Protein AF-0000000075451396 (afdb_homodimer)

Secondary structure (DSSP, 8-state):
--HHHHHHHHHHHHHHHHTTTT-TTSPP---S-TTSHHHHHHHHHHHHHHHHHHHHHHT-TT--HHHHHHHHHHHHHHHHHHHHHHHHHHHHHHHHTTT----TT-EE-SS-HHHHHHHHHHHHHHHHHHHHHHT-TTS-HHHHHHHHHHHHHHHHHHHHHHHHHHHHHHHHHTTSEE--------GGGSGGG-HHHHHT-/--HHHHHHHHHHHHHHHHTTTT-TTSPP---SPTTSHHHHHHHHHHHHHHHHHHHHHHT-TT--HHHHHHHHHHHHHHHHHHHHHHHHHHHHHHHHTTT----TT-EE-SS-HHHHHHHHHHHHHHHHHHHHHHT-TTS-HHHHHHHHHHHHHHHHHHHHHHHHHHHHHHHHHTTSEE--------GGGSGGG-HHHHHT-

Structure (mmCIF, N/CA/C/O backbone):
data_AF-0000000075451396-model_v1
#
loop_
_entity.id
_entity.type
_entity.pdbx_description
1 polymer 'DUF4254 domain-containing protein'
#
loop_
_atom_site.group_PDB
_atom_site.id
_atom_site.type_symbol
_atom_site.label_atom_id
_atom_site.label_alt_id
_atom_site.label_comp_id
_atom_site.label_asym_id
_atom_site.label_entity_id
_atom_site.label_seq_id
_atom_site.pdbx_PDB_ins_code
_atom_site.Cartn_x
_atom_site.Cartn_y
_atom_site.Cartn_z
_atom_site.occupancy
_atom_site.B_iso_or_equiv
_atom_site.auth_seq_id
_atom_site.auth_comp_id
_atom_site.auth_asym_id
_atom_site.auth_atom_id
_atom_site.pdbx_PDB_model_num
ATOM 1 N N . MET A 1 1 ? 24.438 -11.133 -10.016 1 89.56 1 MET A N 1
ATOM 2 C CA . MET A 1 1 ? 23.594 -10.344 -9.125 1 89.56 1 MET A CA 1
ATOM 3 C C . MET A 1 1 ? 22.141 -10.352 -9.609 1 89.56 1 MET A C 1
ATOM 5 O O . MET A 1 1 ? 21.875 -10.195 -10.805 1 89.56 1 MET A O 1
ATOM 9 N N . SER A 1 2 ? 21.234 -10.695 -8.68 1 96.25 2 SER A N 1
ATOM 10 C CA . SER A 1 2 ? 19.828 -10.727 -9.07 1 96.25 2 SER A CA 1
ATOM 11 C C . SER A 1 2 ? 19.281 -9.312 -9.273 1 96.25 2 SER A C 1
ATOM 13 O O . SER A 1 2 ? 19.953 -8.336 -8.953 1 96.25 2 SER A O 1
ATOM 15 N N . PHE A 1 3 ? 18.203 -9.25 -9.938 1 98.12 3 PHE A N 1
ATOM 16 C CA . PHE A 1 3 ? 17.578 -7.953 -10.164 1 98.12 3 PHE A CA 1
ATOM 17 C C . PHE A 1 3 ? 17.344 -7.23 -8.844 1 98.12 3 PHE A C 1
ATOM 19 O O . PHE A 1 3 ? 17.625 -6.035 -8.727 1 98.12 3 PHE A O 1
ATOM 26 N N . THR A 1 4 ? 16.844 -7.922 -7.801 1 98.38 4 THR A N 1
ATOM 27 C CA . THR A 1 4 ? 16.484 -7.273 -6.543 1 98.38 4 THR A CA 1
ATOM 28 C C . THR A 1 4 ? 17.734 -6.898 -5.754 1 98.38 4 THR A C 1
ATOM 30 O O . THR A 1 4 ? 17.734 -5.918 -5.008 1 98.38 4 THR A O 1
ATOM 33 N N . GLN A 1 5 ? 18.797 -7.668 -5.875 1 98.12 5 GLN A N 1
ATOM 34 C CA . GLN A 1 5 ? 20.062 -7.258 -5.27 1 98.12 5 GLN A CA 1
ATOM 35 C C . GLN A 1 5 ? 20.547 -5.941 -5.863 1 98.12 5 GLN A C 1
ATOM 37 O O . GLN A 1 5 ? 21.031 -5.07 -5.137 1 98.12 5 GLN A O 1
ATOM 42 N N . HIS A 1 6 ? 20.422 -5.879 -7.184 1 98.31 6 HIS A N 1
ATOM 43 C CA . HIS A 1 6 ? 20.766 -4.637 -7.871 1 98.31 6 HIS A CA 1
ATOM 44 C C . HIS A 1 6 ? 19.891 -3.486 -7.406 1 98.31 6 HIS A C 1
ATOM 46 O O . HIS A 1 6 ? 20.375 -2.379 -7.168 1 98.31 6 HIS A O 1
ATOM 52 N N . CYS A 1 7 ? 18.609 -3.705 -7.262 1 98.69 7 CYS A N 1
ATOM 53 C CA . CYS A 1 7 ? 17.688 -2.707 -6.738 1 98.69 7 CY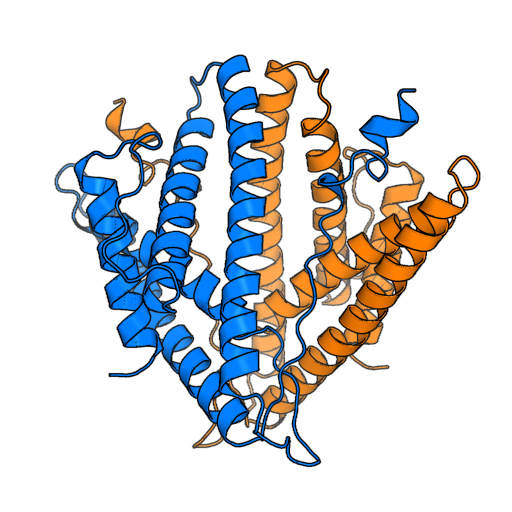S A CA 1
ATOM 54 C C . CYS A 1 7 ? 18.141 -2.197 -5.379 1 98.69 7 CYS A C 1
ATOM 56 O O . CYS A 1 7 ? 18.188 -0.987 -5.145 1 98.69 7 CYS A O 1
ATOM 58 N N . ASN A 1 8 ? 18.469 -3.148 -4.512 1 98.69 8 ASN A N 1
ATOM 59 C CA . ASN A 1 8 ? 18.859 -2.775 -3.158 1 98.69 8 ASN A CA 1
ATOM 60 C C . ASN A 1 8 ? 20.094 -1.872 -3.16 1 98.69 8 ASN A C 1
ATOM 62 O O . ASN A 1 8 ? 20.188 -0.952 -2.348 1 98.69 8 ASN A O 1
ATOM 66 N N . GLU A 1 9 ? 21 -2.111 -4.023 1 98.56 9 GLU A N 1
ATOM 67 C CA . GLU A 1 9 ? 22.172 -1.25 -4.145 1 98.56 9 GLU A CA 1
ATOM 68 C C . GLU A 1 9 ? 21.766 0.171 -4.535 1 98.56 9 GLU A C 1
ATOM 70 O O . GLU A 1 9 ? 22.266 1.14 -3.955 1 98.56 9 GLU A O 1
ATOM 75 N N . ILE A 1 10 ? 20.906 0.273 -5.469 1 98.75 10 ILE A N 1
ATOM 76 C CA . ILE A 1 10 ? 20.453 1.571 -5.965 1 98.75 10 ILE A CA 1
ATOM 77 C C . ILE A 1 10 ? 19.656 2.287 -4.879 1 98.75 10 ILE A C 1
ATOM 79 O O . ILE A 1 10 ? 19.828 3.49 -4.664 1 98.75 10 ILE A O 1
ATOM 83 N N . PHE A 1 11 ? 18.781 1.556 -4.18 1 98.88 11 PHE A N 1
ATOM 84 C CA . PHE A 1 11 ? 17.969 2.143 -3.115 1 98.88 11 PHE A CA 1
ATOM 85 C C . PHE A 1 11 ? 18.859 2.662 -1.988 1 98.88 11 PHE A C 1
ATOM 87 O O . PHE A 1 11 ? 18.656 3.775 -1.498 1 98.88 11 PHE A O 1
ATOM 94 N N . ASN A 1 12 ? 19.828 1.861 -1.613 1 98.62 12 ASN A N 1
ATOM 95 C CA . ASN A 1 12 ? 20.75 2.301 -0.569 1 98.62 12 ASN A CA 1
ATOM 96 C C . ASN A 1 12 ? 21.516 3.557 -0.985 1 98.62 12 ASN A C 1
ATOM 98 O O . ASN A 1 12 ? 21.75 4.449 -0.166 1 98.62 12 ASN A O 1
ATOM 102 N N . LYS A 1 13 ? 21.859 3.607 -2.203 1 98.75 13 LYS A N 1
ATOM 103 C CA . LYS A 1 13 ? 22.547 4.797 -2.707 1 98.75 13 LYS A CA 1
ATOM 104 C C . LYS A 1 13 ? 21.641 6.027 -2.607 1 98.75 13 LYS A C 1
ATOM 106 O O . LYS A 1 13 ? 22.094 7.09 -2.168 1 98.75 13 LYS A O 1
ATOM 111 N N . ALA A 1 14 ? 20.391 5.922 -3.059 1 98.75 14 ALA A N 1
ATOM 112 C CA . ALA A 1 14 ? 19.438 7.031 -2.98 1 98.75 14 ALA A CA 1
ATOM 113 C C . ALA A 1 14 ? 19.25 7.492 -1.538 1 98.75 14 ALA A C 1
ATOM 115 O O . ALA A 1 14 ? 19.25 8.695 -1.26 1 98.75 14 ALA A O 1
ATOM 116 N N . ILE A 1 15 ? 19.109 6.531 -0.638 1 98.75 15 ILE A N 1
ATOM 117 C CA . ILE A 1 15 ? 18.891 6.828 0.775 1 98.75 15 ILE A CA 1
ATOM 118 C C . ILE A 1 15 ? 20.125 7.523 1.348 1 98.75 15 ILE A C 1
ATOM 120 O O . ILE A 1 15 ? 20 8.539 2.039 1 98.75 15 ILE A O 1
ATOM 124 N N . ASP A 1 16 ? 21.281 7 1.021 1 98.5 16 ASP A N 1
ATOM 125 C CA . ASP A 1 16 ? 22.531 7.594 1.481 1 98.5 16 ASP A CA 1
ATOM 126 C C . ASP A 1 16 ? 22.703 9.008 0.939 1 98.5 16 ASP A C 1
ATOM 128 O O . ASP A 1 16 ? 23.125 9.914 1.667 1 98.5 16 ASP A O 1
ATOM 132 N N . ASP A 1 17 ? 22.406 9.195 -0.325 1 98.56 17 ASP A N 1
ATOM 133 C CA . ASP A 1 17 ? 22.531 10.508 -0.951 1 98.56 17 ASP A CA 1
ATOM 134 C C . ASP A 1 17 ? 21.625 11.531 -0.267 1 98.56 17 ASP A C 1
ATOM 136 O O . ASP A 1 17 ? 22.031 12.68 -0.046 1 98.56 17 ASP A O 1
ATOM 140 N N . TYR A 1 18 ? 20.375 11.133 0.026 1 98.56 18 TYR A N 1
ATOM 141 C CA . TYR A 1 18 ? 19.453 12.016 0.738 1 98.56 18 TYR A CA 1
ATOM 142 C C . TYR A 1 18 ? 20.047 12.445 2.076 1 98.56 18 TYR A C 1
ATOM 144 O O . TYR A 1 18 ? 19.938 13.609 2.465 1 98.56 18 TYR A O 1
ATOM 152 N N . HIS A 1 19 ? 20.672 11.531 2.775 1 97.62 19 HIS A N 1
ATOM 153 C CA . HIS A 1 19 ? 21.078 11.758 4.16 1 97.62 19 HIS A CA 1
ATOM 154 C C . HIS A 1 19 ? 22.406 12.5 4.23 1 97.62 19 HIS A C 1
ATOM 156 O O . HIS A 1 19 ? 22.922 12.758 5.32 1 97.62 19 HIS A O 1
ATOM 162 N N . VAL A 1 20 ? 22.922 12.867 3.072 1 97.44 20 VAL A N 1
ATOM 163 C CA . VAL A 1 20 ? 24.047 13.797 3.051 1 97.44 20 VAL A CA 1
ATOM 164 C C . VAL A 1 20 ? 23.609 15.156 3.594 1 97.44 20 VAL A C 1
ATOM 166 O O . VAL A 1 20 ? 24.328 15.773 4.379 1 97.44 20 VAL A O 1
ATOM 169 N N . THR A 1 21 ? 22.375 15.562 3.275 1 96.94 21 THR A N 1
ATOM 170 C CA . THR A 1 21 ? 21.922 16.875 3.707 1 96.94 21 THR A CA 1
ATOM 171 C C . THR A 1 21 ? 20.781 16.75 4.711 1 96.94 21 THR A C 1
ATOM 173 O O . THR A 1 21 ? 20.438 17.703 5.41 1 96.94 21 THR A O 1
ATOM 176 N N . ASP A 1 22 ? 20.094 15.586 4.727 1 96.12 22 ASP A N 1
ATOM 177 C CA . ASP A 1 22 ? 18.953 15.336 5.602 1 96.12 22 ASP A CA 1
ATOM 178 C C . ASP A 1 22 ? 17.938 16.469 5.504 1 96.12 22 ASP A C 1
ATOM 180 O O . ASP A 1 22 ? 17.469 16.984 6.527 1 96.12 22 ASP A O 1
ATOM 184 N N . ASN A 1 23 ? 17.641 16.828 4.312 1 97.12 23 ASN A N 1
ATOM 185 C CA . ASN A 1 23 ? 16.734 17.938 4.055 1 97.12 23 ASN A CA 1
ATOM 186 C C . ASN A 1 23 ? 15.773 17.609 2.916 1 97.12 23 ASN A C 1
ATOM 188 O O . ASN A 1 23 ? 16.203 17.359 1.79 1 97.12 23 ASN A O 1
ATOM 192 N N . VAL A 1 24 ? 14.484 17.656 3.195 1 97.44 24 VAL A N 1
ATOM 193 C CA . VAL A 1 24 ? 13.43 17.234 2.283 1 97.44 24 VAL A CA 1
ATOM 194 C C . VAL A 1 24 ? 13.383 18.156 1.07 1 97.44 24 VAL A C 1
ATOM 196 O O . VAL A 1 24 ? 12.797 17.812 0.038 1 97.44 24 VAL A O 1
ATOM 199 N N . ASP A 1 25 ? 14.039 19.281 1.133 1 97.5 25 ASP A N 1
ATOM 200 C CA . ASP A 1 25 ? 13.961 20.25 0.043 1 97.5 25 ASP A CA 1
ATOM 201 C C . ASP A 1 25 ? 15.219 20.203 -0.826 1 97.5 25 ASP A C 1
ATOM 203 O O . ASP A 1 25 ? 15.352 20.984 -1.775 1 97.5 25 ASP A O 1
ATOM 207 N N . THR A 1 26 ? 16.172 19.312 -0.444 1 97.62 26 THR A N 1
ATOM 208 C CA . THR A 1 26 ? 17.359 19.156 -1.281 1 97.62 26 THR A CA 1
ATOM 209 C C . THR A 1 26 ? 16.969 18.609 -2.656 1 97.62 26 THR A C 1
ATOM 211 O O . THR A 1 26 ? 16.266 17.609 -2.762 1 97.62 26 THR A O 1
ATOM 214 N N . PRO A 1 27 ? 17.406 19.297 -3.686 1 96.62 27 PRO A N 1
ATOM 215 C CA . PRO A 1 27 ? 17.094 18.766 -5.023 1 96.62 27 PRO A CA 1
ATOM 216 C C . PRO A 1 27 ? 17.781 17.438 -5.297 1 96.62 27 PRO A C 1
ATOM 218 O O . PRO A 1 27 ? 18.906 17.203 -4.871 1 96.62 27 PRO A O 1
ATOM 221 N N . ILE A 1 28 ? 17.109 16.625 -6.004 1 97 28 ILE A N 1
ATOM 222 C CA . ILE A 1 28 ? 17.625 15.305 -6.363 1 97 28 ILE A CA 1
ATOM 223 C C . ILE A 1 28 ? 18.812 15.461 -7.316 1 97 28 ILE A C 1
ATOM 225 O O . ILE A 1 28 ? 18.797 16.328 -8.188 1 97 28 ILE A O 1
ATOM 229 N N . ASN A 1 29 ? 19.875 14.711 -7.176 1 96.94 29 ASN A N 1
ATOM 230 C CA . ASN A 1 29 ? 20.969 14.531 -8.117 1 96.94 29 ASN A CA 1
ATOM 231 C C . ASN A 1 29 ? 21.109 13.07 -8.523 1 96.94 29 ASN A C 1
ATOM 233 O O . ASN A 1 29 ? 21.938 12.344 -7.965 1 96.94 29 ASN A O 1
ATOM 237 N N . ASN A 1 30 ? 20.391 12.641 -9.57 1 98 30 ASN A N 1
ATOM 238 C CA . ASN A 1 30 ? 20.328 11.25 -10.008 1 98 30 ASN A CA 1
ATOM 239 C C . ASN A 1 30 ? 21.531 10.891 -10.875 1 98 30 ASN A C 1
ATOM 241 O O . ASN A 1 30 ? 21.719 11.453 -11.961 1 98 30 ASN A O 1
ATOM 245 N N . PRO A 1 31 ? 22.344 9.945 -10.469 1 97.94 31 PRO A N 1
ATOM 246 C CA . PRO A 1 31 ? 23.594 9.664 -11.188 1 97.94 31 PRO A CA 1
ATOM 247 C C . PRO A 1 31 ? 23.391 8.727 -12.367 1 97.94 31 PRO A C 1
ATOM 249 O O . PRO A 1 31 ? 24.328 8.469 -13.125 1 97.94 31 PRO A O 1
ATOM 252 N N . PHE A 1 32 ? 22.172 8.234 -12.586 1 98.31 32 PHE A N 1
ATOM 253 C CA . PHE A 1 32 ? 21.953 7.211 -13.594 1 98.31 32 PHE A CA 1
ATOM 254 C C . PHE A 1 32 ? 21.375 7.828 -14.867 1 98.31 32 PHE A C 1
ATOM 256 O O . PHE A 1 32 ? 20.734 8.883 -14.82 1 98.31 32 PHE A O 1
ATOM 263 N N . GLU A 1 33 ? 21.531 7.133 -15.969 1 97.06 33 GLU A N 1
ATOM 264 C CA . GLU A 1 33 ? 21.062 7.594 -17.266 1 97.06 33 GLU A CA 1
ATOM 265 C C . GLU A 1 33 ? 19.547 7.742 -17.281 1 97.06 33 GLU A C 1
ATOM 267 O O . GLU A 1 33 ? 18.828 6.863 -16.797 1 97.06 33 GLU A O 1
ATOM 272 N N . ARG A 1 34 ? 18.922 8.812 -17.734 1 90.19 34 ARG A N 1
ATOM 273 C CA . ARG A 1 34 ? 17.531 9.242 -17.641 1 90.19 34 ARG A CA 1
ATOM 274 C C . ARG A 1 34 ? 16.594 8.141 -18.109 1 90.19 34 ARG A C 1
ATOM 276 O O . ARG A 1 34 ? 15.555 7.895 -17.484 1 90.19 34 ARG A O 1
ATOM 283 N N . ASP A 1 35 ? 16.812 7.332 -19.094 1 89.88 35 ASP A N 1
ATOM 284 C CA . ASP A 1 35 ? 15.852 6.379 -19.656 1 89.88 35 ASP A CA 1
ATOM 285 C C . ASP A 1 35 ? 16.203 4.949 -19.234 1 89.88 35 ASP A C 1
ATOM 287 O O . ASP A 1 35 ? 15.602 3.992 -19.734 1 89.88 35 ASP A O 1
ATOM 291 N N . SER A 1 36 ? 17 4.938 -18.172 1 96.88 36 SER A N 1
ATOM 292 C CA . SER A 1 36 ? 17.391 3.609 -17.703 1 96.88 36 SER A CA 1
ATOM 293 C C . SER A 1 36 ? 16.5 3.16 -16.547 1 96.88 36 SER A C 1
ATOM 295 O O . SER A 1 36 ? 15.906 3.988 -15.859 1 96.88 36 SER A O 1
ATOM 297 N N . ILE A 1 37 ? 16.391 1.904 -16.375 1 97.75 37 ILE A N 1
ATOM 298 C CA . ILE A 1 37 ? 15.641 1.356 -15.25 1 97.75 37 ILE A CA 1
ATOM 299 C C . ILE A 1 37 ? 16.297 1.796 -13.945 1 97.75 37 ILE A C 1
ATOM 301 O O . ILE A 1 37 ? 15.602 2.068 -12.961 1 97.75 37 ILE A O 1
ATOM 305 N N . ASP A 1 38 ? 17.625 1.944 -13.906 1 98.38 38 ASP A N 1
ATOM 306 C CA . ASP A 1 38 ? 18.359 2.389 -12.719 1 98.38 38 ASP A CA 1
ATOM 307 C C . ASP A 1 38 ? 17.938 3.799 -12.312 1 98.38 38 ASP A C 1
ATOM 309 O O . ASP A 1 38 ? 17.797 4.094 -11.125 1 98.38 38 ASP A O 1
ATOM 313 N N . ASN A 1 39 ? 17.766 4.621 -13.328 1 98.44 39 ASN A N 1
ATOM 314 C CA . ASN A 1 39 ? 17.312 5.984 -13.078 1 98.44 39 ASN A CA 1
ATOM 315 C C . ASN A 1 39 ? 15.945 6.008 -12.414 1 98.44 39 ASN A C 1
ATOM 317 O O . ASN A 1 39 ? 15.734 6.719 -11.43 1 98.44 39 ASN A O 1
ATOM 321 N N . ARG A 1 40 ? 15.023 5.168 -12.883 1 98.19 40 ARG A N 1
ATOM 322 C CA . ARG A 1 40 ? 13.672 5.102 -12.336 1 98.19 40 ARG A CA 1
ATOM 323 C C . ARG A 1 40 ? 13.672 4.555 -10.914 1 98.19 40 ARG A C 1
ATOM 325 O O . ARG A 1 40 ? 12.945 5.047 -10.055 1 98.19 40 ARG A O 1
ATOM 332 N N . LEU A 1 41 ? 14.5 3.555 -10.727 1 98.62 41 LEU A N 1
ATOM 333 C CA . LEU A 1 41 ? 14.594 2.955 -9.398 1 98.62 41 LEU A CA 1
ATOM 334 C C . LEU A 1 41 ? 15.141 3.959 -8.391 1 98.62 41 LEU A C 1
ATOM 336 O O . LEU A 1 41 ? 14.625 4.07 -7.277 1 98.62 41 LEU A O 1
ATOM 340 N N . TYR A 1 42 ? 16.172 4.684 -8.789 1 98.81 42 TYR A N 1
ATOM 341 C CA . TYR A 1 42 ? 16.766 5.707 -7.938 1 98.81 42 TYR A CA 1
ATOM 342 C C . TYR A 1 42 ? 15.758 6.801 -7.609 1 98.81 42 TYR A C 1
ATOM 344 O O . TYR A 1 42 ? 15.594 7.176 -6.445 1 98.81 42 TYR A O 1
ATOM 352 N N . LEU A 1 43 ? 15.109 7.27 -8.617 1 98.44 43 LEU A N 1
ATOM 353 C CA . LEU A 1 43 ? 14.109 8.328 -8.453 1 98.44 43 LEU A CA 1
ATOM 354 C C . LEU A 1 43 ? 12.977 7.867 -7.551 1 98.44 43 LEU A C 1
ATOM 356 O O . LEU A 1 43 ? 12.523 8.617 -6.684 1 98.44 43 LEU A O 1
ATOM 360 N N . LYS A 1 44 ? 12.555 6.699 -7.812 1 98.12 44 LYS A N 1
ATOM 361 C CA . LYS A 1 44 ? 11.484 6.125 -7 1 98.12 44 LYS A CA 1
ATOM 362 C C . LYS A 1 44 ? 11.867 6.094 -5.527 1 98.12 44 LYS A C 1
ATOM 364 O O . LYS A 1 44 ? 11.094 6.512 -4.668 1 98.12 44 LYS A O 1
ATOM 369 N N . CYS A 1 45 ? 13.039 5.621 -5.211 1 98.69 45 CYS A N 1
ATOM 370 C CA . CYS A 1 45 ? 13.484 5.523 -3.824 1 98.69 45 CYS A CA 1
ATOM 371 C C . CYS A 1 45 ? 13.727 6.91 -3.234 1 98.69 45 CYS A C 1
ATOM 373 O O . CYS A 1 45 ? 13.492 7.129 -2.043 1 98.69 45 CYS A O 1
ATOM 375 N N . TRP A 1 46 ? 14.18 7.852 -4.062 1 98.75 46 TRP A N 1
ATOM 376 C CA . TRP A 1 46 ? 14.336 9.227 -3.604 1 98.75 46 TRP A CA 1
ATOM 377 C C . TRP A 1 46 ? 13 9.812 -3.156 1 98.75 46 TRP A C 1
ATOM 379 O O . TRP A 1 46 ? 12.906 10.398 -2.074 1 98.75 46 TRP A O 1
ATOM 389 N N . ILE A 1 47 ? 12.016 9.57 -3.951 1 98.5 47 ILE A N 1
ATOM 390 C CA . ILE A 1 47 ? 10.68 10.055 -3.631 1 98.5 47 ILE A CA 1
ATOM 391 C C . ILE A 1 47 ? 10.195 9.422 -2.326 1 98.5 47 ILE A C 1
ATOM 393 O O . ILE A 1 47 ? 9.664 10.117 -1.454 1 98.5 47 ILE A O 1
ATOM 397 N N . ASP A 1 48 ? 10.414 8.133 -2.178 1 98.5 48 ASP A N 1
ATOM 398 C CA . ASP A 1 48 ? 10.047 7.445 -0.944 1 98.5 48 ASP A CA 1
ATOM 399 C C . ASP A 1 48 ? 10.766 8.055 0.258 1 98.5 48 ASP A C 1
ATOM 401 O O . ASP A 1 48 ? 10.164 8.242 1.317 1 98.5 48 ASP A O 1
ATOM 405 N N . THR A 1 49 ? 12.023 8.305 0.073 1 98.5 49 THR A N 1
ATOM 406 C CA . THR A 1 49 ? 12.844 8.836 1.158 1 98.5 49 THR A CA 1
ATOM 407 C C . THR A 1 49 ? 12.352 10.211 1.59 1 98.5 49 THR A C 1
ATOM 409 O O . THR A 1 49 ? 12.18 10.469 2.783 1 98.5 49 THR A O 1
ATOM 412 N N . VAL A 1 50 ? 12.102 11.039 0.599 1 98.44 50 VAL A N 1
ATOM 413 C CA . VAL A 1 50 ? 11.602 12.383 0.889 1 98.44 50 VAL A CA 1
ATOM 414 C C . VAL A 1 50 ? 10.242 12.289 1.568 1 98.44 50 VAL A C 1
ATOM 416 O O . VAL A 1 50 ? 9.992 12.961 2.576 1 98.44 50 VAL A O 1
ATOM 419 N N . GLN A 1 51 ? 9.406 11.438 1.04 1 97.5 51 GLN A N 1
ATOM 420 C CA . GLN A 1 51 ? 8.07 11.273 1.604 1 97.5 51 GLN A CA 1
ATOM 421 C C . GLN A 1 51 ? 8.141 10.773 3.043 1 97.5 51 GLN A C 1
ATOM 423 O O . GLN A 1 51 ? 7.371 11.227 3.9 1 97.5 51 GLN A O 1
ATOM 428 N N . TRP A 1 52 ? 9 9.82 3.299 1 96.62 52 TRP A N 1
ATOM 429 C CA . TRP A 1 52 ? 9.203 9.281 4.641 1 96.62 52 TRP A CA 1
ATOM 430 C C . TRP A 1 52 ? 9.492 10.398 5.637 1 96.62 52 TRP A C 1
ATOM 432 O O . TRP A 1 52 ? 8.875 10.461 6.703 1 96.62 52 TRP A O 1
ATOM 442 N N . HIS A 1 53 ? 10.312 11.289 5.285 1 96.31 53 HIS A N 1
ATOM 443 C CA . HIS A 1 53 ? 10.734 12.352 6.191 1 96.31 53 HIS A CA 1
ATOM 444 C C . HIS A 1 53 ? 9.695 13.461 6.266 1 96.31 53 HIS A C 1
ATOM 446 O O . HIS A 1 53 ? 9.539 14.102 7.309 1 96.31 53 HIS A O 1
ATOM 452 N N . LEU A 1 54 ? 8.945 13.68 5.145 1 96.31 54 LEU A N 1
ATOM 453 C CA . LEU A 1 54 ? 7.805 14.586 5.219 1 96.31 54 LEU A CA 1
ATOM 454 C C . LEU A 1 54 ? 6.793 14.102 6.25 1 96.31 54 LEU A C 1
ATOM 456 O O . LEU A 1 54 ? 6.266 14.898 7.031 1 96.31 54 LEU A O 1
ATOM 460 N N . GLU A 1 55 ? 6.559 12.836 6.234 1 92.88 55 GLU A N 1
ATOM 461 C CA . GLU A 1 55 ? 5.629 12.25 7.188 1 92.88 55 GLU A CA 1
ATOM 462 C C . GLU A 1 55 ? 6.152 12.375 8.617 1 92.88 55 GLU A C 1
ATOM 464 O O . GLU A 1 55 ? 5.375 12.555 9.555 1 92.88 55 GLU A O 1
ATOM 469 N N . ASP A 1 56 ? 7.406 12.227 8.797 1 92.62 56 ASP A N 1
ATOM 470 C CA . ASP A 1 56 ? 8 12.414 10.117 1 92.62 56 ASP A CA 1
ATOM 471 C C . ASP A 1 56 ? 7.77 13.844 10.617 1 92.62 56 ASP A C 1
ATOM 473 O O . ASP A 1 56 ? 7.426 14.047 11.781 1 92.62 56 ASP A O 1
ATOM 477 N N . ILE A 1 57 ? 7.949 14.789 9.742 1 93.69 57 ILE A N 1
ATOM 478 C CA . ILE A 1 57 ? 7.812 16.188 10.102 1 93.69 57 ILE A CA 1
ATOM 479 C C . ILE A 1 57 ? 6.375 16.484 10.516 1 93.69 57 ILE A C 1
ATOM 481 O O . ILE A 1 57 ? 6.133 17.156 11.523 1 93.69 57 ILE A O 1
ATOM 485 N N . ILE A 1 58 ? 5.465 15.961 9.773 1 93.38 58 ILE A N 1
ATOM 486 C CA . ILE A 1 58 ? 4.066 16.281 10.039 1 93.38 58 ILE A CA 1
ATOM 487 C C . ILE A 1 58 ? 3.621 15.625 11.336 1 93.38 58 ILE A C 1
ATOM 489 O O . ILE A 1 58 ? 2.604 16 11.922 1 93.38 58 ILE A O 1
ATOM 493 N N . ARG A 1 59 ? 4.305 14.695 11.836 1 90.56 59 ARG A N 1
ATOM 494 C CA . ARG A 1 59 ? 3.934 13.984 13.047 1 90.56 59 ARG A CA 1
ATOM 495 C C . ARG A 1 59 ? 4.473 14.688 14.289 1 90.56 59 ARG A C 1
ATOM 497 O O . ARG A 1 59 ? 4.141 14.32 15.414 1 90.56 59 ARG A O 1
ATOM 504 N N . ASP A 1 60 ? 5.25 15.672 14.094 1 90.88 60 ASP A N 1
ATOM 505 C CA . ASP A 1 60 ? 5.695 16.516 15.203 1 90.88 60 ASP A CA 1
ATOM 506 C C . ASP A 1 60 ? 4.504 17.094 15.953 1 90.88 60 ASP A C 1
ATOM 508 O O . ASP A 1 60 ? 3.678 17.812 15.375 1 90.88 60 ASP A O 1
ATOM 512 N N . PRO A 1 61 ? 4.438 16.828 17.266 1 89.88 61 PRO A N 1
ATOM 513 C CA . PRO A 1 61 ? 3.301 17.328 18.047 1 89.88 61 PRO A CA 1
ATOM 514 C C . PRO A 1 61 ? 3.26 18.844 18.109 1 89.88 61 PRO A C 1
ATOM 516 O O . PRO A 1 61 ? 2.205 19.438 18.375 1 89.88 61 PRO A O 1
ATOM 519 N N . HIS A 1 62 ? 4.336 19.547 17.859 1 92.81 62 HIS A N 1
ATOM 520 C CA . HIS A 1 62 ? 4.414 20.984 17.984 1 92.81 62 HIS A CA 1
ATOM 521 C C . HIS A 1 62 ? 4.363 21.672 16.625 1 92.81 62 HIS A C 1
ATOM 523 O O . HIS A 1 62 ? 4.621 22.875 16.516 1 92.81 62 HIS A O 1
ATOM 529 N N . ILE A 1 63 ? 4.02 20.938 15.633 1 94.69 63 ILE A N 1
ATOM 530 C CA . ILE A 1 63 ? 3.982 21.516 14.289 1 94.69 63 ILE A CA 1
ATOM 531 C C . ILE A 1 63 ? 2.873 22.562 14.211 1 94.69 63 ILE A C 1
ATOM 533 O O . ILE A 1 63 ? 1.807 22.391 14.805 1 94.69 63 ILE A O 1
ATOM 537 N N . ASP A 1 64 ? 3.205 23.625 13.516 1 96.62 64 ASP A N 1
ATOM 538 C CA . ASP A 1 64 ? 2.174 24.625 13.227 1 96.62 64 ASP A CA 1
ATOM 539 C C . ASP A 1 64 ? 1.093 24.047 12.312 1 96.62 64 ASP A C 1
ATOM 541 O O . ASP A 1 64 ? 1.396 23.469 11.266 1 96.62 64 ASP A O 1
ATOM 545 N N . PRO A 1 65 ? -0.174 24.188 12.711 1 95.81 65 PRO A N 1
ATOM 546 C CA . PRO A 1 65 ? -1.262 23.562 11.945 1 95.81 65 PRO A CA 1
ATOM 547 C C . PRO A 1 65 ? -1.285 24.016 10.484 1 95.81 65 PRO A C 1
ATOM 549 O O . PRO A 1 65 ? -1.605 23.219 9.602 1 95.81 65 PRO A O 1
ATOM 552 N N . LEU A 1 66 ? -0.994 25.25 10.266 1 95.5 66 LEU A N 1
ATOM 553 C CA . LEU A 1 66 ? -0.95 25.719 8.883 1 95.5 66 LEU A CA 1
ATOM 554 C C . LEU A 1 66 ? 0.157 25.031 8.102 1 95.5 66 LEU A C 1
ATOM 556 O O . LEU A 1 66 ? -0.042 24.641 6.949 1 95.5 66 LEU A O 1
ATOM 560 N N . ASP A 1 67 ? 1.248 24.875 8.719 1 95.94 67 ASP A N 1
ATOM 561 C CA . ASP A 1 67 ? 2.361 24.156 8.102 1 95.94 67 ASP A CA 1
ATOM 562 C C . ASP A 1 67 ? 2.014 22.688 7.871 1 95.94 67 ASP A C 1
ATOM 564 O O . ASP A 1 67 ? 2.367 22.125 6.84 1 95.94 67 ASP A O 1
ATOM 568 N N . ALA A 1 68 ? 1.344 22.125 8.797 1 95.38 68 ALA A N 1
ATOM 569 C CA . ALA A 1 68 ? 0.925 20.734 8.688 1 95.38 68 ALA A CA 1
ATOM 570 C C . ALA A 1 68 ? 0.015 20.531 7.477 1 95.38 68 ALA A C 1
ATOM 572 O O . ALA A 1 68 ? 0.159 19.547 6.742 1 95.38 68 ALA A O 1
ATOM 573 N N . LEU A 1 69 ? -0.885 21.438 7.336 1 95.56 69 LEU A N 1
ATOM 574 C CA . LEU A 1 69 ? -1.819 21.344 6.219 1 95.56 69 LEU A CA 1
ATOM 575 C C . LEU A 1 69 ? -1.082 21.422 4.887 1 95.56 69 LEU A C 1
ATOM 577 O O . LEU A 1 69 ? -1.347 20.625 3.98 1 95.56 69 LEU A O 1
ATOM 581 N N . ALA A 1 70 ? -0.165 22.375 4.832 1 95.19 70 ALA A N 1
ATOM 582 C CA . ALA A 1 70 ? 0.643 22.5 3.623 1 95.19 70 ALA A CA 1
ATOM 583 C C . ALA A 1 70 ? 1.446 21.219 3.365 1 95.19 70 ALA A C 1
ATOM 585 O O . ALA A 1 70 ? 1.568 20.781 2.221 1 95.19 70 ALA A O 1
ATOM 586 N N . LEU A 1 71 ? 1.981 20.672 4.387 1 95.81 71 LEU A N 1
ATOM 587 C CA . LEU A 1 71 ? 2.76 19.453 4.277 1 95.81 71 LEU A CA 1
ATOM 588 C C . LEU A 1 71 ? 1.885 18.281 3.814 1 95.81 71 LEU A C 1
ATOM 590 O O . LEU A 1 71 ? 2.316 17.469 3.006 1 95.81 71 LEU A O 1
ATOM 594 N N . LYS A 1 72 ? 0.692 18.266 4.344 1 95.69 72 LYS A N 1
ATOM 595 C CA . LYS A 1 72 ? -0.229 17.203 3.934 1 95.69 72 LYS A CA 1
ATOM 596 C C . LYS A 1 72 ? -0.516 17.281 2.438 1 95.69 72 LYS A C 1
ATOM 598 O O . LYS A 1 72 ? -0.602 16.25 1.766 1 95.69 72 LYS A O 1
ATOM 603 N N . ARG A 1 73 ? -0.68 18.453 1.9 1 94.62 73 ARG A N 1
ATOM 604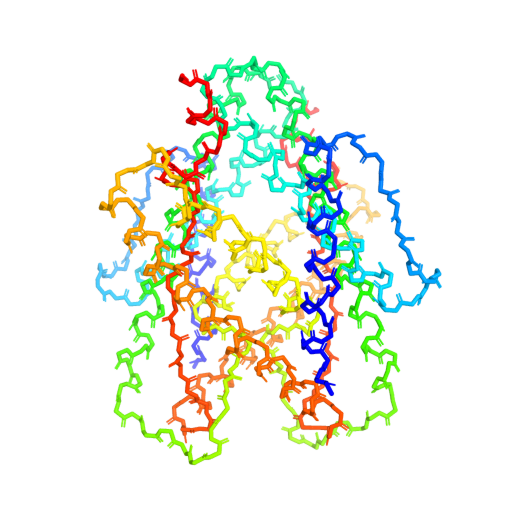 C CA . ARG A 1 73 ? -0.875 18.625 0.464 1 94.62 73 ARG A CA 1
ATOM 605 C C . ARG A 1 73 ? 0.349 18.156 -0.314 1 94.62 73 ARG A C 1
ATOM 607 O O . ARG A 1 73 ? 0.219 17.5 -1.349 1 94.62 73 ARG A O 1
ATOM 614 N N . ARG A 1 74 ? 1.497 18.516 0.199 1 96.06 74 ARG A N 1
ATOM 615 C CA . ARG A 1 74 ? 2.752 18.094 -0.419 1 96.06 74 ARG A CA 1
ATOM 616 C C . ARG A 1 74 ? 2.883 16.578 -0.432 1 96.06 74 ARG A C 1
ATOM 618 O O . ARG A 1 74 ? 3.297 15.992 -1.436 1 96.06 74 ARG A O 1
ATOM 625 N N . ILE A 1 75 ? 2.529 15.945 0.617 1 95.31 75 ILE A N 1
ATOM 626 C CA . ILE A 1 75 ? 2.596 14.492 0.739 1 95.31 75 ILE A CA 1
ATOM 627 C C . ILE A 1 75 ? 1.655 13.844 -0.274 1 95.31 75 ILE A C 1
ATOM 629 O O . ILE A 1 75 ? 2.014 12.859 -0.921 1 95.31 75 ILE A O 1
ATOM 633 N N . ASP A 1 76 ? 0.483 14.414 -0.487 1 92.44 76 ASP A N 1
ATOM 634 C CA . ASP A 1 76 ? -0.475 13.875 -1.448 1 92.44 76 ASP A CA 1
ATOM 635 C C . ASP A 1 76 ? 0.076 13.945 -2.871 1 92.44 76 ASP A C 1
ATOM 637 O O . ASP A 1 76 ? -0.075 13 -3.648 1 92.44 76 ASP A O 1
ATOM 641 N N . ARG A 1 77 ? 0.669 15.078 -3.15 1 94.12 77 ARG A N 1
ATOM 642 C CA . ARG A 1 77 ? 1.295 15.219 -4.461 1 94.12 77 ARG A CA 1
ATOM 643 C C . ARG A 1 77 ? 2.428 14.211 -4.637 1 94.12 77 ARG A C 1
ATOM 645 O O . ARG A 1 77 ? 2.562 13.602 -5.699 1 94.12 77 ARG A O 1
ATOM 652 N N . SER A 1 78 ? 3.184 14.062 -3.598 1 96.31 78 SER A N 1
ATOM 653 C CA . SER A 1 78 ? 4.289 13.109 -3.621 1 96.31 78 SER A CA 1
ATOM 654 C C . SER A 1 78 ? 3.789 11.688 -3.844 1 96.31 78 SER A C 1
ATOM 656 O O . SER A 1 78 ? 4.434 10.898 -4.543 1 96.31 78 SER A O 1
ATOM 658 N N . ASN A 1 79 ? 2.646 11.375 -3.26 1 94.25 79 ASN A N 1
ATOM 659 C CA . ASN A 1 79 ? 2.049 10.055 -3.453 1 94.25 79 ASN A CA 1
ATOM 660 C C . ASN A 1 79 ? 1.699 9.812 -4.918 1 94.25 79 ASN A C 1
ATOM 662 O O . ASN A 1 79 ? 1.869 8.695 -5.422 1 94.25 79 ASN A O 1
ATOM 666 N N . GLN A 1 80 ? 1.218 10.781 -5.57 1 93.25 80 GLN A N 1
ATOM 667 C CA . GLN A 1 80 ? 0.907 10.648 -6.988 1 93.25 80 GLN A CA 1
ATOM 668 C C . GLN A 1 80 ? 2.174 10.438 -7.812 1 93.25 80 GLN A C 1
ATOM 670 O O . GLN A 1 80 ? 2.211 9.586 -8.703 1 93.25 80 GLN A O 1
ATOM 675 N N . ASP A 1 81 ? 3.217 11.219 -7.484 1 94.81 81 ASP A N 1
ATOM 676 C CA . ASP A 1 81 ? 4.5 11.039 -8.156 1 94.81 81 ASP A CA 1
ATOM 677 C C . ASP A 1 81 ? 5.016 9.609 -7.977 1 94.81 81 ASP A C 1
ATOM 679 O O . ASP A 1 81 ? 5.527 9.008 -8.922 1 94.81 81 ASP A O 1
ATOM 683 N N . ARG A 1 82 ? 4.867 9.125 -6.75 1 97 82 ARG A N 1
ATOM 684 C CA . ARG A 1 82 ? 5.273 7.758 -6.434 1 97 82 ARG A CA 1
ATOM 685 C C . ARG A 1 82 ? 4.531 6.75 -7.301 1 97 82 ARG A C 1
ATOM 687 O O . ARG A 1 82 ? 5.148 5.871 -7.91 1 97 82 ARG A O 1
ATOM 694 N N . THR A 1 83 ? 3.256 6.902 -7.441 1 94.94 83 THR A N 1
ATOM 695 C CA . THR A 1 83 ? 2.422 5.984 -8.211 1 94.94 83 THR A CA 1
ATOM 696 C C . THR A 1 83 ? 2.781 6.039 -9.695 1 94.94 83 THR A C 1
ATOM 698 O O . THR A 1 83 ? 2.891 5.004 -10.352 1 94.94 83 THR A O 1
ATOM 701 N N . ASP A 1 84 ? 2.992 7.266 -10.18 1 93.56 84 ASP A N 1
ATOM 702 C CA . ASP A 1 84 ? 3.377 7.438 -11.578 1 93.56 84 ASP A CA 1
ATOM 703 C C . ASP A 1 84 ? 4.68 6.703 -11.883 1 93.56 84 ASP A C 1
ATOM 705 O O . ASP A 1 84 ? 4.809 6.059 -12.93 1 93.56 84 ASP A O 1
ATOM 709 N N . LEU A 1 85 ? 5.562 6.82 -11 1 95.75 85 LEU A N 1
ATOM 710 C CA . LEU A 1 85 ? 6.867 6.191 -11.195 1 95.75 85 LEU A CA 1
ATOM 711 C C . LEU A 1 85 ? 6.746 4.672 -11.141 1 95.75 85 LEU A C 1
ATOM 713 O O . LEU A 1 85 ? 7.402 3.965 -11.914 1 95.75 85 LEU A O 1
ATOM 717 N N . VAL A 1 86 ? 5.934 4.133 -10.25 1 97 86 VAL A N 1
ATOM 718 C CA . VAL A 1 86 ? 5.699 2.693 -10.172 1 97 86 VAL A CA 1
ATOM 719 C C . VAL A 1 86 ? 5.105 2.193 -11.484 1 97 86 VAL A C 1
ATOM 721 O O . VAL A 1 86 ? 5.52 1.152 -12.008 1 97 86 VAL A O 1
ATOM 724 N N . GLU A 1 87 ? 4.23 2.945 -12.062 1 94.88 87 GLU A N 1
ATOM 725 C CA . GLU A 1 87 ? 3.623 2.582 -13.336 1 94.88 87 GLU A CA 1
ATOM 726 C C . GLU A 1 87 ? 4.656 2.586 -14.461 1 94.88 87 GLU A C 1
ATOM 728 O O . GLU A 1 87 ? 4.586 1.763 -15.375 1 94.88 87 GLU A O 1
ATOM 733 N N . GLN A 1 88 ? 5.57 3.512 -14.375 1 95.31 88 GLN A N 1
ATOM 734 C CA . GLN A 1 88 ? 6.652 3.531 -15.359 1 95.31 88 GLN A CA 1
ATOM 735 C C . GLN A 1 88 ? 7.531 2.291 -15.234 1 95.31 88 GLN A C 1
ATOM 737 O O . GLN A 1 88 ? 7.969 1.731 -16.234 1 95.31 88 GLN A O 1
ATOM 742 N N . ILE A 1 89 ? 7.773 1.879 -14.055 1 97.19 89 ILE A N 1
ATOM 743 C CA . ILE A 1 89 ? 8.57 0.678 -13.836 1 97.19 89 ILE A CA 1
ATOM 744 C C . ILE A 1 89 ? 7.816 -0.545 -14.352 1 97.19 89 ILE A C 1
ATOM 746 O O . ILE A 1 89 ? 8.414 -1.434 -14.969 1 97.19 89 ILE A O 1
ATOM 750 N N . ASP A 1 90 ? 6.543 -0.556 -14.156 1 96.75 90 ASP A N 1
ATOM 751 C CA . ASP A 1 90 ? 5.742 -1.644 -14.711 1 96.75 90 ASP A CA 1
ATOM 752 C C . ASP A 1 90 ? 5.805 -1.645 -16.234 1 96.75 90 ASP A C 1
ATOM 754 O O . ASP A 1 90 ? 5.848 -2.707 -16.859 1 96.75 90 ASP A O 1
ATOM 758 N N . SER A 1 91 ? 5.777 -0.44 -16.781 1 94.75 91 SER A N 1
ATOM 759 C CA . SER A 1 91 ? 5.895 -0.332 -18.234 1 94.75 91 SER A CA 1
ATOM 760 C C . SER A 1 91 ? 7.219 -0.904 -18.719 1 94.75 91 SER A C 1
ATOM 762 O O . SER A 1 91 ? 7.27 -1.543 -19.781 1 94.75 91 SER A O 1
ATOM 764 N N . TYR A 1 92 ? 8.258 -0.696 -18 1 96.75 92 TYR A N 1
ATOM 765 C CA . TYR A 1 92 ? 9.562 -1.274 -18.312 1 96.75 92 TYR A CA 1
ATOM 766 C C . TYR A 1 92 ? 9.477 -2.795 -18.375 1 96.75 92 TYR A C 1
ATOM 768 O O . TYR A 1 92 ? 9.969 -3.41 -19.328 1 96.75 92 TYR A O 1
ATOM 776 N N . PHE A 1 93 ? 8.852 -3.439 -17.422 1 97.44 93 PHE A N 1
ATOM 777 C CA . PHE A 1 93 ? 8.758 -4.895 -17.391 1 97.44 93 PHE A CA 1
ATOM 778 C C . PHE A 1 93 ? 7.867 -5.406 -18.516 1 97.44 93 PHE A C 1
ATOM 780 O O . PHE A 1 93 ? 8.148 -6.449 -19.109 1 97.44 93 PHE A O 1
ATOM 787 N N . ARG A 1 94 ? 6.785 -4.66 -18.719 1 95.56 94 ARG A N 1
ATOM 788 C CA . ARG A 1 94 ? 5.91 -5.047 -19.828 1 95.56 94 ARG A CA 1
ATOM 789 C C . ARG A 1 94 ? 6.668 -5.07 -21.141 1 95.56 94 ARG A C 1
ATOM 791 O O . ARG A 1 94 ? 6.492 -5.984 -21.953 1 95.56 94 ARG A O 1
ATOM 798 N N . GLN A 1 95 ? 7.43 -4.027 -21.344 1 95.69 95 GLN A N 1
ATOM 799 C CA . GLN A 1 95 ? 8.234 -3.959 -22.562 1 95.69 95 GLN A CA 1
ATOM 800 C C . GLN A 1 95 ? 9.281 -5.066 -22.594 1 95.69 95 GLN A C 1
ATOM 802 O O . GLN A 1 95 ? 9.453 -5.742 -23.609 1 95.69 95 GLN A O 1
ATOM 807 N N . LYS A 1 96 ? 9.969 -5.281 -21.531 1 96.44 96 LYS A N 1
ATOM 808 C CA . LYS A 1 96 ? 11.031 -6.281 -21.422 1 96.44 96 LYS A CA 1
ATOM 809 C C . LYS A 1 96 ? 10.508 -7.676 -21.75 1 96.44 96 LYS A C 1
ATOM 811 O O . LYS A 1 96 ? 11.203 -8.469 -22.391 1 96.44 96 LYS A O 1
ATOM 816 N N . TYR A 1 97 ? 9.258 -7.938 -21.375 1 97.19 97 TYR A N 1
ATOM 817 C CA . TYR A 1 97 ? 8.727 -9.281 -21.531 1 97.19 97 TYR A CA 1
ATOM 818 C C . TYR A 1 97 ? 7.648 -9.312 -22.609 1 97.19 97 TYR A C 1
ATOM 820 O O . TYR A 1 97 ? 6.793 -10.203 -22.609 1 97.19 97 TYR A O 1
ATOM 828 N N . SER A 1 98 ? 7.672 -8.344 -23.484 1 94.94 98 SER A N 1
ATOM 829 C CA . SER A 1 98 ? 6.629 -8.18 -24.484 1 94.94 98 SER A CA 1
ATOM 830 C C . SER A 1 98 ? 6.613 -9.352 -25.469 1 94.94 98 SER A C 1
ATOM 832 O O . SER A 1 98 ? 5.574 -9.656 -26.062 1 94.94 98 SER A O 1
ATOM 834 N N . GLU A 1 99 ? 7.684 -10.078 -25.562 1 96.94 99 GLU A N 1
ATOM 835 C CA . GLU A 1 99 ? 7.77 -11.141 -26.562 1 96.94 99 GLU A CA 1
ATOM 836 C C . GLU A 1 99 ? 7.48 -12.508 -25.938 1 96.94 99 GLU A C 1
ATOM 838 O O . GLU A 1 99 ? 7.496 -13.531 -26.641 1 96.94 99 GLU A O 1
ATOM 843 N N . VAL A 1 100 ? 7.246 -12.492 -24.703 1 97 100 VAL A N 1
ATOM 844 C CA . VAL A 1 100 ? 6.965 -13.75 -24.016 1 97 100 VAL A CA 1
ATOM 845 C C . VAL A 1 100 ? 5.516 -14.156 -24.25 1 97 100 VAL A C 1
ATOM 847 O O . VAL A 1 100 ? 4.598 -13.352 -24.078 1 97 100 VAL A O 1
ATOM 850 N N . ASN A 1 101 ? 5.312 -15.359 -24.672 1 96.12 101 ASN A N 1
ATOM 851 C CA . ASN A 1 101 ? 3.971 -15.914 -24.797 1 96.12 101 ASN A CA 1
ATOM 852 C C . ASN A 1 101 ? 3.545 -16.672 -23.547 1 96.12 101 ASN A C 1
ATOM 854 O O . ASN A 1 101 ? 4.16 -17.672 -23.188 1 96.12 101 ASN A O 1
ATOM 858 N N . PRO A 1 102 ? 2.541 -16.156 -22.922 1 95.88 102 PRO A N 1
ATOM 859 C CA . PRO A 1 102 ? 2.082 -16.859 -21.734 1 95.88 102 PRO A CA 1
ATOM 860 C C . PRO A 1 102 ? 1.65 -18.297 -22.031 1 95.88 102 PRO A C 1
ATOM 862 O O . PRO A 1 102 ? 1.058 -18.562 -23.078 1 95.88 102 PRO A O 1
ATOM 865 N N . LEU A 1 103 ? 2.016 -19.203 -21.156 1 97 103 LEU A N 1
ATOM 866 C CA . LEU A 1 103 ? 1.552 -20.578 -21.25 1 97 103 LEU A CA 1
ATOM 867 C C . LEU A 1 103 ? 0.038 -20.656 -21.094 1 97 103 LEU A C 1
ATOM 869 O O . LEU A 1 103 ? -0.578 -19.75 -20.516 1 97 103 LEU A O 1
ATOM 873 N N . PRO A 1 104 ? -0.594 -21.719 -21.547 1 95.69 104 PRO A N 1
ATOM 874 C CA . PRO A 1 104 ? -2.053 -21.844 -21.469 1 95.69 104 PRO A CA 1
ATOM 875 C C . PRO A 1 104 ? -2.584 -21.781 -20.047 1 95.69 104 PRO A C 1
ATOM 877 O O . PRO A 1 104 ? -3.705 -21.328 -19.812 1 95.69 104 PRO A O 1
ATOM 880 N N . ASP A 1 105 ? -1.785 -22.172 -19.156 1 94.56 105 ASP A N 1
ATOM 881 C CA . ASP A 1 105 ? -2.238 -22.188 -17.766 1 94.56 105 ASP A CA 1
AT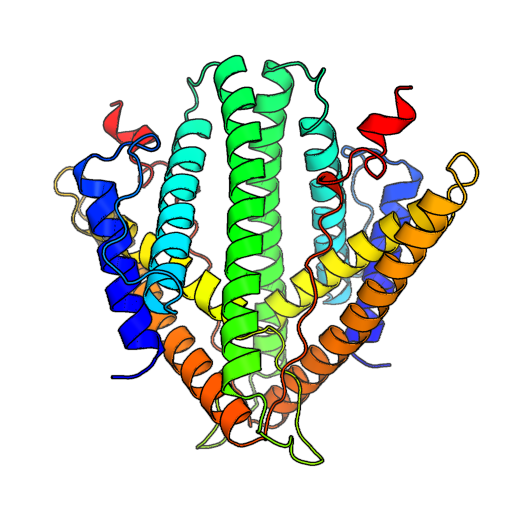OM 882 C C . ASP A 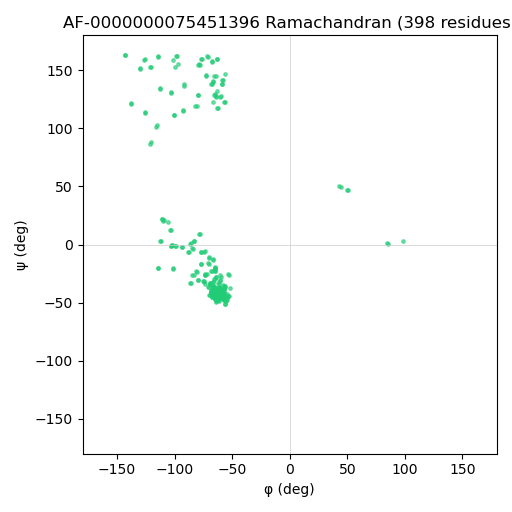1 105 ? -1.558 -21.109 -16.938 1 94.56 105 ASP A C 1
ATOM 884 O O . ASP A 1 105 ? -1.469 -21.203 -15.719 1 94.56 105 ASP A O 1
ATOM 888 N N . ALA A 1 106 ? -1.047 -20.094 -17.688 1 96.12 106 ALA A N 1
ATOM 889 C CA . ALA A 1 106 ? -0.373 -19 -17 1 96.12 106 ALA A CA 1
ATOM 890 C C . ALA A 1 106 ? -1.306 -18.312 -15.992 1 96.12 106 ALA A C 1
ATOM 892 O O . ALA A 1 106 ? -2.496 -18.141 -16.266 1 96.12 106 ALA A O 1
ATOM 893 N N . ARG A 1 107 ? -0.781 -17.938 -14.875 1 94.44 107 ARG A N 1
ATOM 894 C CA . ARG A 1 107 ? -1.573 -17.328 -13.812 1 94.44 107 ARG A CA 1
ATOM 895 C C . ARG A 1 107 ? -1.167 -15.883 -13.578 1 94.44 107 ARG A C 1
ATOM 897 O O . ARG A 1 107 ? -0.113 -15.445 -14.039 1 94.44 107 ARG A O 1
ATOM 904 N N . LEU A 1 108 ? -2.045 -15.156 -12.938 1 93.81 108 LEU A N 1
ATOM 905 C CA . LEU A 1 108 ? -1.768 -13.789 -12.531 1 93.81 108 LEU A CA 1
ATOM 906 C C . LEU A 1 108 ? -1.195 -13.742 -11.117 1 93.81 108 LEU A C 1
ATOM 908 O O . LEU A 1 108 ? -1.584 -14.539 -10.258 1 93.81 108 LEU A O 1
ATOM 912 N N . ASN A 1 109 ? -0.192 -12.938 -10.961 1 96.19 109 ASN A N 1
ATOM 913 C CA . ASN A 1 109 ? 0.261 -12.633 -9.609 1 96.19 109 ASN A CA 1
ATOM 914 C C . ASN A 1 109 ? -0.641 -11.609 -8.93 1 96.19 109 ASN A C 1
ATOM 916 O O . ASN A 1 109 ? -1.313 -10.828 -9.609 1 96.19 109 ASN A O 1
ATOM 920 N N . THR A 1 110 ? -0.699 -11.602 -7.664 1 97.06 110 THR A N 1
ATOM 921 C CA . THR A 1 110 ? -1.632 -10.742 -6.945 1 97.06 110 THR A CA 1
ATOM 922 C C . THR A 1 110 ? -1.258 -9.273 -7.121 1 97.06 110 THR A C 1
ATOM 924 O O . THR A 1 110 ? -2.092 -8.383 -6.922 1 97.06 110 THR A O 1
ATOM 927 N N . GLU A 1 111 ? -0.016 -9 -7.438 1 96.69 111 GLU A N 1
ATOM 928 C CA . GLU A 1 111 ? 0.431 -7.645 -7.738 1 96.69 111 GLU A CA 1
ATOM 929 C C . GLU A 1 111 ? 1.47 -7.641 -8.852 1 96.69 111 GLU A C 1
ATOM 931 O O . GLU A 1 111 ? 2.014 -8.688 -9.211 1 96.69 111 GLU A O 1
ATOM 936 N N . SER A 1 112 ? 1.688 -6.477 -9.453 1 96.81 112 SER A N 1
ATOM 937 C CA . SER A 1 112 ? 2.693 -6.367 -10.5 1 96.81 112 SER A CA 1
ATOM 938 C C . SER A 1 112 ? 4.102 -6.332 -9.922 1 96.81 112 SER A C 1
ATOM 940 O O . SER A 1 112 ? 4.281 -6.051 -8.734 1 96.81 112 SER A O 1
ATOM 942 N N . PRO A 1 113 ? 5.117 -6.652 -10.719 1 97.56 113 PRO A N 1
ATOM 943 C CA . PRO A 1 113 ? 6.496 -6.582 -10.234 1 97.56 113 PRO A CA 1
ATOM 944 C C . PRO A 1 113 ? 6.863 -5.199 -9.695 1 97.56 113 PRO A C 1
ATOM 946 O O . PRO A 1 113 ? 7.57 -5.09 -8.688 1 97.56 113 PRO A O 1
ATOM 949 N N . ALA A 1 114 ? 6.355 -4.137 -10.312 1 98 114 ALA A N 1
ATOM 950 C CA . ALA A 1 114 ? 6.73 -2.779 -9.922 1 98 114 ALA A CA 1
ATOM 951 C C . ALA A 1 114 ? 6.227 -2.449 -8.516 1 98 114 ALA A C 1
ATOM 953 O O . ALA A 1 114 ? 6.898 -1.748 -7.758 1 98 114 ALA A O 1
ATOM 954 N N . TRP A 1 115 ? 5.07 -2.926 -8.172 1 97.69 115 TRP A N 1
ATOM 955 C CA . TRP A 1 115 ? 4.527 -2.662 -6.844 1 97.69 115 TRP A CA 1
ATOM 956 C C . TRP A 1 115 ? 5.309 -3.424 -5.777 1 97.69 115 TRP A C 1
ATOM 958 O O . TRP A 1 115 ? 5.477 -2.936 -4.656 1 97.69 115 TRP A O 1
ATOM 968 N N . ALA A 1 116 ? 5.754 -4.652 -6.109 1 98.25 116 ALA A N 1
ATOM 969 C CA . ALA A 1 116 ? 6.621 -5.383 -5.191 1 98.25 116 ALA A CA 1
ATOM 970 C C . ALA A 1 116 ? 7.957 -4.672 -5.016 1 98.25 116 ALA A C 1
ATOM 972 O O . ALA A 1 116 ? 8.5 -4.621 -3.906 1 98.25 116 ALA A O 1
ATOM 973 N N . VAL A 1 117 ? 8.43 -4.109 -6.105 1 98.69 117 VAL A N 1
ATOM 974 C CA . VAL A 1 117 ? 9.672 -3.352 -6.059 1 98.69 117 VAL A CA 1
ATOM 975 C C . VAL A 1 117 ? 9.492 -2.104 -5.199 1 98.69 117 VAL A C 1
ATOM 977 O O . VAL A 1 117 ? 10.398 -1.709 -4.461 1 98.69 117 VAL A O 1
ATOM 980 N N . ASP A 1 118 ? 8.328 -1.468 -5.324 1 98.56 118 ASP A N 1
ATOM 981 C CA . ASP A 1 118 ? 8 -0.327 -4.477 1 98.56 118 ASP A CA 1
ATOM 982 C C . ASP A 1 118 ? 8.117 -0.688 -2.998 1 98.56 118 ASP A C 1
ATOM 984 O O . ASP A 1 118 ? 8.711 0.061 -2.217 1 98.56 118 ASP A O 1
ATOM 988 N N . ARG A 1 119 ? 7.582 -1.817 -2.619 1 97.94 119 ARG A N 1
ATOM 989 C CA . ARG A 1 119 ? 7.656 -2.26 -1.23 1 97.94 119 ARG A CA 1
ATOM 990 C C . ARG A 1 119 ? 9.094 -2.576 -0.831 1 97.94 119 ARG A C 1
ATOM 992 O O . ARG A 1 119 ? 9.477 -2.383 0.324 1 97.94 119 ARG A O 1
ATOM 999 N N . LEU A 1 120 ? 9.875 -3.057 -1.809 1 98.69 120 LEU A N 1
ATOM 1000 C CA . LEU A 1 120 ? 11.289 -3.309 -1.545 1 98.69 120 LEU A CA 1
ATOM 1001 C C . LEU A 1 120 ? 12.023 -2.014 -1.207 1 98.69 120 LEU A C 1
ATOM 1003 O O . LEU A 1 120 ? 12.883 -1.996 -0.329 1 98.69 120 LEU A O 1
ATOM 1007 N N . SER A 1 121 ? 11.648 -0.966 -1.925 1 98.69 121 SER A N 1
ATOM 1008 C CA . SER A 1 121 ? 12.203 0.352 -1.642 1 98.69 121 SER A CA 1
ATOM 1009 C C . SER A 1 121 ? 11.852 0.813 -0.232 1 98.69 121 SER A C 1
ATOM 1011 O O . SER A 1 121 ? 12.711 1.29 0.508 1 98.69 121 SER A O 1
ATOM 1013 N N . ILE A 1 122 ? 10.594 0.666 0.183 1 97.69 122 ILE A N 1
ATOM 1014 C CA . ILE A 1 122 ? 10.141 1.065 1.511 1 97.69 122 ILE A CA 1
ATOM 1015 C C . ILE A 1 122 ? 10.867 0.249 2.572 1 97.69 122 ILE A C 1
ATOM 1017 O O . ILE A 1 122 ? 11.266 0.782 3.613 1 97.69 122 ILE A O 1
ATOM 1021 N N . LEU A 1 123 ? 11.094 -1.028 2.27 1 97.69 123 LEU A N 1
ATOM 1022 C CA . LEU A 1 123 ? 11.812 -1.896 3.193 1 97.69 123 LEU A CA 1
ATOM 1023 C C . LEU A 1 123 ? 13.242 -1.413 3.391 1 97.69 123 LEU A C 1
ATOM 1025 O O . LEU A 1 123 ? 13.773 -1.458 4.504 1 97.69 123 LEU A O 1
ATOM 1029 N N . ALA A 1 124 ? 13.867 -0.994 2.289 1 98.5 124 ALA A N 1
ATOM 1030 C CA . ALA A 1 124 ? 15.219 -0.452 2.383 1 98.5 124 ALA A CA 1
ATOM 1031 C C . ALA A 1 124 ? 15.273 0.739 3.334 1 98.5 124 ALA A C 1
ATOM 1033 O O . ALA A 1 124 ? 16.203 0.873 4.125 1 98.5 124 ALA A O 1
ATOM 1034 N N . LEU A 1 125 ? 14.258 1.568 3.311 1 97.81 125 LEU A N 1
ATOM 1035 C CA . LEU A 1 125 ? 14.172 2.725 4.195 1 97.81 125 LEU A CA 1
ATOM 1036 C C . LEU A 1 125 ? 13.992 2.285 5.648 1 97.81 125 LEU A C 1
ATOM 1038 O O . LEU A 1 125 ? 14.656 2.809 6.543 1 97.81 125 LEU A O 1
ATOM 1042 N N . LYS A 1 126 ? 13.086 1.305 5.871 1 97.06 126 LYS A N 1
ATOM 1043 C CA . LYS A 1 126 ? 12.883 0.777 7.215 1 97.06 126 LYS A CA 1
ATOM 1044 C C . LYS A 1 126 ? 14.188 0.221 7.789 1 97.06 126 LYS A C 1
ATOM 1046 O O . LYS A 1 126 ? 14.508 0.46 8.953 1 97.06 126 LYS A O 1
ATOM 1051 N N . ILE A 1 127 ? 14.844 -0.521 6.945 1 97.81 127 ILE A N 1
ATOM 1052 C CA . ILE A 1 127 ? 16.094 -1.141 7.363 1 97.81 127 ILE A CA 1
ATOM 1053 C C . ILE A 1 127 ? 17.125 -0.059 7.715 1 97.81 127 ILE A C 1
ATOM 1055 O O . ILE A 1 127 ? 17.781 -0.14 8.75 1 97.81 127 ILE A O 1
ATOM 1059 N N . TYR A 1 128 ? 17.266 0.973 6.895 1 97.94 128 TYR A N 1
ATOM 1060 C CA . TYR A 1 128 ? 18.203 2.062 7.137 1 97.94 128 TYR A CA 1
ATOM 1061 C C . TYR A 1 128 ? 17.953 2.713 8.492 1 97.94 128 TYR A C 1
ATOM 1063 O O . TYR A 1 128 ? 18.859 2.83 9.312 1 97.94 128 TYR A O 1
ATOM 1071 N N . HIS A 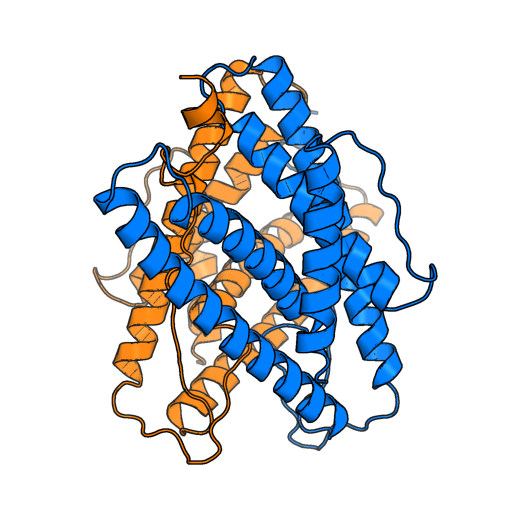1 129 ? 16.734 3.072 8.727 1 96.25 129 HIS A N 1
ATOM 1072 C CA . HIS A 1 129 ? 16.406 3.809 9.938 1 96.25 129 HIS A CA 1
ATOM 1073 C C . HIS A 1 129 ? 16.453 2.9 11.164 1 96.25 129 HIS A C 1
ATOM 1075 O O . HIS A 1 129 ? 16.797 3.34 12.258 1 96.25 129 HIS A O 1
ATOM 1081 N N . MET A 1 130 ? 16.078 1.641 10.984 1 96 130 MET A N 1
ATOM 1082 C CA . MET A 1 130 ? 16.156 0.705 12.102 1 96 130 MET A CA 1
ATOM 1083 C C . MET A 1 130 ? 17.609 0.441 12.492 1 96 130 MET A C 1
ATOM 1085 O O . MET A 1 130 ? 17.922 0.259 13.672 1 96 130 MET A O 1
ATOM 1089 N N . ARG A 1 131 ? 18.438 0.336 11.461 1 96.88 131 ARG A N 1
ATOM 1090 C CA . ARG A 1 131 ? 19.875 0.192 11.727 1 96.88 131 ARG A CA 1
ATOM 1091 C C . ARG A 1 131 ? 20.406 1.362 12.547 1 96.88 131 ARG A C 1
ATOM 1093 O O . ARG A 1 131 ? 21.188 1.17 13.477 1 96.88 131 ARG A O 1
ATOM 1100 N N . GLU A 1 132 ? 19.984 2.58 12.219 1 94.81 132 GLU A N 1
ATOM 1101 C CA . GLU A 1 132 ? 20.359 3.766 12.984 1 94.81 132 GLU A CA 1
ATOM 1102 C C . GLU A 1 132 ? 19.906 3.654 14.438 1 94.81 132 GLU A C 1
ATOM 1104 O O . GLU A 1 132 ? 20.672 3.969 15.352 1 94.81 132 GLU A O 1
ATOM 1109 N N . GLN A 1 133 ? 18.734 3.164 14.656 1 93.62 133 GLN A N 1
ATOM 1110 C CA . GLN A 1 133 ? 18.172 3.031 16 1 93.62 133 GLN A CA 1
ATOM 1111 C C . GLN A 1 133 ? 18.906 1.949 16.781 1 93.62 133 GLN A C 1
ATOM 1113 O O . GLN A 1 133 ? 19.188 2.119 17.984 1 93.62 133 GLN A O 1
ATOM 1118 N N . ALA A 1 134 ? 19.141 0.889 16.094 1 94.56 134 ALA A N 1
ATOM 1119 C CA . ALA A 1 134 ? 19.828 -0.229 16.75 1 94.56 134 ALA A CA 1
ATOM 1120 C C . ALA A 1 134 ? 21.25 0.148 17.141 1 94.56 134 ALA A C 1
ATOM 1122 O O . ALA A 1 134 ? 21.812 -0.425 18.078 1 94.56 134 ALA A O 1
ATOM 1123 N N . ALA A 1 135 ? 21.812 1.145 16.484 1 94.62 135 ALA A N 1
ATOM 1124 C CA . ALA A 1 135 ? 23.203 1.531 16.703 1 94.62 135 ALA A CA 1
ATOM 1125 C C . ALA A 1 135 ? 23.281 2.795 17.562 1 94.62 135 ALA A C 1
ATOM 1127 O O . ALA A 1 135 ? 24.375 3.275 17.859 1 94.62 135 ALA A O 1
ATOM 1128 N N . ARG A 1 136 ? 22.172 3.326 17.938 1 90.88 136 ARG A N 1
ATOM 1129 C CA . ARG A 1 136 ? 22.125 4.602 18.641 1 90.88 136 ARG A CA 1
ATOM 1130 C C . ARG A 1 136 ? 22.844 4.508 19.984 1 90.88 136 ARG A C 1
ATOM 1132 O O . ARG A 1 136 ? 22.328 3.879 20.922 1 90.88 136 ARG A O 1
ATOM 1139 N N . THR A 1 137 ? 23.859 5.242 20.156 1 90.31 137 THR A N 1
ATOM 1140 C CA . THR A 1 137 ? 24.703 5.102 21.344 1 90.31 137 THR A CA 1
ATOM 1141 C C . THR A 1 137 ? 24.094 5.824 22.531 1 90.31 137 THR A C 1
ATOM 1143 O O . THR A 1 137 ? 24.438 5.543 23.688 1 90.31 137 THR A O 1
ATOM 1146 N N . ASP A 1 138 ? 23.234 6.801 22.312 1 91.12 138 ASP A N 1
ATOM 1147 C CA . ASP A 1 138 ? 22.625 7.562 23.406 1 91.12 138 ASP A CA 1
ATOM 1148 C C . ASP A 1 138 ? 21.359 6.867 23.922 1 91.12 138 ASP A C 1
ATOM 1150 O O . ASP A 1 138 ? 20.734 7.328 24.875 1 91.12 138 ASP A O 1
ATOM 1154 N N . ALA A 1 139 ? 20.969 5.742 23.391 1 88.75 139 ALA A N 1
ATOM 1155 C CA . ALA A 1 139 ? 19.781 5.004 23.812 1 88.75 139 ALA A CA 1
ATOM 1156 C C . ALA A 1 139 ? 20.141 3.875 24.766 1 88.75 139 ALA A C 1
ATOM 1158 O O . ALA A 1 139 ? 21.312 3.521 24.906 1 88.75 139 ALA A O 1
ATOM 1159 N N . THR A 1 140 ? 19.219 3.371 25.484 1 93 140 THR A N 1
ATOM 1160 C CA . THR A 1 140 ? 19.438 2.293 26.453 1 93 140 THR A CA 1
ATOM 1161 C C . THR A 1 140 ? 19.797 0.992 25.734 1 93 140 THR A C 1
ATOM 1163 O O . THR A 1 140 ? 19.484 0.827 24.547 1 93 140 THR A O 1
ATOM 1166 N N . ALA A 1 141 ? 20.438 0.116 26.453 1 93.56 141 ALA A N 1
ATOM 1167 C CA . ALA A 1 141 ? 20.75 -1.198 25.906 1 93.56 141 ALA A CA 1
ATOM 1168 C C . ALA A 1 141 ? 19.484 -1.95 25.516 1 93.56 141 ALA A C 1
ATOM 1170 O O . ALA A 1 141 ? 19.469 -2.668 24.516 1 93.56 141 ALA A O 1
ATOM 1171 N N . GLU A 1 142 ? 18.516 -1.766 26.359 1 93.5 142 GLU A N 1
ATOM 1172 C CA . GLU A 1 142 ? 17.234 -2.41 26.094 1 93.5 142 GLU A CA 1
ATOM 1173 C C . GLU A 1 142 ? 16.656 -1.919 24.766 1 93.5 142 GLU A C 1
ATOM 1175 O O . GLU A 1 142 ? 16.141 -2.715 23.969 1 93.5 142 GLU A O 1
ATOM 1180 N N . HIS A 1 143 ? 16.734 -0.627 24.547 1 93.12 143 HIS A N 1
ATOM 1181 C CA . HIS A 1 143 ? 16.266 -0.043 23.297 1 93.12 143 HIS A CA 1
ATOM 1182 C C . HIS A 1 143 ? 17.047 -0.597 22.094 1 93.12 143 HIS A C 1
ATOM 1184 O O . HIS A 1 143 ? 16.453 -1.007 21.094 1 93.12 143 HIS A O 1
ATOM 1190 N N . ARG A 1 144 ? 18.297 -0.707 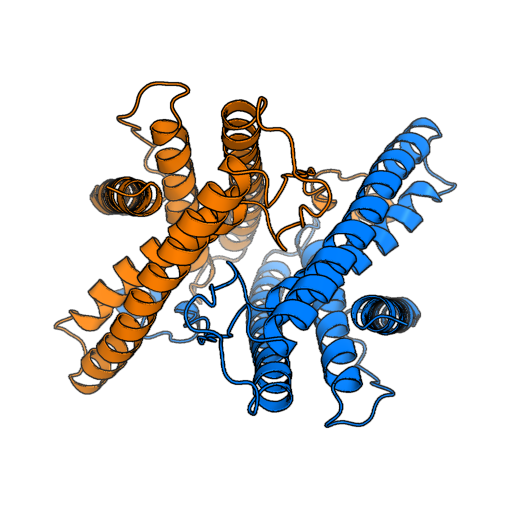22.172 1 94.94 144 ARG A N 1
ATOM 1191 C CA . ARG A 1 144 ? 19.141 -1.173 21.078 1 94.94 144 ARG A CA 1
ATOM 1192 C C . ARG A 1 144 ? 18.859 -2.641 20.766 1 94.94 144 ARG A C 1
ATOM 1194 O O . ARG A 1 144 ? 18.828 -3.035 19.609 1 94.94 144 ARG A O 1
ATOM 1201 N N . GLN A 1 145 ? 18.641 -3.406 21.797 1 94.94 145 GLN A N 1
ATOM 1202 C CA . GLN A 1 145 ? 18.359 -4.824 21.609 1 94.94 145 GLN A CA 1
ATOM 1203 C C . GLN A 1 145 ? 17.016 -5.031 20.906 1 94.94 145 GLN A C 1
ATOM 1205 O O . GLN A 1 145 ? 16.891 -5.867 20.016 1 94.94 145 GLN A O 1
ATOM 1210 N N . ARG A 1 146 ? 16.078 -4.266 21.391 1 93.69 146 ARG A N 1
ATOM 1211 C CA . ARG A 1 146 ? 14.75 -4.34 20.766 1 93.69 146 ARG A CA 1
ATOM 1212 C C . ARG A 1 146 ? 14.812 -3.941 19.297 1 93.69 146 ARG A C 1
ATOM 1214 O O . ARG A 1 146 ? 14.211 -4.594 18.453 1 93.69 146 ARG A O 1
ATOM 1221 N N . CYS A 1 147 ? 15.57 -2.875 19.016 1 94.81 147 CYS A N 1
ATOM 1222 C CA . CYS A 1 147 ? 15.703 -2.385 17.641 1 94.81 147 CYS A CA 1
ATOM 1223 C C . CYS A 1 147 ? 16.5 -3.363 16.797 1 94.81 147 CYS A C 1
ATOM 1225 O O . CYS A 1 147 ? 16.203 -3.545 15.609 1 94.81 147 CYS A O 1
ATOM 1227 N N . GLN A 1 148 ? 17.453 -4.023 17.375 1 96.44 148 GLN A N 1
ATOM 1228 C CA . GLN A 1 148 ? 18.219 -5.031 16.656 1 96.44 148 GLN A CA 1
ATOM 1229 C C . GLN A 1 148 ? 17.344 -6.215 16.266 1 96.44 148 GLN A C 1
ATOM 1231 O O . GLN A 1 148 ? 17.453 -6.746 15.156 1 96.44 148 GLN A O 1
ATOM 1236 N N . ALA A 1 149 ? 16.547 -6.637 17.172 1 95.56 149 ALA A N 1
ATOM 1237 C CA . ALA A 1 149 ? 15.633 -7.738 16.891 1 95.56 149 ALA A CA 1
ATOM 1238 C C . ALA A 1 149 ? 14.703 -7.395 15.734 1 95.56 149 ALA A C 1
ATOM 1240 O O . ALA A 1 149 ? 14.484 -8.219 14.844 1 95.56 149 ALA A O 1
ATOM 1241 N N . LYS A 1 150 ? 14.164 -6.176 15.734 1 95 150 LYS A N 1
ATOM 1242 C CA . LYS A 1 150 ? 13.312 -5.711 14.641 1 95 150 LYS A CA 1
ATOM 1243 C C . LYS A 1 150 ? 14.094 -5.629 13.336 1 95 150 LYS A C 1
ATOM 1245 O O . LYS A 1 150 ? 13.578 -5.992 12.273 1 95 150 LYS A O 1
ATOM 1250 N N . LEU A 1 151 ? 15.328 -5.148 13.438 1 96.75 151 LEU A N 1
ATOM 1251 C CA . LEU A 1 151 ? 16.188 -5.062 12.266 1 96.75 151 LEU A CA 1
ATOM 1252 C C . LEU A 1 151 ? 16.391 -6.438 11.633 1 96.75 151 LEU A C 1
ATOM 1254 O O . LEU A 1 151 ? 16.344 -6.578 10.414 1 96.75 151 LEU A O 1
ATOM 1258 N N . ASN A 1 152 ? 16.594 -7.445 12.461 1 97.44 152 ASN A N 1
ATOM 1259 C CA . ASN A 1 152 ? 16.781 -8.797 11.961 1 97.44 152 ASN A CA 1
ATOM 1260 C C . ASN A 1 152 ? 15.57 -9.289 11.172 1 97.44 152 ASN A C 1
ATOM 1262 O O . ASN A 1 152 ? 15.719 -9.93 10.133 1 97.44 152 ASN A O 1
ATOM 1266 N N . VAL A 1 153 ? 14.461 -8.961 11.641 1 96 153 VAL A N 1
ATOM 1267 C CA . VAL A 1 153 ? 13.227 -9.344 10.961 1 96 153 VAL A CA 1
ATOM 1268 C C . VAL A 1 153 ? 13.125 -8.617 9.625 1 96 153 VAL A C 1
ATOM 1270 O O . VAL A 1 153 ? 12.758 -9.211 8.609 1 96 153 VAL A O 1
ATOM 1273 N N . LEU A 1 154 ? 13.461 -7.352 9.617 1 97.56 154 LEU A N 1
ATOM 1274 C CA . LEU A 1 154 ? 13.414 -6.555 8.398 1 97.56 154 LEU A CA 1
ATOM 1275 C C . LEU A 1 154 ? 14.375 -7.098 7.352 1 97.56 154 LEU A C 1
ATOM 1277 O O . LEU A 1 154 ? 14.047 -7.152 6.164 1 97.56 154 LEU A O 1
ATOM 1281 N N . LEU A 1 155 ? 15.523 -7.5 7.793 1 97.94 155 LEU A N 1
ATOM 1282 C CA . LEU A 1 155 ? 16.516 -8.055 6.891 1 97.94 155 LEU A CA 1
ATOM 1283 C C . LEU A 1 155 ? 16.031 -9.375 6.293 1 97.94 155 LEU A C 1
ATOM 1285 O O . LEU A 1 155 ? 16.234 -9.633 5.105 1 97.94 155 LEU A O 1
ATOM 1289 N N . GLU A 1 156 ? 15.422 -10.125 7.109 1 97.12 156 GLU A N 1
ATOM 1290 C CA . GLU A 1 156 ? 14.828 -11.367 6.617 1 97.12 156 GLU A CA 1
ATOM 1291 C C . GLU A 1 156 ? 13.727 -11.086 5.598 1 97.12 156 GLU A C 1
ATOM 1293 O O . GLU A 1 156 ? 13.641 -11.758 4.57 1 97.12 156 GLU A O 1
ATOM 1298 N N . GLN A 1 157 ? 12.906 -10.094 5.871 1 96.69 157 GLN A N 1
ATOM 1299 C CA . GLN A 1 157 ? 11.852 -9.695 4.945 1 96.69 157 GLN A CA 1
ATOM 1300 C C . GLN A 1 157 ? 12.43 -9.25 3.605 1 96.69 157 GLN A C 1
ATOM 1302 O O . GLN A 1 157 ? 11.875 -9.562 2.551 1 96.69 157 GLN A O 1
ATOM 1307 N N . GLN A 1 158 ? 13.492 -8.523 3.65 1 97.81 158 GLN A N 1
ATOM 1308 C CA . GLN A 1 158 ? 14.109 -8.055 2.418 1 97.81 158 GLN A CA 1
ATOM 1309 C C . GLN A 1 158 ? 14.578 -9.219 1.552 1 97.81 158 GLN A C 1
ATOM 1311 O O . GLN A 1 158 ? 14.375 -9.219 0.336 1 97.81 158 GLN A O 1
ATOM 1316 N N . VAL A 1 159 ? 15.148 -10.227 2.182 1 97.56 159 VAL A N 1
ATOM 1317 C CA . VAL A 1 159 ? 15.609 -11.406 1.459 1 97.56 159 VAL A CA 1
ATOM 1318 C C . VAL A 1 159 ? 14.414 -12.133 0.851 1 97.56 159 VAL A C 1
ATOM 1320 O O . VAL A 1 159 ? 14.438 -12.5 -0.327 1 97.56 159 VAL A O 1
ATOM 1323 N N . ASP A 1 160 ? 13.406 -12.312 1.666 1 97.25 160 ASP A N 1
ATOM 1324 C CA . ASP A 1 160 ? 12.227 -13.039 1.212 1 97.25 160 ASP A CA 1
ATOM 1325 C C . ASP A 1 160 ? 11.531 -12.305 0.075 1 97.25 160 ASP A C 1
ATOM 1327 O O . ASP A 1 160 ? 11.188 -12.898 -0.948 1 97.25 160 ASP A O 1
ATOM 1331 N N . LEU A 1 161 ? 11.297 -11.023 0.262 1 97.81 161 LEU A N 1
ATOM 1332 C CA . LEU A 1 161 ? 10.641 -10.234 -0.774 1 97.81 161 LEU A CA 1
ATOM 1333 C C . LEU A 1 161 ? 11.484 -10.195 -2.047 1 97.81 161 LEU A C 1
ATOM 1335 O O . LEU A 1 161 ? 10.945 -10.328 -3.15 1 97.81 161 LEU A O 1
ATOM 1339 N N . GLY A 1 162 ? 12.797 -10.031 -1.855 1 98.31 162 GLY A N 1
ATOM 1340 C CA . GLY A 1 162 ? 13.688 -10.078 -3.006 1 98.31 162 GLY A CA 1
ATOM 1341 C C . GLY A 1 162 ? 13.594 -11.383 -3.775 1 98.31 162 GLY A C 1
ATOM 1342 O O . GLY A 1 162 ? 13.492 -11.383 -5.004 1 98.31 162 GLY A O 1
ATOM 1343 N N . THR A 1 163 ? 13.594 -12.469 -3.045 1 97.69 163 THR A N 1
ATOM 1344 C CA . THR A 1 163 ? 13.492 -13.789 -3.662 1 97.69 163 THR A CA 1
ATOM 1345 C C . THR A 1 163 ? 12.164 -13.922 -4.41 1 97.69 163 THR A C 1
ATOM 1347 O O . THR A 1 163 ? 12.133 -14.406 -5.543 1 97.69 163 THR A O 1
ATOM 1350 N N . ALA A 1 164 ? 11.102 -13.477 -3.803 1 97.81 164 ALA A N 1
ATOM 1351 C CA . ALA A 1 164 ? 9.781 -13.57 -4.41 1 97.81 164 ALA A CA 1
ATOM 1352 C C . ALA A 1 164 ? 9.703 -12.75 -5.695 1 97.81 164 ALA A C 1
ATOM 1354 O O . ALA A 1 164 ? 9.125 -13.195 -6.688 1 97.81 164 ALA A O 1
ATOM 1355 N N . ILE A 1 165 ? 10.273 -11.57 -5.684 1 98.5 165 ILE A N 1
ATOM 1356 C CA . ILE A 1 165 ? 10.266 -10.695 -6.852 1 98.5 165 ILE A CA 1
ATOM 1357 C C . ILE A 1 165 ? 11.062 -11.344 -7.98 1 98.5 165 ILE A C 1
ATOM 1359 O O . ILE A 1 165 ? 10.609 -11.391 -9.125 1 98.5 165 ILE A O 1
ATOM 1363 N N . ASP A 1 166 ? 12.242 -11.852 -7.656 1 98.44 166 ASP A N 1
ATOM 1364 C CA . ASP A 1 166 ? 13.086 -12.484 -8.664 1 98.44 166 ASP A CA 1
ATOM 1365 C C . ASP A 1 166 ? 12.391 -13.703 -9.266 1 98.44 166 ASP A C 1
ATOM 1367 O O . ASP A 1 166 ? 12.438 -13.922 -10.484 1 98.44 166 ASP A O 1
ATOM 1371 N N . GLN A 1 167 ? 11.758 -14.453 -8.43 1 97.56 167 GLN A N 1
ATOM 1372 C CA . GLN A 1 167 ? 11.023 -15.617 -8.906 1 97.56 167 GLN A CA 1
ATOM 1373 C C . GLN A 1 167 ? 9.836 -15.195 -9.773 1 97.56 167 GLN A C 1
ATOM 1375 O O . GLN A 1 167 ? 9.516 -15.859 -10.758 1 97.56 167 GLN A O 1
ATOM 1380 N N . LEU A 1 168 ? 9.164 -14.125 -9.391 1 97.88 168 LEU A N 1
ATOM 1381 C CA . LEU A 1 168 ? 8.062 -13.602 -10.195 1 97.88 168 LEU A CA 1
ATOM 1382 C C . LEU A 1 168 ? 8.547 -13.211 -11.594 1 97.88 168 LEU A C 1
ATOM 1384 O O . LEU A 1 168 ? 7.918 -13.562 -12.594 1 97.88 168 LEU A O 1
ATOM 1388 N N . LEU A 1 169 ? 9.656 -12.531 -11.617 1 98.06 169 LEU A N 1
ATOM 1389 C CA . LEU A 1 169 ? 10.219 -12.117 -12.898 1 98.06 169 LEU A CA 1
ATOM 1390 C C . LEU A 1 169 ? 10.617 -13.328 -13.734 1 98.06 169 LEU A C 1
ATOM 1392 O O . LEU A 1 169 ? 10.43 -13.336 -14.953 1 98.06 169 LEU A O 1
ATOM 1396 N N . GLU A 1 170 ? 11.148 -14.328 -13.062 1 97.62 170 GLU A N 1
ATOM 1397 C CA . GLU A 1 170 ? 11.477 -15.578 -13.734 1 97.62 170 GLU A CA 1
ATOM 1398 C C . GLU A 1 170 ? 10.219 -16.234 -14.32 1 97.62 170 GLU A C 1
ATOM 1400 O O . GLU A 1 170 ? 10.234 -16.703 -15.461 1 97.62 170 GLU A O 1
ATOM 1405 N N . ASP A 1 171 ? 9.18 -16.234 -13.586 1 97.19 171 ASP A N 1
ATOM 1406 C CA . ASP A 1 171 ? 7.918 -16.844 -14.023 1 97.19 171 ASP A CA 1
ATOM 1407 C C . ASP A 1 171 ? 7.332 -16.078 -15.211 1 97.19 171 ASP A C 1
ATOM 1409 O O . ASP A 1 171 ? 6.777 -16.688 -16.125 1 97.19 171 ASP A O 1
ATOM 1413 N N . ILE A 1 172 ? 7.426 -14.797 -15.148 1 97.5 172 ILE A N 1
ATOM 1414 C CA . ILE A 1 172 ? 6.934 -13.984 -16.25 1 97.5 172 ILE A CA 1
ATOM 1415 C C . ILE A 1 172 ? 7.781 -14.242 -17.5 1 97.5 172 ILE A C 1
ATOM 1417 O O . ILE A 1 172 ? 7.246 -14.469 -18.578 1 97.5 172 ILE A O 1
ATOM 1421 N N . GLY A 1 173 ? 9.062 -14.273 -17.281 1 97.5 173 GLY A N 1
ATOM 1422 C CA . GLY A 1 173 ? 9.961 -14.539 -18.391 1 97.5 173 GLY A CA 1
ATOM 1423 C C . GLY A 1 173 ? 9.781 -15.922 -18.984 1 97.5 173 GLY A C 1
ATOM 1424 O O . GLY A 1 173 ? 10.031 -16.125 -20.172 1 97.5 173 GLY A O 1
ATOM 1425 N N . GLY A 1 174 ? 9.336 -16.844 -18.188 1 97 174 GLY A N 1
ATOM 1426 C CA . GLY A 1 174 ? 9.133 -18.219 -18.625 1 97 174 GLY A CA 1
ATOM 1427 C C . GLY A 1 174 ? 7.715 -18.484 -19.094 1 97 174 GLY A C 1
ATOM 1428 O O . GLY A 1 174 ? 7.391 -19.609 -19.5 1 97 174 GLY A O 1
ATOM 1429 N N . GLY A 1 175 ? 6.863 -17.484 -19 1 97.5 175 GLY A N 1
ATOM 1430 C CA . GLY A 1 175 ? 5.504 -17.609 -19.5 1 97.5 175 GLY A CA 1
ATOM 1431 C C . GLY A 1 175 ? 4.555 -18.25 -18.5 1 97.5 175 GLY A C 1
ATOM 1432 O O . GLY A 1 175 ? 3.377 -18.453 -18.797 1 97.5 175 GLY A O 1
ATOM 1433 N N . ARG A 1 176 ? 5.004 -18.594 -17.328 1 95.94 176 ARG A N 1
ATOM 1434 C CA . ARG A 1 176 ? 4.172 -19.219 -16.312 1 95.94 176 ARG A CA 1
ATOM 1435 C C . ARG A 1 176 ? 3.217 -18.203 -15.688 1 95.94 176 ARG A C 1
ATOM 1437 O O . ARG A 1 176 ? 2.168 -18.578 -15.164 1 95.94 176 ARG A O 1
ATOM 1444 N N . LYS A 1 177 ? 3.627 -16.922 -15.727 1 96.38 177 LYS A N 1
ATOM 1445 C CA . LYS A 1 177 ? 2.789 -15.805 -15.305 1 96.38 177 LYS A CA 1
ATOM 1446 C C . LYS A 1 177 ? 2.766 -14.703 -16.359 1 96.38 177 LYS A C 1
ATOM 1448 O O . LYS A 1 177 ? 3.691 -14.594 -17.172 1 96.38 177 LYS A O 1
ATOM 1453 N N . TYR A 1 178 ? 1.71 -14.023 -16.375 1 94.5 178 TYR A N 1
ATOM 1454 C CA . TYR A 1 178 ? 1.628 -12.898 -17.297 1 94.5 178 TYR A CA 1
ATOM 1455 C C . TYR A 1 178 ? 1.27 -11.609 -16.562 1 94.5 178 TYR A C 1
ATOM 1457 O O . TYR A 1 178 ? 0.77 -11.656 -15.43 1 94.5 178 TYR A O 1
ATOM 1465 N N . MET A 1 179 ? 1.565 -10.492 -17.172 1 92.19 179 MET A N 1
ATOM 1466 C CA . MET A 1 179 ? 1.361 -9.188 -16.547 1 92.19 179 MET A CA 1
ATOM 1467 C C . MET A 1 179 ? 0.119 -8.5 -17.094 1 92.19 179 MET A C 1
ATOM 1469 O O . MET A 1 179 ? -0.126 -8.539 -18.312 1 92.19 179 MET A O 1
ATOM 1473 N N . LYS A 1 180 ? -0.678 -8.039 -16.25 1 88.88 180 LYS A N 1
ATOM 1474 C CA . LYS A 1 180 ? -1.762 -7.105 -16.531 1 88.88 180 LYS A CA 1
ATOM 1475 C C . LYS A 1 180 ? -1.671 -5.867 -15.648 1 88.88 180 LYS A C 1
ATOM 1477 O O . LYS A 1 180 ? -1.659 -5.973 -14.422 1 88.88 180 LYS A O 1
ATOM 1482 N N . VAL A 1 181 ? -1.406 -4.77 -16.297 1 82.06 181 VAL A N 1
ATOM 1483 C CA . VAL A 1 181 ? -1.161 -3.564 -15.516 1 82.06 181 VAL A CA 1
ATOM 1484 C C . VAL A 1 181 ? -2.291 -2.562 -15.742 1 82.06 181 VAL A C 1
ATOM 1486 O O . VAL A 1 181 ? -2.771 -2.4 -16.875 1 82.06 181 VAL A O 1
ATOM 1489 N N . TYR A 1 182 ? -2.717 -2.037 -14.602 1 81.19 182 TYR A N 1
ATOM 1490 C CA . TYR A 1 182 ? -3.773 -1.033 -14.633 1 81.19 182 TYR A CA 1
ATOM 1491 C C . TYR A 1 182 ? -3.303 0.273 -14.008 1 81.19 182 TYR A C 1
ATOM 1493 O O . TYR A 1 182 ? -2.377 0.278 -13.188 1 81.19 182 TYR A O 1
ATOM 1501 N N . ARG A 1 183 ? -3.906 1.312 -14.477 1 81.44 183 ARG A N 1
ATOM 1502 C CA . ARG A 1 183 ? -3.678 2.576 -13.781 1 81.44 183 ARG A CA 1
ATOM 1503 C C . ARG A 1 183 ? -4.406 2.605 -12.445 1 81.44 183 ARG A C 1
ATOM 1505 O O . ARG A 1 183 ? -5.449 1.964 -12.281 1 81.44 183 ARG A O 1
ATOM 1512 N N . GLN A 1 184 ? -3.93 3.191 -11.391 1 78.38 184 GLN A N 1
ATOM 1513 C CA . GLN A 1 184 ? -4.453 3.184 -10.031 1 78.38 184 GLN A CA 1
ATOM 1514 C C . GLN A 1 184 ? -5.754 3.98 -9.938 1 78.38 184 GLN A C 1
ATOM 1516 O O . GLN A 1 184 ? -6.586 3.721 -9.07 1 78.38 184 GLN A O 1
ATOM 1521 N N . MET A 1 185 ? -6.129 4.703 -10.914 1 77 185 MET A N 1
ATOM 1522 C CA . MET A 1 185 ? -7.371 5.465 -11 1 77 185 MET A CA 1
ATOM 1523 C C . MET A 1 185 ? -7.668 6.172 -9.68 1 77 185 MET A C 1
ATOM 1525 O O . MET A 1 185 ? -8.766 6.039 -9.133 1 77 185 MET A O 1
ATOM 1529 N N . LYS A 1 186 ? -6.652 6.949 -9.07 1 76.56 186 LYS A N 1
ATOM 1530 C CA . LYS A 1 186 ? -6.883 7.715 -7.844 1 76.56 186 LYS A CA 1
ATOM 1531 C C . LYS A 1 186 ? -7.977 8.758 -8.047 1 76.56 186 LYS A C 1
ATOM 1533 O O . LYS A 1 186 ? -7.926 9.547 -9 1 76.56 186 LYS A O 1
ATOM 1538 N N . MET A 1 187 ? -8.938 8.766 -7.234 1 76.56 187 MET A N 1
ATOM 1539 C CA . MET A 1 187 ? -10.125 9.578 -7.465 1 76.56 187 MET A CA 1
ATOM 1540 C C . MET A 1 187 ? -9.906 11.016 -6.992 1 76.56 187 MET A C 1
ATOM 1542 O O . MET A 1 187 ? -10.523 11.945 -7.516 1 76.56 187 MET A O 1
ATOM 1546 N N . TYR A 1 188 ? -9.031 11.219 -6.047 1 72.06 188 TYR A N 1
ATOM 1547 C CA . TYR A 1 188 ? -8.875 12.57 -5.508 1 72.06 188 TYR A CA 1
ATOM 1548 C C . TYR A 1 188 ? -8.078 13.453 -6.457 1 72.06 188 TYR A C 1
ATOM 1550 O O . TYR A 1 188 ? -7.977 14.664 -6.254 1 72.06 188 TYR A O 1
ATOM 1558 N N . ASN A 1 189 ? -7.543 12.922 -7.508 1 72.06 189 ASN A N 1
ATOM 1559 C CA . ASN A 1 189 ? -6.812 13.688 -8.516 1 72.06 189 ASN A CA 1
ATOM 1560 C C . ASN A 1 189 ? -7.766 14.453 -9.43 1 72.06 189 ASN A C 1
ATOM 1562 O O . ASN A 1 189 ? -7.34 15.352 -10.156 1 72.06 189 ASN A O 1
ATOM 1566 N N . ASP A 1 190 ? -8.977 14.016 -9.352 1 75.88 190 ASP A N 1
ATOM 1567 C CA . ASP A 1 190 ? -10.023 14.672 -10.125 1 75.88 190 ASP A CA 1
ATOM 1568 C C . ASP A 1 190 ? -11.062 15.32 -9.203 1 75.88 190 ASP A C 1
ATOM 1570 O O . ASP A 1 190 ? -11.969 14.648 -8.711 1 75.88 190 ASP A O 1
ATOM 1574 N N . PRO A 1 191 ? -10.938 16.625 -9.055 1 75.94 191 PRO A N 1
ATOM 1575 C CA . PRO A 1 191 ? -11.852 17.328 -8.141 1 75.94 191 PRO A CA 1
ATOM 1576 C C . PRO A 1 191 ? -13.32 17.031 -8.438 1 75.94 191 PRO A C 1
ATOM 1578 O O . PRO A 1 191 ? -14.164 17.109 -7.539 1 75.94 191 PRO A O 1
ATOM 1581 N N . SER A 1 192 ? -13.617 16.688 -9.656 1 76.81 192 SER A N 1
ATOM 1582 C CA . SER A 1 192 ? -15.008 16.438 -10.047 1 76.81 192 SER A CA 1
ATOM 1583 C C . SER A 1 192 ? -15.508 15.117 -9.484 1 76.81 192 SER A C 1
ATOM 1585 O O . SER A 1 192 ? -16.719 14.859 -9.477 1 76.81 192 SER A O 1
ATOM 1587 N N . THR A 1 193 ? -14.617 14.383 -8.859 1 79.94 193 THR A N 1
ATOM 1588 C CA . THR A 1 193 ? -15.016 13.07 -8.352 1 79.94 193 THR A CA 1
ATOM 1589 C C . THR A 1 193 ? -15 13.055 -6.824 1 79.94 193 THR A C 1
ATOM 1591 O O . THR A 1 193 ? -15.234 12.016 -6.207 1 79.94 193 THR A O 1
ATOM 1594 N N . ASN A 1 194 ? -14.711 14.148 -6.27 1 75.12 194 ASN A N 1
ATOM 1595 C CA . ASN A 1 194 ? -14.719 14.266 -4.812 1 75.12 194 ASN A CA 1
ATOM 1596 C C . ASN A 1 194 ? -16 14.938 -4.32 1 75.12 194 ASN A C 1
ATOM 1598 O O . ASN A 1 194 ? -16.156 16.156 -4.465 1 75.12 194 ASN A O 1
ATOM 1602 N N . PRO A 1 195 ? -16.828 14.195 -3.666 1 72.62 195 PRO A N 1
ATOM 1603 C CA . PRO A 1 195 ? -18.125 14.75 -3.287 1 72.62 195 PRO A CA 1
ATOM 1604 C C . PRO A 1 195 ? -18 15.969 -2.375 1 72.62 195 PRO A C 1
ATOM 1606 O O . PRO A 1 195 ? -18.875 16.844 -2.379 1 72.62 195 PRO A O 1
ATOM 1609 N N . ILE A 1 196 ? -16.969 16.031 -1.571 1 74.56 196 ILE A N 1
ATOM 1610 C CA . ILE A 1 196 ? -16.781 17.172 -0.694 1 74.56 196 ILE A CA 1
ATOM 1611 C C . ILE A 1 196 ? -16.516 18.422 -1.531 1 74.56 196 ILE A C 1
ATOM 1613 O O . ILE A 1 196 ? -16.938 19.531 -1.163 1 74.56 196 ILE A O 1
ATOM 1617 N N . LEU A 1 197 ? -15.93 18.188 -2.654 1 70.88 197 LEU A N 1
ATOM 1618 C CA . LEU A 1 197 ? -15.531 19.312 -3.486 1 70.88 197 LEU A CA 1
ATOM 1619 C C . LEU A 1 197 ? -16.672 19.766 -4.383 1 70.88 197 LEU A C 1
ATOM 1621 O O . LEU A 1 197 ? -16.891 20.969 -4.574 1 70.88 197 LEU A O 1
ATOM 1625 N N . TYR A 1 198 ? -17.547 18.781 -4.828 1 69.5 198 TYR A N 1
ATOM 1626 C CA . TYR A 1 198 ? -18.562 19.234 -5.777 1 69.5 198 TYR A CA 1
ATOM 1627 C C . TYR A 1 198 ? -19.906 19.422 -5.098 1 69.5 198 TYR A C 1
ATOM 1629 O O . TYR A 1 198 ? -20.828 20.016 -5.672 1 69.5 198 TYR A O 1
ATOM 1637 N N . GLN A 1 199 ? -20.172 18.844 -3.957 1 63.44 199 GLN A N 1
ATOM 1638 C CA . GLN A 1 199 ? -21.422 19.078 -3.254 1 63.44 199 GLN A CA 1
ATOM 1639 C C . GLN A 1 199 ? -21.438 20.469 -2.617 1 63.44 199 GLN A C 1
ATOM 1641 O O . GLN A 1 199 ? -22.5 21.031 -2.354 1 63.44 199 GLN A O 1
ATOM 1646 N N . LYS A 1 200 ? -20.266 21.062 -2.312 1 55.69 200 LYS A N 1
ATOM 1647 C CA . LYS A 1 200 ? -20.25 22.422 -1.757 1 55.69 200 LYS A CA 1
ATOM 1648 C C . LYS A 1 200 ? -20.469 23.469 -2.85 1 55.69 200 LYS A C 1
ATOM 1650 O O . LYS A 1 200 ? -20.5 24.656 -2.568 1 55.69 200 LYS A O 1
ATOM 1655 N N . LYS A 1 201 ? -20.797 23.125 -4 1 47.25 201 LYS A N 1
ATOM 1656 C CA . LYS A 1 201 ? -21.203 24.125 -4.98 1 47.25 201 LYS A CA 1
ATOM 1657 C C . LYS A 1 201 ? -22.719 24.297 -5.012 1 47.25 201 LYS A C 1
ATOM 1659 O O . LYS A 1 201 ? -23.453 23.328 -4.836 1 47.25 201 LYS A O 1
ATOM 1664 N N . MET B 1 1 ? -19.266 -20.422 -4.617 1 90.06 1 MET B N 1
ATOM 1665 C CA . MET B 1 1 ? -18.75 -19.062 -4.523 1 90.06 1 MET B CA 1
ATOM 1666 C C . MET B 1 1 ? -17.297 -19.062 -4.047 1 90.06 1 MET B C 1
ATOM 1668 O O . MET B 1 1 ? -16.953 -19.781 -3.115 1 90.06 1 MET B O 1
ATOM 1672 N N . SER B 1 2 ? -16.453 -18.359 -4.809 1 96.19 2 SER B N 1
ATOM 1673 C CA . SER B 1 2 ? -15.047 -18.297 -4.414 1 96.19 2 SER B CA 1
ATOM 1674 C C . SER B 1 2 ? -14.859 -17.438 -3.166 1 96.19 2 SER B C 1
ATOM 1676 O O . SER B 1 2 ? -15.789 -16.766 -2.721 1 96.19 2 SER B O 1
ATOM 1678 N N . PHE B 1 3 ? -13.773 -17.625 -2.553 1 98.12 3 PHE B N 1
ATOM 1679 C CA . PHE B 1 3 ? -13.477 -16.844 -1.365 1 98.12 3 PHE B CA 1
ATOM 1680 C C . PHE B 1 3 ? -13.578 -15.344 -1.666 1 98.12 3 PHE B C 1
ATOM 1682 O O . PHE B 1 3 ? -14.172 -14.594 -0.892 1 98.12 3 PHE B O 1
ATOM 1689 N N . THR B 1 4 ? -13.062 -14.867 -2.82 1 98.31 4 THR B N 1
ATOM 1690 C CA . THR B 1 4 ? -13.031 -13.445 -3.123 1 98.31 4 THR B CA 1
ATOM 1691 C C . THR B 1 4 ? -14.422 -12.945 -3.51 1 98.31 4 THR B C 1
ATOM 1693 O O . THR B 1 4 ? -14.758 -11.781 -3.268 1 98.31 4 THR B O 1
ATOM 1696 N N . GLN B 1 5 ? -15.211 -13.773 -4.113 1 98.06 5 GLN B N 1
ATOM 1697 C CA . GLN B 1 5 ? -16.609 -13.391 -4.352 1 98.06 5 GLN B CA 1
ATOM 1698 C C . GLN B 1 5 ? -17.344 -13.141 -3.039 1 98.06 5 GLN B C 1
ATOM 1700 O O . GLN B 1 5 ? -18.109 -12.188 -2.924 1 98.06 5 GLN B O 1
ATOM 1705 N N . HIS B 1 6 ? -17.078 -14.055 -2.115 1 98.31 6 HIS B N 1
ATOM 1706 C CA . HIS B 1 6 ? -17.641 -13.883 -0.78 1 98.31 6 HIS B CA 1
ATOM 1707 C C . HIS B 1 6 ? -17.141 -12.602 -0.129 1 98.31 6 HIS B C 1
ATOM 1709 O O . HIS B 1 6 ? -17.906 -11.867 0.481 1 98.31 6 HIS B O 1
ATOM 1715 N N . CYS B 1 7 ? -15.875 -12.305 -0.239 1 98.69 7 CYS B N 1
ATOM 1716 C CA . CYS B 1 7 ? -15.297 -11.062 0.267 1 98.69 7 CYS B CA 1
ATOM 1717 C C . CYS B 1 7 ? -16.031 -9.852 -0.303 1 98.69 7 CYS B C 1
ATOM 1719 O O . CYS B 1 7 ? -16.406 -8.945 0.439 1 98.69 7 CYS B O 1
ATOM 1721 N N . ASN B 1 8 ? -16.219 -9.883 -1.617 1 98.62 8 ASN B N 1
ATOM 1722 C CA . ASN B 1 8 ? -16.844 -8.742 -2.277 1 98.62 8 ASN B CA 1
ATOM 1723 C C . ASN B 1 8 ? -18.25 -8.492 -1.743 1 98.62 8 ASN B C 1
ATOM 1725 O O . ASN B 1 8 ? -18.672 -7.344 -1.604 1 98.62 8 ASN B O 1
ATOM 1729 N N . GLU B 1 9 ? -18.953 -9.508 -1.459 1 98.56 9 GLU B N 1
ATOM 1730 C CA . GLU B 1 9 ? -20.281 -9.359 -0.876 1 98.56 9 GLU B CA 1
ATOM 1731 C C . GLU B 1 9 ? -20.219 -8.672 0.484 1 98.56 9 GLU B C 1
ATOM 1733 O O . GLU B 1 9 ? -21 -7.766 0.767 1 98.56 9 GLU B O 1
ATOM 1738 N N . ILE B 1 10 ? -19.297 -9.086 1.277 1 98.75 10 ILE B N 1
ATOM 1739 C CA . ILE B 1 10 ? -19.141 -8.539 2.621 1 98.75 10 ILE B CA 1
ATOM 1740 C C . ILE B 1 10 ? -18.672 -7.086 2.533 1 98.75 10 ILE B C 1
ATOM 1742 O O . ILE B 1 10 ? -19.172 -6.227 3.268 1 98.75 10 ILE B O 1
ATOM 1746 N N . PHE B 1 11 ? -17.734 -6.797 1.623 1 98.81 11 PHE B N 1
ATOM 1747 C CA . PHE B 1 11 ? -17.219 -5.438 1.455 1 98.81 11 PHE B CA 1
ATOM 1748 C C . PHE B 1 11 ? -18.344 -4.5 0.999 1 98.81 11 PHE B C 1
ATOM 1750 O O . PHE B 1 11 ? -18.484 -3.398 1.529 1 98.81 11 PHE B O 1
ATOM 1757 N N . ASN B 1 12 ? -19.109 -4.965 0.048 1 98.62 12 ASN B N 1
ATOM 1758 C CA . ASN B 1 12 ? -20.234 -4.148 -0.416 1 98.62 12 ASN B CA 1
ATOM 1759 C C . ASN B 1 12 ? -21.234 -3.873 0.706 1 98.62 12 ASN B C 1
ATOM 1761 O O . ASN B 1 12 ? -21.766 -2.77 0.804 1 98.62 12 ASN B O 1
ATOM 1765 N N . LYS B 1 13 ? -21.438 -4.84 1.503 1 98.75 13 LYS B N 1
ATOM 1766 C CA . LYS B 1 13 ? -22.328 -4.652 2.643 1 98.75 13 LYS B CA 1
ATOM 1767 C C . LYS B 1 13 ? -21.797 -3.59 3.596 1 98.75 13 LYS B C 1
ATOM 1769 O O . LYS B 1 13 ? -22.531 -2.719 4.047 1 98.75 13 LYS B O 1
ATOM 1774 N N . ALA B 1 14 ? -20.5 -3.666 3.955 1 98.75 14 ALA B N 1
ATOM 1775 C CA . ALA B 1 14 ? -19.891 -2.684 4.84 1 98.75 14 ALA B CA 1
ATOM 1776 C C . ALA B 1 14 ? -19.984 -1.276 4.258 1 98.75 14 ALA B C 1
ATOM 1778 O O . ALA B 1 14 ? -20.312 -0.326 4.969 1 98.75 14 ALA B O 1
ATOM 1779 N N . ILE B 1 15 ? -19.703 -1.166 2.971 1 98.69 15 ILE B N 1
ATOM 1780 C CA . ILE B 1 15 ? -19.734 0.122 2.285 1 98.69 15 ILE B CA 1
ATOM 1781 C C . ILE B 1 15 ? -21.172 0.668 2.287 1 98.69 15 ILE B C 1
ATOM 1783 O O . ILE B 1 15 ? -21.391 1.84 2.6 1 98.69 15 ILE B O 1
ATOM 1787 N N . ASP B 1 16 ? -22.109 -0.189 1.978 1 98.44 16 ASP B N 1
ATOM 1788 C CA . ASP B 1 16 ? -23.516 0.207 1.972 1 98.44 16 ASP B CA 1
ATOM 1789 C C . ASP B 1 16 ? -23.969 0.638 3.365 1 98.44 16 ASP B C 1
ATOM 1791 O O . ASP B 1 16 ? -24.672 1.635 3.51 1 98.44 16 ASP B O 1
ATOM 1795 N N . ASP B 1 17 ? -23.578 -0.122 4.363 1 98.56 17 ASP B N 1
ATOM 1796 C CA . ASP B 1 17 ? -23.969 0.192 5.734 1 98.56 17 ASP B CA 1
ATOM 1797 C C . ASP B 1 17 ? -23.438 1.562 6.152 1 98.56 17 ASP B C 1
ATOM 1799 O O . ASP B 1 17 ? -24.141 2.332 6.809 1 98.56 17 ASP B O 1
ATOM 1803 N N . TYR B 1 18 ? -22.156 1.854 5.809 1 98.56 18 TYR B N 1
ATOM 1804 C CA . TYR B 1 18 ? -21.578 3.164 6.102 1 98.56 18 TYR B CA 1
ATOM 1805 C C . TYR B 1 18 ? -22.406 4.277 5.473 1 98.56 18 TYR B C 1
ATOM 1807 O O . TYR B 1 18 ? -22.656 5.312 6.098 1 98.56 18 TYR B O 1
ATOM 1815 N N . HIS B 1 19 ? -22.859 4.059 4.258 1 97.62 19 HIS B N 1
ATOM 1816 C CA . HIS B 1 19 ? -23.469 5.125 3.469 1 97.62 19 HIS B CA 1
ATOM 1817 C C . HIS B 1 19 ? -24.938 5.305 3.824 1 97.62 19 HIS B C 1
ATOM 1819 O O . HIS B 1 19 ? -25.625 6.145 3.238 1 97.62 19 HIS B O 1
ATOM 1825 N N . VAL B 1 20 ? -25.391 4.543 4.793 1 97.44 20 VAL B N 1
ATOM 1826 C CA . VAL B 1 20 ? -26.719 4.812 5.363 1 97.44 20 VAL B CA 1
ATOM 1827 C C . VAL B 1 20 ? -26.703 6.164 6.074 1 97.44 20 VAL B C 1
ATOM 1829 O O . VAL B 1 20 ? -27.641 6.953 5.938 1 97.44 20 VAL B O 1
ATOM 1832 N N . THR B 1 21 ? -25.578 6.5 6.738 1 96.94 21 THR B N 1
ATOM 1833 C CA . THR B 1 21 ? -25.516 7.75 7.488 1 96.94 21 THR B CA 1
ATOM 1834 C C . THR B 1 21 ? -24.5 8.703 6.859 1 96.94 21 THR B C 1
ATOM 1836 O O . THR B 1 21 ? -24.516 9.898 7.156 1 96.94 21 THR B O 1
ATOM 1839 N N . ASP B 1 22 ? -23.562 8.164 6.062 1 96.06 22 ASP B N 1
ATOM 1840 C CA . ASP B 1 22 ? -22.516 8.953 5.434 1 96.06 22 ASP B CA 1
ATOM 1841 C C . ASP B 1 22 ? -21.812 9.844 6.457 1 96.06 22 ASP B C 1
ATOM 1843 O O . ASP B 1 22 ? -21.609 11.039 6.223 1 96.06 22 ASP B O 1
ATOM 1847 N N . ASN B 1 23 ? -21.484 9.242 7.535 1 97.06 23 ASN B N 1
ATOM 1848 C CA . ASN B 1 23 ? -20.859 9.969 8.641 1 97.06 23 ASN B CA 1
ATOM 1849 C C . ASN B 1 23 ? -19.719 9.172 9.258 1 97.06 23 ASN B C 1
ATOM 1851 O O . ASN B 1 23 ? -19.938 8.062 9.75 1 97.06 23 ASN B O 1
ATOM 1855 N N . VAL B 1 24 ? -18.516 9.734 9.258 1 97.44 24 VAL B N 1
ATOM 1856 C CA . VAL B 1 24 ? -17.297 9.047 9.664 1 97.44 24 VAL B CA 1
ATOM 1857 C C . VAL B 1 24 ? -17.344 8.734 11.156 1 97.44 24 VAL B C 1
ATOM 1859 O O . VAL B 1 24 ? -16.578 7.898 11.648 1 97.44 24 VAL B O 1
ATOM 1862 N N . ASP B 1 25 ? -18.281 9.32 11.875 1 97.5 25 ASP B N 1
ATOM 1863 C CA . ASP B 1 25 ? -18.328 9.125 13.328 1 97.5 25 ASP B CA 1
ATOM 1864 C C . ASP B 1 25 ? -19.422 8.133 13.711 1 97.5 25 ASP B C 1
ATOM 1866 O O . ASP B 1 25 ? -19.625 7.863 14.898 1 97.5 25 ASP B O 1
ATOM 1870 N N . THR B 1 26 ? -20.156 7.621 12.688 1 97.62 26 THR B N 1
ATOM 1871 C CA . THR B 1 26 ? -21.156 6.602 12.984 1 97.62 26 THR B CA 1
ATOM 1872 C C . THR B 1 26 ? -20.484 5.336 13.531 1 97.62 26 THR B C 1
ATOM 1874 O O . THR B 1 26 ? -19.547 4.816 12.93 1 97.62 26 THR B O 1
ATOM 1877 N N . PRO B 1 27 ? -20.938 4.887 14.664 1 96.69 27 PRO B N 1
ATOM 1878 C CA . PRO B 1 27 ? -20.359 3.648 15.188 1 96.69 27 PRO B CA 1
ATOM 1879 C C . PRO B 1 27 ? -20.641 2.441 14.289 1 96.69 27 PRO B C 1
ATOM 1881 O O . PRO B 1 27 ? -21.719 2.336 13.719 1 96.69 27 PRO B O 1
ATOM 1884 N N . ILE B 1 28 ? -19.719 1.582 14.227 1 97 28 ILE B N 1
ATOM 1885 C CA . ILE B 1 28 ? -19.844 0.371 13.422 1 97 28 ILE B CA 1
ATOM 1886 C C . ILE B 1 28 ? -20.906 -0.539 14.031 1 97 28 ILE B C 1
ATOM 1888 O O . ILE B 1 28 ? -21.016 -0.659 15.25 1 97 28 ILE B O 1
ATOM 1892 N N . ASN B 1 29 ? -21.75 -1.159 13.266 1 96.94 29 ASN B N 1
ATOM 1893 C CA . ASN B 1 29 ? -22.656 -2.25 13.625 1 96.94 29 ASN B CA 1
ATOM 1894 C C . ASN B 1 29 ? -22.391 -3.498 12.781 1 96.94 29 ASN B C 1
ATOM 1896 O O . ASN B 1 29 ? -23.062 -3.742 11.789 1 96.94 29 ASN B O 1
ATOM 1900 N N . ASN B 1 30 ? -21.453 -4.336 13.227 1 98 30 ASN B N 1
ATOM 1901 C CA . ASN B 1 30 ? -21 -5.512 12.484 1 98 30 ASN B CA 1
ATOM 1902 C C . ASN B 1 30 ? -21.969 -6.68 12.648 1 98 30 ASN B C 1
ATOM 1904 O O . ASN B 1 30 ? -22.156 -7.188 13.75 1 98 30 ASN B O 1
ATOM 1908 N N . PRO B 1 31 ? -22.562 -7.176 11.586 1 97.88 31 PRO B N 1
ATOM 1909 C CA . PRO B 1 31 ? -23.594 -8.195 11.695 1 97.88 31 PRO B CA 1
ATOM 1910 C C . PRO B 1 31 ? -23.031 -9.609 11.805 1 97.88 31 PRO B C 1
ATOM 1912 O O . PRO B 1 31 ? -23.781 -10.57 12 1 97.88 31 PRO B O 1
ATOM 1915 N N . PHE B 1 32 ? -21.75 -9.781 11.711 1 98.31 32 PHE B N 1
ATOM 1916 C CA . PHE B 1 32 ? -21.156 -11.109 11.641 1 98.31 32 PHE B CA 1
ATOM 1917 C C . PHE B 1 32 ? -20.625 -11.539 13.008 1 98.31 32 PHE B C 1
ATOM 1919 O O . PHE B 1 32 ? -20.297 -10.695 13.836 1 98.31 32 PHE B O 1
ATOM 1926 N N . GLU B 1 33 ? -20.578 -12.914 13.25 1 96.81 33 GLU B N 1
ATOM 1927 C CA . GLU B 1 33 ? -20.109 -13.492 14.516 1 96.81 33 GLU B CA 1
ATOM 1928 C C . GLU B 1 33 ? -18.703 -13.031 14.844 1 96.81 33 GLU B C 1
ATOM 1930 O O . GLU B 1 33 ? -17.828 -13.008 13.977 1 96.81 33 GLU B O 1
ATOM 1935 N N . ARG B 1 34 ? -18.719 -12.977 16.188 1 88.56 34 ARG B N 1
ATOM 1936 C CA . ARG B 1 34 ? -17.422 -12.5 16.688 1 88.56 34 ARG B CA 1
ATOM 1937 C C . ARG B 1 34 ? -16.328 -13.516 16.391 1 88.56 34 ARG B C 1
ATOM 1939 O O . ARG B 1 34 ? -16.578 -14.727 16.375 1 88.56 34 ARG B O 1
ATOM 1946 N N . ASP B 1 35 ? -15.25 -13.352 15.734 1 89.69 35 ASP B N 1
ATOM 1947 C CA . ASP B 1 35 ? -14.031 -14.125 15.508 1 89.69 35 ASP B CA 1
ATOM 1948 C C . ASP B 1 35 ? -14.094 -14.867 14.172 1 89.69 35 ASP B C 1
ATOM 1950 O O . ASP B 1 35 ? -13.219 -15.68 13.859 1 89.69 35 ASP B O 1
ATOM 1954 N N . SER B 1 36 ? -15.188 -14.586 13.523 1 96.69 36 SER B N 1
ATOM 1955 C CA . SER B 1 36 ? -15.273 -15.164 12.195 1 96.69 36 SER B CA 1
ATOM 1956 C C . SER B 1 36 ? -14.461 -14.367 11.188 1 96.69 36 SER B C 1
ATOM 1958 O O . SER B 1 36 ? -14.172 -13.188 11.406 1 96.69 36 SER B O 1
ATOM 1960 N N . ILE B 1 37 ? -14.078 -15.023 10.18 1 97.69 37 ILE B N 1
ATOM 1961 C CA . ILE B 1 37 ? -13.359 -14.336 9.109 1 97.69 37 ILE B CA 1
ATOM 1962 C C . ILE B 1 37 ? -14.258 -13.258 8.5 1 97.69 37 ILE B C 1
ATOM 1964 O O . ILE B 1 37 ? -13.773 -12.18 8.125 1 97.69 37 ILE B O 1
ATOM 1968 N N . ASP B 1 38 ? -15.594 -13.492 8.438 1 98.38 38 ASP B N 1
ATOM 1969 C CA . ASP B 1 38 ? -16.547 -12.516 7.906 1 98.38 38 ASP B CA 1
ATOM 1970 C C . ASP B 1 38 ? -16.531 -11.234 8.734 1 98.38 38 ASP B C 1
ATOM 1972 O O . ASP B 1 38 ? -16.625 -10.133 8.188 1 98.38 38 ASP B O 1
ATOM 1976 N N . ASN B 1 39 ? -16.469 -11.43 10.031 1 98.38 39 ASN B N 1
ATOM 1977 C CA . ASN B 1 39 ? -16.406 -10.289 10.93 1 98.38 39 ASN B CA 1
ATOM 1978 C C . ASN B 1 39 ? -15.172 -9.438 10.672 1 98.38 39 ASN B C 1
ATOM 1980 O O . ASN B 1 39 ? -15.266 -8.211 10.586 1 98.38 39 ASN B O 1
ATOM 1984 N N . ARG B 1 40 ? -14.016 -10.062 10.453 1 98.12 40 ARG B N 1
ATOM 1985 C CA . ARG B 1 40 ? -12.758 -9.359 10.211 1 98.12 40 ARG B CA 1
ATOM 1986 C C . ARG B 1 40 ? -12.789 -8.641 8.867 1 98.12 40 ARG B C 1
ATOM 1988 O O . ARG B 1 40 ? -12.32 -7.512 8.75 1 98.12 40 ARG B O 1
ATOM 1995 N N . LEU B 1 41 ? -13.352 -9.344 7.906 1 98.62 41 LEU B N 1
ATOM 1996 C CA . LEU B 1 41 ? -13.453 -8.758 6.578 1 98.62 41 LEU B CA 1
ATOM 1997 C C . LEU B 1 41 ? -14.352 -7.52 6.598 1 98.62 41 LEU B C 1
ATOM 1999 O O . LEU B 1 41 ? -14.016 -6.492 6.008 1 98.62 41 LEU B O 1
ATOM 2003 N N . TYR B 1 42 ? -15.477 -7.625 7.285 1 98.75 42 TYR B N 1
ATOM 2004 C CA . TYR B 1 42 ? -16.406 -6.512 7.414 1 98.75 42 TYR B CA 1
ATOM 2005 C C . TYR B 1 42 ? -15.758 -5.336 8.133 1 98.75 42 TYR B C 1
ATOM 2007 O O . TYR B 1 42 ? -15.828 -4.199 7.664 1 98.75 42 TYR B O 1
ATOM 2015 N N . LEU B 1 43 ? -15.125 -5.625 9.219 1 98.44 43 LEU B N 1
ATOM 2016 C CA . LEU B 1 43 ? -14.453 -4.602 10.016 1 98.44 43 LEU B CA 1
ATOM 2017 C C . LEU B 1 43 ? -13.352 -3.924 9.211 1 98.44 43 LEU B C 1
ATOM 2019 O O . LEU B 1 43 ? -13.203 -2.699 9.25 1 98.44 43 LEU B O 1
ATOM 2023 N N . LYS B 1 44 ? -12.625 -4.73 8.562 1 98.12 44 LYS B N 1
ATOM 2024 C CA . LYS B 1 44 ? -11.547 -4.211 7.727 1 98.12 44 LYS B CA 1
ATOM 2025 C C . LYS B 1 44 ? -12.078 -3.232 6.684 1 98.12 44 LYS B C 1
ATOM 2027 O O . LYS B 1 44 ? -11.539 -2.137 6.523 1 98.12 44 LYS B O 1
ATOM 2032 N N . CYS B 1 45 ? -13.117 -3.592 5.992 1 98.69 45 CYS B N 1
ATOM 2033 C CA . CYS B 1 45 ? -13.688 -2.734 4.961 1 98.69 45 CYS B CA 1
ATOM 2034 C C . CYS B 1 45 ? -14.344 -1.502 5.57 1 98.69 45 CYS B C 1
ATOM 2036 O O . CYS B 1 45 ? -14.312 -0.42 4.98 1 98.69 45 CYS B O 1
ATOM 2038 N N . TRP B 1 46 ? -14.914 -1.649 6.762 1 98.75 46 TRP B N 1
ATOM 2039 C CA . TRP B 1 46 ? -15.469 -0.498 7.465 1 98.75 46 TRP B CA 1
ATOM 2040 C C . TRP B 1 46 ? -14.391 0.536 7.758 1 98.75 46 TRP B C 1
ATOM 2042 O O . TRP B 1 46 ? -14.57 1.727 7.492 1 98.75 46 TRP B O 1
ATOM 2052 N N . ILE B 1 47 ? -13.289 0.056 8.219 1 98.5 47 ILE B N 1
ATOM 2053 C CA . ILE B 1 47 ? -12.164 0.934 8.523 1 98.5 47 ILE B CA 1
ATOM 2054 C C . ILE B 1 47 ? -11.688 1.631 7.25 1 98.5 47 ILE B C 1
ATOM 2056 O O . ILE B 1 47 ? -11.453 2.842 7.25 1 98.5 47 ILE B O 1
ATOM 2060 N N . ASP B 1 48 ? -11.586 0.878 6.176 1 98.5 48 ASP B N 1
ATOM 2061 C CA . ASP B 1 48 ? -11.211 1.459 4.895 1 98.5 48 ASP B CA 1
ATOM 2062 C C . ASP B 1 48 ? -12.188 2.551 4.473 1 98.5 48 ASP B C 1
ATOM 2064 O O . ASP B 1 48 ? -11.781 3.607 3.986 1 98.5 48 ASP B O 1
ATOM 2068 N N . THR B 1 49 ? -13.438 2.248 4.641 1 98.5 49 THR B N 1
ATOM 2069 C CA . THR B 1 49 ? -14.484 3.174 4.219 1 98.5 49 THR B CA 1
ATOM 2070 C C . THR B 1 49 ? -14.406 4.473 5.02 1 98.5 49 THR B C 1
ATOM 2072 O O . THR B 1 49 ? -14.453 5.562 4.445 1 98.5 49 THR B O 1
ATOM 2075 N N . VAL B 1 50 ? -14.258 4.309 6.312 1 98.44 50 VAL B N 1
ATOM 2076 C CA . VAL B 1 50 ? -14.156 5.48 7.176 1 98.44 50 VAL B CA 1
ATOM 2077 C C . VAL B 1 50 ? -12.898 6.273 6.816 1 98.44 50 VAL B C 1
ATOM 2079 O O . VAL B 1 50 ? -12.945 7.5 6.68 1 98.44 50 VAL B O 1
ATOM 2082 N N . GLN B 1 51 ? -11.828 5.562 6.633 1 97.56 51 GLN B N 1
ATOM 2083 C CA . GLN B 1 51 ? -10.57 6.219 6.293 1 97.56 51 GLN B CA 1
ATOM 2084 C C . GLN B 1 51 ? -10.672 6.961 4.965 1 97.56 51 GLN B C 1
ATOM 2086 O O . GLN B 1 51 ? -10.148 8.07 4.824 1 97.56 51 GLN B O 1
ATOM 2091 N N . TRP B 1 52 ? -11.297 6.348 3.996 1 96.56 52 TRP B N 1
ATOM 2092 C CA . TRP B 1 52 ? -11.508 6.961 2.689 1 96.56 52 TRP B CA 1
ATOM 2093 C C . TRP B 1 52 ? -12.188 8.32 2.832 1 96.56 52 TRP B C 1
ATOM 2095 O O . TRP B 1 52 ? -11.734 9.312 2.25 1 96.56 52 TRP B O 1
ATOM 2105 N N . HIS B 1 53 ? -13.156 8.398 3.625 1 96.31 53 HIS B N 1
ATOM 2106 C CA . HIS B 1 53 ? -13.938 9.625 3.771 1 96.31 53 HIS B CA 1
ATOM 2107 C C . HIS B 1 53 ? -13.227 10.625 4.668 1 96.31 53 HIS B C 1
ATOM 2109 O O . HIS B 1 53 ? -13.359 11.836 4.477 1 96.31 53 HIS B O 1
ATOM 2115 N N . LEU B 1 54 ? -12.43 10.125 5.652 1 96.31 54 LEU B N 1
ATOM 2116 C CA . LEU B 1 54 ? -11.57 11.023 6.41 1 96.31 54 LEU B CA 1
ATOM 2117 C C . LEU B 1 54 ? -10.594 11.75 5.488 1 96.31 54 LEU B C 1
ATOM 2119 O O . LEU B 1 54 ? -10.375 12.953 5.629 1 96.31 54 LEU B O 1
ATOM 2123 N N . GLU B 1 55 ? -10.055 11.008 4.59 1 92.94 55 GLU B N 1
ATOM 2124 C CA . GLU B 1 55 ? -9.125 11.586 3.629 1 92.94 55 GLU B CA 1
ATOM 2125 C C . GLU B 1 55 ? -9.82 12.594 2.721 1 92.94 55 GLU B C 1
ATOM 2127 O O . GLU B 1 55 ? -9.234 13.609 2.334 1 92.94 55 GLU B O 1
ATOM 2132 N N . ASP B 1 56 ? -11 12.32 2.346 1 92.62 56 ASP B N 1
ATOM 2133 C CA . ASP B 1 56 ? -11.773 13.273 1.555 1 92.62 56 ASP B CA 1
ATOM 2134 C C . ASP B 1 56 ? -11.977 14.586 2.312 1 92.62 56 ASP B C 1
ATOM 2136 O O . ASP B 1 56 ? -11.836 15.672 1.737 1 92.62 56 ASP B O 1
ATOM 2140 N N . ILE B 1 57 ? -12.289 14.469 3.564 1 93.69 57 ILE B N 1
ATOM 2141 C CA . ILE B 1 57 ? -12.555 15.641 4.395 1 93.69 57 ILE B CA 1
ATOM 2142 C C . ILE B 1 57 ? -11.297 16.5 4.508 1 93.69 57 ILE B C 1
ATOM 2144 O O . ILE B 1 57 ? -11.352 17.719 4.375 1 93.69 57 ILE B O 1
ATOM 2148 N N . ILE B 1 58 ? -10.195 15.852 4.719 1 93.44 58 ILE B N 1
ATOM 2149 C CA . ILE B 1 58 ? -8.969 16.609 4.949 1 93.44 58 ILE B CA 1
ATOM 2150 C C . ILE B 1 58 ? -8.523 17.281 3.654 1 93.44 58 ILE B C 1
ATOM 2152 O O . ILE B 1 58 ? -7.715 18.203 3.678 1 93.44 58 ILE B O 1
ATOM 2156 N N . ARG B 1 59 ? -9.008 16.891 2.559 1 90.75 59 ARG B N 1
ATOM 2157 C CA . ARG B 1 59 ? -8.609 17.453 1.271 1 90.75 59 ARG B CA 1
ATOM 2158 C C . ARG B 1 59 ? -9.453 18.672 0.922 1 90.75 59 ARG B C 1
ATOM 2160 O O . ARG B 1 59 ? -9.172 19.375 -0.054 1 90.75 59 ARG B O 1
ATOM 2167 N N . ASP B 1 60 ? -10.422 18.953 1.691 1 90.81 60 ASP B N 1
ATOM 2168 C CA . ASP B 1 60 ? -11.195 20.172 1.538 1 90.81 60 ASP B CA 1
ATOM 2169 C C . ASP B 1 60 ? -10.289 21.406 1.612 1 90.81 60 ASP B C 1
ATOM 2171 O O . ASP B 1 60 ? -9.609 21.625 2.615 1 90.81 60 ASP B O 1
ATOM 2175 N N . PRO B 1 61 ? -10.32 22.219 0.552 1 89.94 61 PRO B N 1
ATOM 2176 C CA . PRO B 1 61 ? -9.445 23.391 0.547 1 89.94 61 PRO B CA 1
ATOM 2177 C C . PRO B 1 61 ? -9.805 24.391 1.646 1 89.94 61 PRO B C 1
ATOM 2179 O O . PRO B 1 61 ? -8.969 25.234 2.02 1 89.94 61 PRO B O 1
ATOM 2182 N N . HIS B 1 62 ? -10.977 24.359 2.211 1 92.94 62 HIS B N 1
ATOM 2183 C CA . HIS B 1 62 ? -11.43 25.328 3.193 1 92.94 62 HIS B CA 1
ATOM 2184 C C . HIS B 1 62 ? -11.398 24.75 4.602 1 92.94 62 HIS B C 1
ATOM 2186 O O . HIS B 1 62 ? -11.93 25.359 5.539 1 92.94 62 HIS B O 1
ATOM 2192 N N . ILE B 1 63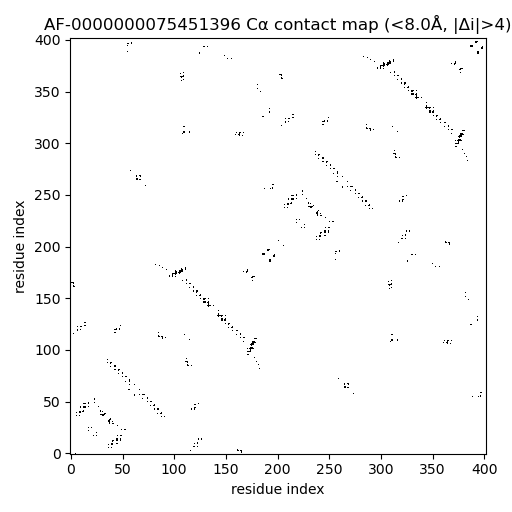 ? -10.766 23.656 4.738 1 94.75 63 ILE B N 1
ATOM 2193 C CA . ILE B 1 63 ? -10.719 23.016 6.055 1 94.75 63 ILE B CA 1
ATOM 2194 C C . ILE B 1 63 ? -9.906 23.891 7.016 1 94.75 63 ILE B C 1
ATOM 2196 O O . ILE B 1 63 ? -8.914 24.5 6.617 1 94.75 63 ILE B O 1
ATOM 2200 N N . ASP B 1 64 ? -10.414 23.953 8.227 1 96.62 64 ASP B N 1
ATOM 2201 C CA . ASP B 1 64 ? -9.641 24.609 9.273 1 96.62 64 ASP B CA 1
ATOM 2202 C C . ASP B 1 64 ? -8.352 23.844 9.562 1 96.62 64 ASP B C 1
ATOM 2204 O O . ASP B 1 64 ? -8.375 22.641 9.789 1 96.62 64 ASP B O 1
ATOM 2208 N N . PRO B 1 65 ? -7.219 24.547 9.562 1 95.81 65 PRO B N 1
ATOM 2209 C CA . PRO B 1 65 ? -5.926 23.875 9.727 1 95.81 65 PRO B CA 1
ATOM 2210 C C . PRO B 1 65 ? -5.844 23.062 11.016 1 95.81 65 PRO B C 1
ATOM 2212 O O . PRO B 1 65 ? -5.234 21.984 11.039 1 95.81 65 PRO B O 1
ATOM 2215 N N . LEU B 1 66 ? -6.406 23.594 12.055 1 95.5 66 LEU B N 1
ATOM 2216 C CA . LEU B 1 66 ? -6.406 22.844 13.312 1 95.5 66 LEU B CA 1
ATOM 2217 C C . LEU B 1 66 ? -7.203 21.547 13.172 1 95.5 66 LEU B C 1
ATOM 2219 O O . LEU B 1 66 ? -6.781 20.5 13.664 1 95.5 66 LEU B O 1
ATOM 2223 N N . ASP B 1 67 ? -8.289 21.641 12.531 1 95.94 67 ASP B N 1
ATOM 2224 C CA . ASP B 1 67 ? -9.102 20.453 12.273 1 95.94 67 ASP B CA 1
ATOM 2225 C C . ASP B 1 67 ? -8.367 19.469 11.375 1 95.94 67 ASP B C 1
ATOM 2227 O O . ASP B 1 67 ? -8.445 18.25 11.578 1 95.94 67 ASP B O 1
ATOM 2231 N N . ALA B 1 68 ? -7.691 19.984 10.422 1 95.44 68 ALA B N 1
ATOM 2232 C CA . ALA B 1 68 ? -6.922 19.141 9.508 1 95.44 68 ALA B CA 1
ATOM 2233 C C . ALA B 1 68 ? -5.855 18.344 10.258 1 95.44 68 ALA B C 1
ATOM 2235 O O . ALA B 1 68 ? -5.664 17.156 9.992 1 95.44 68 ALA B O 1
ATOM 2236 N N . LEU B 1 69 ? -5.211 19.031 11.125 1 95.56 69 LEU B N 1
ATOM 2237 C CA . LEU B 1 69 ? -4.16 18.375 11.898 1 95.56 69 LEU B CA 1
ATOM 2238 C C . LEU B 1 69 ? -4.734 17.25 12.742 1 95.56 69 LEU B C 1
ATOM 2240 O O . LEU B 1 69 ? -4.176 16.141 12.781 1 95.56 69 LEU B O 1
ATOM 2244 N N . ALA B 1 70 ? -5.844 17.547 13.375 1 95.19 70 ALA B N 1
ATOM 2245 C CA . ALA B 1 70 ? -6.512 16.531 14.172 1 95.19 70 ALA B CA 1
ATOM 2246 C C . ALA B 1 70 ? -6.934 15.344 13.297 1 95.19 70 ALA B C 1
ATOM 2248 O O . ALA B 1 70 ? -6.809 14.188 13.711 1 95.19 70 ALA B O 1
ATOM 2249 N N . LEU B 1 71 ? -7.426 15.633 12.164 1 95.88 71 LEU B N 1
ATOM 2250 C CA . LEU B 1 71 ? -7.848 14.594 11.227 1 95.88 71 LEU B CA 1
ATOM 2251 C C . LEU B 1 71 ? -6.66 13.758 10.766 1 95.88 71 LEU B C 1
ATOM 2253 O O . LEU B 1 71 ? -6.773 12.531 10.641 1 95.88 71 LEU B O 1
ATOM 2257 N N . LYS B 1 72 ? -5.57 14.438 10.547 1 95.69 72 LYS B N 1
ATOM 2258 C CA . LYS B 1 72 ? -4.371 13.719 10.133 1 95.69 72 LYS B CA 1
ATOM 2259 C C . LYS B 1 72 ? -3.939 12.719 11.211 1 95.69 72 LYS B C 1
ATOM 2261 O O . LYS B 1 72 ? -3.52 11.602 10.891 1 95.69 72 LYS B O 1
ATOM 2266 N N . ARG B 1 73 ? -4.023 13.086 12.453 1 94.5 73 ARG B N 1
ATOM 2267 C CA . ARG B 1 73 ? -3.711 12.172 13.547 1 94.5 73 ARG B CA 1
ATOM 2268 C C . ARG B 1 73 ? -4.68 10.992 13.57 1 94.5 73 ARG B C 1
ATOM 2270 O O . ARG B 1 73 ? -4.27 9.852 13.781 1 94.5 73 ARG B O 1
ATOM 2277 N N . ARG B 1 74 ? -5.934 11.305 13.359 1 96.06 74 ARG B N 1
ATOM 2278 C CA . ARG B 1 74 ? -6.965 10.266 13.312 1 96.06 74 ARG B CA 1
ATOM 2279 C C . ARG B 1 74 ? -6.703 9.289 12.172 1 96.06 74 ARG B C 1
ATOM 2281 O O . ARG B 1 74 ? -6.84 8.078 12.352 1 96.06 74 ARG B O 1
ATOM 2288 N N . ILE B 1 75 ? -6.32 9.758 11.055 1 95.44 75 ILE B N 1
ATOM 2289 C CA . ILE B 1 75 ? -6.031 8.93 9.883 1 95.44 75 ILE B CA 1
ATOM 2290 C C . ILE B 1 75 ? -4.844 8.016 10.18 1 95.44 75 ILE B C 1
ATOM 2292 O O . ILE B 1 75 ? -4.863 6.832 9.828 1 95.44 75 ILE B O 1
ATOM 2296 N N . ASP B 1 76 ? -3.838 8.523 10.883 1 92.44 76 ASP B N 1
ATOM 2297 C CA . ASP B 1 76 ? -2.672 7.715 11.227 1 92.44 76 ASP B CA 1
ATOM 2298 C C . ASP B 1 76 ? -3.053 6.559 12.148 1 92.44 76 ASP B C 1
ATOM 2300 O O . ASP B 1 76 ? -2.582 5.434 11.977 1 92.44 76 ASP B O 1
ATOM 2304 N N . ARG B 1 77 ? -3.873 6.895 13.102 1 94.19 77 ARG B N 1
ATOM 2305 C CA . ARG B 1 77 ? -4.355 5.848 13.992 1 94.19 77 ARG B CA 1
ATOM 2306 C C . ARG B 1 77 ? -5.172 4.809 13.234 1 94.19 77 ARG B C 1
ATOM 2308 O O . ARG B 1 77 ? -5.02 3.607 13.461 1 94.19 77 ARG B O 1
ATOM 2315 N N . SER B 1 78 ? -5.98 5.301 12.352 1 96.31 78 SER B N 1
ATOM 2316 C CA . SER B 1 78 ? -6.801 4.414 11.531 1 96.31 78 SER B CA 1
ATOM 2317 C C . SER B 1 78 ? -5.934 3.494 10.672 1 96.31 78 SER B C 1
ATOM 2319 O O . SER B 1 78 ? -6.27 2.326 10.477 1 96.31 78 SER B O 1
ATOM 2321 N N . ASN B 1 79 ? -4.828 4.031 10.195 1 94.25 79 ASN B N 1
ATOM 2322 C CA . ASN B 1 79 ? -3.902 3.225 9.406 1 94.25 79 ASN B CA 1
ATOM 2323 C C . ASN B 1 79 ? -3.328 2.072 10.227 1 94.25 79 ASN B C 1
ATOM 2325 O O . ASN B 1 79 ? -3.152 0.967 9.711 1 94.25 79 ASN B O 1
ATOM 2329 N N . GLN B 1 80 ? -3.031 2.311 11.43 1 93.25 80 GLN B N 1
ATOM 2330 C CA . GLN B 1 80 ? -2.533 1.249 12.297 1 93.25 80 GLN B CA 1
ATOM 2331 C C . GLN B 1 80 ? -3.602 0.186 12.539 1 93.25 80 GLN B C 1
ATOM 2333 O O . GLN B 1 80 ? -3.316 -1.012 12.484 1 93.25 80 GLN B O 1
ATOM 2338 N N . ASP B 1 81 ? -4.836 0.644 12.773 1 94.81 81 ASP B N 1
ATOM 2339 C CA . ASP B 1 81 ? -5.941 -0.296 12.938 1 94.81 81 ASP B CA 1
ATOM 2340 C C . ASP B 1 81 ? -6.098 -1.174 11.695 1 94.81 81 ASP B C 1
ATOM 2342 O O . ASP B 1 81 ? -6.32 -2.381 11.812 1 94.81 81 ASP B O 1
ATOM 2346 N N . ARG B 1 82 ? -5.984 -0.52 10.547 1 96.94 82 ARG B N 1
ATOM 2347 C CA . ARG B 1 82 ? -6.066 -1.23 9.273 1 96.94 82 ARG B CA 1
ATOM 2348 C C . ARG B 1 82 ? -4.996 -2.314 9.18 1 96.94 82 ARG B C 1
ATOM 2350 O O . ARG B 1 82 ? -5.297 -3.465 8.859 1 96.94 82 ARG B O 1
ATOM 2357 N N . THR B 1 83 ? -3.791 -2.002 9.531 1 94.88 83 THR B N 1
ATOM 2358 C CA . THR B 1 83 ? -2.67 -2.93 9.445 1 94.88 83 THR B CA 1
ATOM 2359 C C . THR B 1 83 ? -2.852 -4.09 10.422 1 94.88 83 THR B C 1
ATOM 2361 O O . THR B 1 83 ? -2.613 -5.246 10.078 1 94.88 83 THR B O 1
ATOM 2364 N N . ASP B 1 84 ? -3.309 -3.74 11.625 1 93.62 84 ASP B N 1
ATOM 2365 C CA . ASP B 1 84 ? -3.557 -4.773 12.633 1 93.62 84 ASP B CA 1
ATOM 2366 C C . ASP B 1 84 ? -4.586 -5.785 12.133 1 93.62 84 ASP B C 1
ATOM 2368 O O . ASP B 1 84 ? -4.418 -6.992 12.32 1 93.62 84 ASP B O 1
ATOM 2372 N N . LEU B 1 85 ? -5.578 -5.281 11.539 1 95.75 85 LEU B N 1
ATOM 2373 C CA . LEU B 1 85 ? -6.641 -6.148 11.047 1 95.75 85 LEU B CA 1
ATOM 2374 C C . LEU B 1 85 ? -6.148 -7.016 9.898 1 95.75 85 LEU B C 1
ATOM 2376 O O . LEU B 1 85 ? -6.504 -8.195 9.805 1 95.75 85 LEU B O 1
ATOM 2380 N N . VAL B 1 86 ? -5.332 -6.477 9.008 1 97 86 VAL B N 1
ATOM 2381 C CA . VAL B 1 86 ? -4.75 -7.246 7.91 1 97 86 VAL B CA 1
ATOM 2382 C C . VAL B 1 86 ? -3.902 -8.383 8.477 1 97 86 VAL B C 1
ATOM 2384 O O . VAL B 1 86 ? -3.975 -9.516 7.992 1 97 86 VAL B O 1
ATOM 2387 N N . GLU B 1 87 ? -3.178 -8.125 9.508 1 94.94 87 GLU B N 1
ATOM 2388 C CA . GLU B 1 87 ? -2.354 -9.141 10.148 1 94.94 87 GLU B CA 1
ATOM 2389 C C . GLU B 1 87 ? -3.213 -10.242 10.773 1 94.94 87 GLU B C 1
ATOM 2391 O O . GLU B 1 87 ? -2.832 -11.414 10.766 1 94.94 87 GLU B O 1
ATOM 2396 N N . GLN B 1 88 ? -4.344 -9.836 11.289 1 95.25 88 GLN B N 1
ATOM 2397 C CA . GLN B 1 88 ? -5.266 -10.828 11.828 1 95.25 88 GLN B CA 1
ATOM 2398 C C . GLN B 1 88 ? -5.812 -11.727 10.727 1 95.25 88 GLN B C 1
ATOM 2400 O O . GLN B 1 88 ? -5.973 -12.938 10.922 1 95.25 88 GLN B O 1
ATOM 2405 N N . ILE B 1 89 ? -6.078 -11.164 9.617 1 97.12 89 ILE B N 1
ATOM 2406 C CA . ILE B 1 89 ? -6.57 -11.945 8.484 1 97.12 89 ILE B CA 1
ATOM 2407 C C . ILE B 1 89 ? -5.477 -12.898 8 1 97.12 89 ILE B C 1
ATOM 2409 O O . ILE B 1 89 ? -5.754 -14.055 7.676 1 97.12 89 ILE B O 1
ATOM 2413 N N . ASP B 1 90 ? -4.27 -12.438 8.016 1 96.75 90 ASP B N 1
ATOM 2414 C CA . ASP B 1 90 ? -3.164 -13.328 7.664 1 96.75 90 ASP B CA 1
ATOM 2415 C C . ASP B 1 90 ? -3.041 -14.477 8.664 1 96.75 90 ASP B C 1
ATOM 2417 O O . ASP B 1 90 ? -2.738 -15.609 8.273 1 96.75 90 ASP B O 1
ATOM 2421 N N . SER B 1 91 ? -3.246 -14.117 9.914 1 94.75 91 SER B N 1
ATOM 2422 C CA . SER B 1 91 ? -3.211 -15.156 10.938 1 94.75 91 SER B CA 1
ATOM 2423 C C . SER B 1 91 ? -4.281 -16.219 10.688 1 94.75 91 SER B C 1
ATOM 2425 O O . SER B 1 91 ? -4.047 -17.406 10.898 1 94.75 91 SER B O 1
ATOM 2427 N N . TYR B 1 92 ? -5.43 -15.805 10.242 1 96.75 92 TYR B N 1
ATOM 2428 C CA . TYR B 1 92 ? -6.492 -16.734 9.875 1 96.75 92 TYR B CA 1
ATOM 2429 C C . TYR B 1 92 ? -6.023 -17.703 8.789 1 96.75 92 TYR B C 1
ATOM 2431 O O . TYR B 1 92 ? -6.227 -18.906 8.898 1 96.75 92 TYR B O 1
ATOM 2439 N N . PHE B 1 93 ? -5.379 -17.234 7.75 1 97.44 93 PHE B N 1
ATOM 2440 C CA . PHE B 1 93 ? -4.922 -18.078 6.652 1 97.44 93 PHE B CA 1
ATOM 2441 C C . PHE B 1 93 ? -3.805 -19.016 7.113 1 97.44 93 PHE B C 1
ATOM 2443 O O . PHE B 1 93 ? -3.74 -20.172 6.695 1 97.44 93 PHE B O 1
ATOM 2450 N N . ARG B 1 94 ? -2.932 -18.422 7.934 1 95.56 94 ARG B N 1
ATOM 2451 C CA . ARG B 1 94 ? -1.859 -19.266 8.469 1 95.56 94 ARG B CA 1
ATOM 2452 C C . ARG B 1 94 ? -2.424 -20.453 9.234 1 95.56 94 ARG B C 1
ATOM 2454 O O . ARG B 1 94 ? -1.929 -21.578 9.109 1 95.56 94 ARG B O 1
ATOM 2461 N N . GLN B 1 95 ? -3.389 -20.141 10.055 1 95.56 95 GLN B N 1
ATOM 2462 C CA . GLN B 1 95 ? -4.027 -21.219 10.82 1 95.56 95 GLN B CA 1
ATOM 2463 C C . GLN B 1 95 ? -4.758 -22.188 9.898 1 95.56 95 GLN B C 1
ATOM 2465 O O . GLN B 1 95 ? -4.629 -23.406 10.039 1 95.56 95 GLN B O 1
ATOM 2470 N N . LYS B 1 96 ? -5.496 -21.703 8.953 1 96.38 96 LYS B N 1
ATOM 2471 C CA . LYS B 1 96 ? -6.273 -22.516 8.008 1 96.38 96 LYS B CA 1
ATOM 2472 C C . LYS B 1 96 ? -5.383 -23.484 7.254 1 96.38 96 LYS B C 1
ATOM 2474 O O . LYS B 1 96 ? -5.773 -24.641 7.012 1 96.38 96 LYS B O 1
ATOM 2479 N N . TYR B 1 97 ? -4.16 -23.047 6.949 1 97.12 97 TYR B N 1
ATOM 2480 C CA . TYR B 1 97 ? -3.289 -23.875 6.113 1 97.12 97 TYR B CA 1
ATOM 2481 C C . TYR B 1 97 ? -2.119 -24.422 6.922 1 97.12 97 TYR B C 1
ATOM 2483 O O . TYR B 1 97 ? -1.072 -24.75 6.363 1 97.12 97 TYR B O 1
ATOM 2491 N N . SER B 1 98 ? -2.281 -24.469 8.219 1 94.94 98 SER B N 1
ATOM 2492 C CA . SER B 1 98 ? -1.2 -24.844 9.125 1 94.94 98 SER B CA 1
ATOM 2493 C C . SER B 1 98 ? -0.776 -26.297 8.898 1 94.94 98 SER B C 1
ATOM 2495 O O . SER B 1 98 ? 0.365 -26.656 9.188 1 94.94 98 SER B O 1
ATOM 2497 N N . GLU B 1 99 ? -1.613 -27.078 8.312 1 96.88 99 GLU B N 1
ATOM 2498 C CA . GLU B 1 99 ? -1.312 -28.5 8.164 1 96.88 99 GLU B CA 1
ATOM 2499 C C . GLU B 1 99 ? -0.768 -28.812 6.773 1 96.88 99 GLU B C 1
ATOM 2501 O O . GLU B 1 99 ? -0.44 -29.969 6.473 1 96.88 99 GLU B O 1
ATOM 2506 N N . VAL B 1 100 ? -0.695 -27.828 5.996 1 97 100 VAL B N 1
ATOM 2507 C CA . VAL B 1 100 ? -0.193 -28.031 4.641 1 97 100 VAL B CA 1
ATOM 2508 C C . VAL B 1 100 ? 1.333 -28.094 4.66 1 97 100 VAL B C 1
ATOM 2510 O O . VAL B 1 100 ? 1.987 -27.219 5.246 1 97 100 VAL B O 1
ATOM 2513 N N . ASN B 1 101 ? 1.885 -29.094 4.07 1 96.06 101 ASN B N 1
ATOM 2514 C CA . ASN B 1 101 ? 3.33 -29.203 3.898 1 96.06 101 ASN B CA 1
ATOM 2515 C C . ASN B 1 101 ? 3.779 -28.625 2.559 1 96.06 101 ASN B C 1
ATOM 2517 O O . ASN B 1 101 ? 3.393 -29.125 1.501 1 96.06 101 ASN B O 1
ATOM 2521 N N . PRO B 1 102 ? 4.539 -27.578 2.648 1 95.94 102 PRO B N 1
ATOM 2522 C CA . PRO B 1 102 ? 5.016 -27.016 1.384 1 95.94 102 PRO B CA 1
ATOM 2523 C C . PRO B 1 102 ? 5.82 -28.016 0.558 1 95.94 102 PRO B C 1
ATOM 2525 O O . PRO B 1 102 ? 6.578 -28.812 1.114 1 95.94 102 PRO B O 1
ATOM 2528 N N . LEU B 1 103 ? 5.594 -28.031 -0.731 1 97 103 LEU B N 1
ATOM 2529 C CA . LEU B 1 103 ? 6.395 -28.844 -1.645 1 97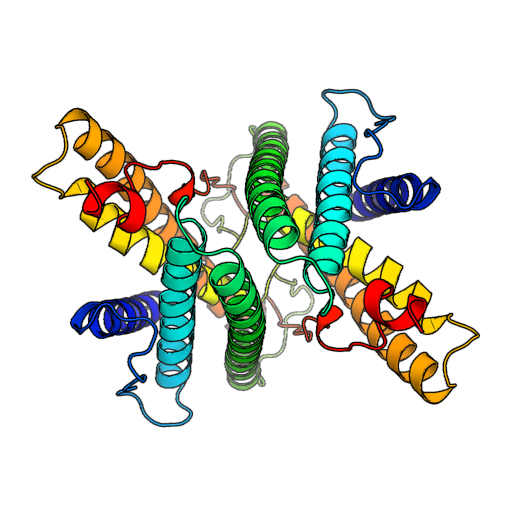 103 LEU B CA 1
ATOM 2530 C C . LEU B 1 103 ? 7.852 -28.391 -1.637 1 97 103 LEU B C 1
ATOM 2532 O O . LEU B 1 103 ? 8.148 -27.25 -1.269 1 97 103 LEU B O 1
ATOM 2536 N N . PRO B 1 104 ? 8.773 -29.234 -2.059 1 95.69 104 PRO B N 1
ATOM 2537 C CA . PRO B 1 104 ? 10.195 -28.891 -2.023 1 95.69 104 PRO B CA 1
ATOM 2538 C C . PRO B 1 104 ? 10.531 -27.656 -2.861 1 95.69 104 PRO B C 1
ATOM 2540 O O . PRO B 1 104 ? 11.461 -26.922 -2.539 1 95.69 104 PRO B O 1
ATOM 2543 N N . ASP B 1 105 ? 9.742 -27.422 -3.826 1 94.5 105 ASP B N 1
ATOM 2544 C CA . ASP B 1 105 ? 10.023 -26.297 -4.711 1 94.5 105 ASP B CA 1
ATOM 2545 C C . ASP B 1 105 ? 9.008 -25.188 -4.516 1 94.5 105 ASP B C 1
ATOM 2547 O O . ASP B 1 105 ? 8.805 -24.359 -5.41 1 94.5 105 ASP B O 1
ATOM 2551 N N . ALA B 1 106 ? 8.344 -25.234 -3.334 1 96.12 106 ALA B N 1
ATOM 2552 C CA . ALA B 1 106 ? 7.348 -24.203 -3.045 1 96.12 106 ALA B CA 1
ATOM 2553 C C . ALA B 1 106 ? 7.957 -22.812 -3.094 1 96.12 106 ALA B C 1
ATOM 2555 O O . ALA B 1 106 ? 9.094 -22.609 -2.654 1 96.12 106 ALA B O 1
ATOM 2556 N N . ARG B 1 107 ? 7.227 -21.875 -3.607 1 94.31 107 ARG B N 1
ATOM 2557 C CA . ARG B 1 107 ? 7.715 -20.516 -3.773 1 94.31 107 ARG B CA 1
ATOM 2558 C C . ARG B 1 107 ? 6.938 -19.547 -2.893 1 94.31 107 ARG B C 1
ATOM 2560 O O . ARG B 1 107 ? 5.875 -19.891 -2.369 1 94.31 107 ARG B O 1
ATOM 2567 N N . LEU B 1 108 ? 7.523 -18.391 -2.689 1 93.56 108 LEU B N 1
ATOM 2568 C CA . LEU B 1 108 ? 6.867 -17.312 -1.967 1 93.56 108 LEU B CA 1
ATOM 2569 C C . LEU B 1 108 ? 6.129 -16.391 -2.928 1 93.56 108 LEU B C 1
ATOM 2571 O O . LEU B 1 108 ? 6.594 -16.156 -4.047 1 93.56 108 LEU B O 1
ATOM 2575 N N . ASN B 1 109 ? 4.953 -16.016 -2.525 1 96.19 109 ASN B N 1
ATOM 2576 C CA . ASN B 1 109 ? 4.273 -14.945 -3.238 1 96.19 109 ASN B CA 1
ATOM 2577 C C . ASN B 1 109 ? 4.801 -13.57 -2.818 1 96.19 109 ASN B C 1
ATOM 2579 O O . ASN B 1 109 ? 5.336 -13.422 -1.718 1 96.19 109 ASN B O 1
ATOM 2583 N N . THR B 1 110 ? 4.699 -12.609 -3.641 1 97.06 110 THR B N 1
ATOM 2584 C CA . THR B 1 110 ? 5.297 -11.312 -3.373 1 97.06 110 THR B CA 1
ATOM 2585 C C . THR B 1 110 ? 4.59 -10.617 -2.209 1 97.06 110 THR B C 1
ATOM 2587 O O . THR B 1 110 ? 5.145 -9.711 -1.589 1 97.06 110 THR B O 1
ATOM 2590 N N . GLU B 1 111 ? 3.367 -11 -1.941 1 96.62 111 GLU B N 1
ATOM 2591 C CA . GLU B 1 111 ? 2.637 -10.492 -0.784 1 96.62 111 GLU B CA 1
ATOM 2592 C C . GLU B 1 111 ? 1.767 -11.586 -0.162 1 96.62 111 GLU B C 1
ATOM 2594 O O . GLU B 1 111 ? 1.543 -12.633 -0.772 1 96.62 111 GLU B O 1
ATOM 2599 N N . SER B 1 112 ? 1.338 -11.367 1.069 1 96.81 112 SER B N 1
ATOM 2600 C CA . SER B 1 112 ? 0.468 -12.336 1.73 1 96.81 112 SER B CA 1
ATOM 2601 C C . SER B 1 112 ? -0.963 -12.234 1.214 1 96.81 112 SER B C 1
ATOM 2603 O O . SER B 1 112 ? -1.346 -11.227 0.621 1 96.81 112 SER B O 1
ATOM 2605 N N . PRO B 1 113 ? -1.77 -13.281 1.387 1 97.56 113 PRO B N 1
ATOM 2606 C CA . PRO B 1 113 ? -3.17 -13.227 0.961 1 97.56 113 PRO B CA 1
ATOM 2607 C C . PRO B 1 113 ? -3.934 -12.07 1.596 1 97.56 113 PRO B C 1
ATOM 2609 O O . PRO B 1 113 ? -4.758 -11.43 0.935 1 97.56 113 PRO B O 1
ATOM 2612 N N . ALA B 1 114 ? -3.641 -11.742 2.842 1 97.94 114 ALA B N 1
ATOM 2613 C CA . ALA B 1 114 ? -4.391 -10.703 3.553 1 97.94 114 ALA B CA 1
ATOM 2614 C C . ALA B 1 114 ? -4.152 -9.328 2.934 1 97.94 114 ALA B C 1
ATOM 2616 O O . ALA B 1 114 ? -5.062 -8.5 2.881 1 97.94 114 ALA B O 1
ATOM 2617 N N . TRP B 1 115 ? -2.963 -9.078 2.49 1 97.69 115 TRP B N 1
ATOM 2618 C CA . TRP B 1 115 ? -2.664 -7.789 1.874 1 97.69 115 TRP B CA 1
ATOM 2619 C C . TRP B 1 115 ? -3.35 -7.66 0.517 1 97.69 115 TRP B C 1
ATOM 2621 O O . TRP B 1 115 ? -3.764 -6.57 0.123 1 97.69 115 TRP B O 1
ATOM 2631 N N . ALA B 1 116 ? -3.426 -8.781 -0.22 1 98.25 116 ALA B N 1
ATOM 2632 C CA . ALA B 1 116 ? -4.184 -8.773 -1.47 1 98.25 116 ALA B CA 1
ATOM 2633 C C . ALA B 1 116 ? -5.668 -8.539 -1.211 1 98.25 116 ALA B C 1
ATOM 2635 O O . ALA B 1 116 ? -6.328 -7.816 -1.964 1 98.25 116 ALA B O 1
ATOM 2636 N N . VAL B 1 117 ? -6.133 -9.117 -0.134 1 98.69 117 VAL B N 1
ATOM 2637 C CA . VAL B 1 117 ? -7.523 -8.93 0.254 1 98.69 117 VAL B CA 1
ATOM 2638 C C . VAL B 1 117 ? -7.762 -7.473 0.638 1 98.69 117 VAL B C 1
ATOM 2640 O O . VAL B 1 117 ? -8.82 -6.91 0.342 1 98.69 117 VAL B O 1
ATOM 2643 N N . ASP B 1 118 ? -6.793 -6.875 1.33 1 98.56 118 ASP B N 1
ATOM 2644 C CA . ASP B 1 118 ? -6.863 -5.457 1.659 1 98.56 118 ASP B CA 1
ATOM 2645 C C . ASP B 1 118 ? -7.059 -4.609 0.403 1 98.56 118 ASP B C 1
ATOM 2647 O O . ASP B 1 118 ? -7.906 -3.713 0.377 1 98.56 118 ASP B O 1
ATOM 2651 N N . ARG B 1 119 ? -6.297 -4.898 -0.625 1 97.94 119 ARG B N 1
ATOM 2652 C CA . ARG B 1 119 ? -6.418 -4.156 -1.877 1 97.94 119 ARG B CA 1
ATOM 2653 C C . ARG B 1 119 ? -7.766 -4.418 -2.541 1 97.94 119 ARG B C 1
ATOM 2655 O O . ARG B 1 119 ? -8.32 -3.535 -3.203 1 97.94 119 ARG B O 1
ATOM 2662 N N . LEU B 1 120 ? -8.281 -5.641 -2.348 1 98.69 120 LEU B N 1
ATOM 2663 C CA . LEU B 1 120 ? -9.602 -5.957 -2.873 1 98.69 120 LEU B CA 1
ATOM 2664 C C . LEU B 1 120 ? -10.672 -5.09 -2.215 1 98.69 120 LEU B C 1
ATOM 2666 O O . LEU B 1 120 ? -11.609 -4.641 -2.879 1 98.69 120 LEU B O 1
ATOM 2670 N N . SER B 1 121 ? -10.5 -4.879 -0.922 1 98.69 121 SER B N 1
ATOM 2671 C CA . SER B 1 121 ? -11.398 -3.994 -0.192 1 98.69 121 SER B CA 1
ATOM 2672 C C . SER B 1 121 ? -11.336 -2.57 -0.735 1 98.69 121 SER B C 1
ATOM 2674 O O . SER B 1 121 ? -12.375 -1.943 -0.966 1 98.69 121 SER B O 1
ATOM 2676 N N . ILE B 1 122 ? -10.141 -2.033 -0.975 1 97.69 122 ILE B N 1
ATOM 2677 C CA . ILE B 1 122 ? -9.961 -0.685 -1.499 1 97.69 122 ILE B CA 1
ATOM 2678 C C . ILE B 1 122 ? -10.586 -0.584 -2.891 1 97.69 122 ILE B C 1
ATOM 2680 O O . ILE B 1 122 ? -11.219 0.42 -3.223 1 97.69 122 ILE B O 1
ATOM 2684 N N . LEU B 1 123 ? -10.438 -1.66 -3.658 1 97.62 123 LEU B N 1
ATOM 2685 C CA . LEU B 1 123 ? -11.023 -1.691 -4.996 1 97.62 123 LEU B CA 1
ATOM 2686 C C . LEU B 1 123 ? -12.547 -1.605 -4.926 1 97.62 123 LEU B C 1
ATOM 2688 O O . LEU B 1 123 ? -13.172 -0.937 -5.754 1 97.62 123 LEU B O 1
ATOM 2692 N N . ALA B 1 124 ? -13.117 -2.328 -3.971 1 98.44 124 ALA B N 1
ATOM 2693 C CA . ALA B 1 124 ? -14.562 -2.266 -3.785 1 98.44 124 ALA B CA 1
ATOM 2694 C C . ALA B 1 124 ? -15.023 -0.833 -3.527 1 98.44 124 ALA B C 1
ATOM 2696 O O . ALA B 1 124 ? -16.047 -0.399 -4.055 1 98.44 124 ALA B O 1
ATOM 2697 N N . LEU B 1 125 ? -14.258 -0.078 -2.768 1 97.81 125 LEU B N 1
ATOM 2698 C CA . LEU B 1 125 ? -14.57 1.317 -2.479 1 97.81 125 LEU B CA 1
ATOM 2699 C C . LEU B 1 125 ? -14.461 2.172 -3.736 1 97.81 125 LEU B C 1
ATOM 2701 O O . LEU B 1 125 ? -15.336 2.996 -4.012 1 97.81 125 LEU B O 1
ATOM 2705 N N . LYS B 1 126 ? -13.367 1.958 -4.508 1 97 126 LYS B N 1
ATOM 2706 C CA . LYS B 1 126 ? -13.195 2.688 -5.762 1 97 126 LYS B CA 1
ATOM 2707 C C . LYS B 1 126 ? -14.367 2.441 -6.707 1 97 126 LYS B C 1
ATOM 2709 O O . LYS B 1 126 ? -14.875 3.375 -7.332 1 97 126 LYS B O 1
ATOM 2714 N N . ILE B 1 127 ? -14.719 1.188 -6.777 1 97.75 127 ILE B N 1
ATOM 2715 C CA . ILE B 1 127 ? -15.812 0.799 -7.66 1 97.75 127 ILE B CA 1
ATOM 2716 C C . ILE B 1 127 ? -17.109 1.471 -7.203 1 97.75 127 ILE B C 1
ATOM 2718 O O . ILE B 1 127 ? -17.844 2.021 -8.016 1 97.75 127 ILE B O 1
ATOM 2722 N N . TYR B 1 128 ? -17.422 1.464 -5.914 1 97.88 128 TYR B N 1
ATOM 2723 C CA . TYR B 1 128 ? -18.625 2.08 -5.371 1 97.88 128 TYR B CA 1
ATOM 2724 C C . TYR B 1 128 ? -18.703 3.555 -5.75 1 97.88 128 TYR B C 1
ATOM 2726 O O . TYR B 1 128 ? -19.703 4.008 -6.305 1 97.88 128 TYR B O 1
ATOM 2734 N N . HIS B 1 129 ? -17.656 4.258 -5.5 1 96.19 129 HIS B N 1
ATOM 2735 C CA . HIS B 1 129 ? -17.672 5.699 -5.715 1 96.19 129 HIS B CA 1
ATOM 2736 C C . HIS B 1 129 ? -17.609 6.039 -7.199 1 96.19 129 HIS B C 1
ATOM 2738 O O . HIS B 1 129 ? -18.188 7.035 -7.637 1 96.19 129 HIS B O 1
ATOM 2744 N N . MET B 1 130 ? -16.922 5.215 -7.973 1 95.94 130 MET B N 1
ATOM 2745 C CA . MET B 1 130 ? -16.906 5.445 -9.414 1 95.94 130 MET B CA 1
ATOM 2746 C C . MET B 1 130 ? -18.266 5.207 -10.031 1 95.94 130 MET B C 1
ATOM 2748 O O . MET B 1 130 ? -18.656 5.895 -10.977 1 95.94 130 MET B O 1
ATOM 2752 N N . ARG B 1 131 ? -18.922 4.164 -9.523 1 96.75 131 ARG B N 1
ATOM 2753 C CA . ARG B 1 131 ? -20.297 3.906 -9.969 1 96.75 131 ARG B CA 1
ATOM 2754 C C . ARG B 1 131 ? -21.188 5.109 -9.703 1 96.75 131 ARG B C 1
ATOM 2756 O O . ARG B 1 131 ? -22 5.484 -10.547 1 96.75 131 ARG B O 1
ATOM 2763 N N . GLU B 1 132 ? -21.062 5.723 -8.539 1 94.75 132 GLU B N 1
ATOM 2764 C CA . GLU B 1 132 ? -21.812 6.93 -8.195 1 94.75 132 GLU B CA 1
ATOM 2765 C C . GLU B 1 132 ? -21.516 8.055 -9.188 1 94.75 132 GLU B C 1
ATOM 2767 O O . GLU B 1 132 ? -22.438 8.734 -9.648 1 94.75 132 GLU B O 1
ATOM 2772 N N . GLN B 1 133 ? -20.281 8.219 -9.555 1 93.5 133 GLN B N 1
ATOM 2773 C CA . GLN B 1 133 ? -19.875 9.273 -10.477 1 93.5 133 GLN B CA 1
ATOM 2774 C C . GLN B 1 133 ? -20.406 9.008 -11.891 1 93.5 133 GLN B C 1
ATOM 2776 O O . GLN B 1 133 ? -20.859 9.93 -12.578 1 93.5 133 GLN B O 1
ATOM 2781 N N . ALA B 1 134 ? -20.266 7.777 -12.25 1 94.5 134 ALA B N 1
ATOM 2782 C CA . ALA B 1 134 ? -20.719 7.395 -13.586 1 94.5 134 ALA B CA 1
ATOM 2783 C C . ALA B 1 134 ? -22.234 7.555 -13.727 1 94.5 134 ALA B C 1
ATOM 2785 O O . ALA B 1 134 ? -22.734 7.75 -14.828 1 94.5 134 ALA B O 1
ATOM 2786 N N . ALA B 1 135 ? -22.938 7.543 -12.625 1 94.62 135 ALA B N 1
ATOM 2787 C CA . ALA B 1 135 ? -24.406 7.598 -12.641 1 94.62 135 ALA B CA 1
ATOM 2788 C C . ALA B 1 135 ? -24.906 8.992 -12.273 1 94.62 135 ALA B C 1
ATOM 2790 O O . ALA B 1 135 ? -26.109 9.227 -12.242 1 94.62 135 ALA B O 1
ATOM 2791 N N . ARG B 1 136 ? -24.016 9.875 -11.992 1 90.81 136 ARG B N 1
ATOM 2792 C CA . ARG B 1 136 ? -24.375 11.195 -11.5 1 90.81 136 ARG B CA 1
ATOM 2793 C C . ARG B 1 136 ? -25.188 11.961 -12.539 1 90.81 136 ARG B C 1
ATOM 2795 O O . ARG B 1 136 ? -24.641 12.406 -13.555 1 90.81 136 ARG B O 1
ATOM 2802 N N . THR B 1 137 ? -26.375 12.289 -12.234 1 90.31 137 THR B N 1
ATOM 2803 C CA . THR B 1 137 ? -27.281 12.867 -13.211 1 90.31 137 THR B CA 1
ATOM 2804 C C . THR B 1 137 ? -27.016 14.359 -13.391 1 90.31 137 THR B C 1
ATOM 2806 O O . THR B 1 137 ? -27.406 14.945 -14.398 1 90.31 137 THR B O 1
ATOM 2809 N N . ASP B 1 138 ? -26.422 15.016 -12.406 1 91.19 138 ASP B N 1
ATOM 2810 C CA . ASP B 1 138 ? -26.156 16.453 -12.484 1 91.19 138 ASP B CA 1
ATOM 2811 C C . ASP B 1 138 ? -24.828 16.719 -13.188 1 91.19 138 ASP B C 1
ATOM 2813 O O . ASP B 1 138 ? -24.469 17.875 -13.398 1 91.19 138 ASP B O 1
ATOM 2817 N N . ALA B 1 139 ? -24.125 15.734 -13.633 1 88.62 139 ALA B N 1
ATOM 2818 C CA . ALA B 1 139 ? -22.844 15.898 -14.32 1 88.62 139 ALA B CA 1
ATOM 2819 C C . ALA B 1 139 ? -23.016 15.82 -15.836 1 88.62 139 ALA B C 1
ATOM 2821 O O . ALA B 1 139 ? -24.062 15.398 -16.328 1 88.62 139 ALA B O 1
ATOM 2822 N N . THR B 1 140 ? -22.094 16.281 -16.578 1 93 140 THR B N 1
ATOM 2823 C CA . THR B 1 140 ? -22.141 16.281 -18.031 1 93 140 THR B CA 1
ATOM 2824 C C . THR B 1 140 ? -22.062 14.852 -18.578 1 93 140 THR B C 1
ATOM 2826 O O . THR B 1 140 ? -21.578 13.945 -17.891 1 93 140 THR B O 1
ATOM 2829 N N . ALA B 1 141 ? -22.547 14.688 -19.766 1 93.62 141 ALA B N 1
ATOM 2830 C CA . ALA B 1 141 ? -22.453 13.383 -20.422 1 93.62 141 ALA B CA 1
ATOM 2831 C C . ALA B 1 141 ? -21 12.953 -20.578 1 93.62 141 ALA B C 1
ATOM 2833 O O . ALA B 1 141 ? -20.688 11.766 -20.453 1 93.62 141 ALA B O 1
ATOM 2834 N N . GLU B 1 142 ? -20.219 13.938 -20.906 1 93.44 142 GLU B N 1
ATOM 2835 C CA . GLU B 1 142 ? -18.797 13.656 -21.047 1 93.44 142 GLU B CA 1
ATOM 2836 C C . GLU B 1 142 ? -18.188 13.125 -19.75 1 93.44 142 GLU B C 1
ATOM 2838 O O . GLU B 1 142 ? -17.422 12.172 -19.766 1 93.44 142 GLU B O 1
ATOM 2843 N N . HIS B 1 143 ? -18.578 13.734 -18.656 1 93 143 HIS B N 1
ATOM 2844 C CA . HIS B 1 143 ? -18.141 13.273 -17.344 1 93 143 HIS B CA 1
ATOM 2845 C C . HIS B 1 143 ? -18.609 11.852 -17.062 1 93 143 HIS B C 1
ATOM 2847 O O . HIS B 1 143 ? -17.812 11.008 -16.641 1 93 143 HIS B O 1
ATOM 2853 N N . ARG B 1 144 ? -19.766 11.516 -17.328 1 94.88 144 ARG B N 1
ATOM 2854 C CA . ARG B 1 144 ? -20.344 10.203 -17.062 1 94.88 144 ARG B CA 1
ATOM 2855 C C . ARG B 1 144 ? -19.672 9.133 -17.922 1 94.88 144 ARG B C 1
ATOM 2857 O O . ARG B 1 144 ? -19.406 8.031 -17.438 1 94.88 144 ARG B O 1
ATOM 2864 N N . GLN B 1 145 ? -19.375 9.484 -19.141 1 94.88 145 GLN B N 1
ATOM 2865 C CA . GLN B 1 145 ? -18.719 8.539 -20.031 1 94.88 145 GLN B CA 1
ATOM 2866 C C . GLN B 1 145 ? -17.297 8.234 -19.578 1 94.88 145 GLN B C 1
ATOM 2868 O O . GLN B 1 145 ? -16.859 7.078 -19.594 1 94.88 145 GLN B O 1
ATOM 2873 N N . ARG B 1 146 ? -16.641 9.305 -19.203 1 93.62 146 ARG B N 1
ATOM 2874 C CA . ARG B 1 146 ? -15.281 9.133 -18.703 1 93.62 146 ARG B CA 1
ATOM 2875 C C . ARG B 1 146 ? -15.266 8.273 -17.438 1 93.62 146 ARG B C 1
ATOM 2877 O O . ARG B 1 146 ? -14.422 7.387 -17.297 1 93.62 146 ARG B O 1
ATOM 2884 N N . CYS B 1 147 ? -16.234 8.523 -16.547 1 94.75 147 CYS B N 1
ATOM 2885 C CA . CYS B 1 147 ? -16.328 7.777 -15.305 1 94.75 147 CYS B CA 1
ATOM 2886 C C . CYS B 1 147 ? -16.734 6.332 -15.562 1 94.75 147 CYS B C 1
ATOM 2888 O O . CYS B 1 147 ? -16.266 5.418 -14.891 1 94.75 147 CYS B O 1
ATOM 2890 N N . GLN B 1 148 ? -17.562 6.125 -16.562 1 96.38 148 GLN B N 1
ATOM 2891 C CA . GLN B 1 148 ? -17.953 4.766 -16.922 1 96.38 148 GLN B CA 1
ATOM 2892 C C . GLN B 1 148 ? -16.766 3.971 -17.438 1 96.38 148 GLN B C 1
ATOM 2894 O O . GLN B 1 148 ? -16.609 2.789 -17.125 1 96.38 148 GLN B O 1
ATOM 2899 N N . ALA B 1 149 ? -16.016 4.59 -18.266 1 95.5 149 ALA B N 1
ATOM 2900 C CA . ALA B 1 149 ? -14.82 3.93 -18.797 1 95.5 149 ALA B CA 1
ATOM 2901 C C . ALA B 1 149 ? -13.883 3.514 -17.672 1 95.5 149 ALA B C 1
ATOM 2903 O O . ALA B 1 149 ? -13.359 2.398 -17.672 1 95.5 149 ALA B O 1
ATOM 2904 N N . LYS B 1 150 ? -13.664 4.402 -16.703 1 94.94 150 LYS B N 1
ATOM 2905 C CA . LYS B 1 150 ? -12.836 4.09 -15.539 1 94.94 150 LYS B CA 1
ATOM 2906 C C . LYS B 1 150 ? -13.453 2.971 -14.703 1 94.94 150 LYS B C 1
ATOM 2908 O O . LYS B 1 150 ? -12.742 2.088 -14.219 1 94.94 150 LYS B O 1
ATOM 2913 N N . LEU B 1 151 ? -14.766 3.029 -14.555 1 96.69 151 LEU B N 1
ATOM 2914 C CA . LEU B 1 151 ? -15.484 1.993 -13.82 1 96.69 151 LEU B CA 1
ATOM 2915 C C . LEU B 1 151 ? -15.258 0.623 -14.453 1 96.69 151 LEU B C 1
ATOM 2917 O O . LEU B 1 151 ? -15.023 -0.36 -13.742 1 96.69 151 LEU B O 1
ATOM 2921 N N . ASN B 1 152 ? -15.297 0.562 -15.766 1 97.44 152 ASN B N 1
ATOM 2922 C CA . ASN B 1 152 ? -15.078 -0.701 -16.469 1 97.44 152 ASN B CA 1
ATOM 2923 C C . ASN B 1 152 ? -13.695 -1.278 -16.172 1 97.44 152 ASN B C 1
ATOM 2925 O O . ASN B 1 152 ? -13.555 -2.486 -15.984 1 97.44 152 ASN B O 1
ATOM 2929 N N . VAL B 1 153 ? -12.758 -0.441 -16.109 1 96 153 VAL B N 1
ATOM 2930 C CA . VAL B 1 153 ? -11.398 -0.869 -15.805 1 96 153 VAL B CA 1
ATOM 2931 C C . VAL B 1 153 ? -11.328 -1.391 -14.367 1 96 153 VAL B C 1
ATOM 2933 O O . VAL B 1 153 ? -10.703 -2.422 -14.102 1 96 153 VAL B O 1
ATOM 2936 N N . LEU B 1 154 ? -11.977 -0.698 -13.469 1 97.5 154 LEU B N 1
ATOM 2937 C CA . LEU B 1 154 ? -11.984 -1.101 -12.062 1 97.5 154 LEU B CA 1
ATOM 2938 C C . LEU B 1 154 ? -12.656 -2.461 -11.891 1 97.5 154 LEU B C 1
ATOM 2940 O O . LEU B 1 154 ? -12.188 -3.293 -11.109 1 97.5 154 LEU B O 1
ATOM 2944 N N . LEU B 1 155 ? -13.703 -2.668 -12.617 1 97.94 155 LEU B N 1
ATOM 2945 C CA . LEU B 1 155 ? -14.414 -3.939 -12.555 1 97.94 155 LEU B CA 1
ATOM 2946 C C . LEU B 1 155 ? -13.547 -5.078 -13.086 1 97.94 155 LEU B C 1
ATOM 2948 O O . LEU B 1 155 ? -13.531 -6.172 -12.516 1 97.94 155 LEU B O 1
ATOM 2952 N N . GLU B 1 156 ? -12.867 -4.781 -14.109 1 97.12 156 GLU B N 1
ATOM 2953 C CA . GLU B 1 156 ? -11.922 -5.766 -14.641 1 97.12 156 GLU B CA 1
ATOM 2954 C C . GLU B 1 156 ? -10.82 -6.074 -13.633 1 97.12 156 GLU B C 1
ATOM 2956 O O . GLU B 1 156 ? -10.445 -7.234 -13.453 1 97.12 156 GLU B O 1
ATOM 2961 N N . GLN B 1 157 ? -10.312 -5.055 -12.969 1 96.62 157 GLN B N 1
ATOM 2962 C CA . GLN B 1 157 ? -9.289 -5.23 -11.945 1 96.62 157 GLN B CA 1
ATOM 2963 C C . GLN B 1 157 ? -9.805 -6.098 -10.797 1 96.62 157 GLN B C 1
ATOM 2965 O O . GLN B 1 157 ? -9.07 -6.938 -10.273 1 96.62 157 GLN B O 1
ATOM 2970 N N . GLN B 1 158 ? -11.016 -5.875 -10.414 1 97.81 158 GLN B N 1
ATOM 2971 C CA . GLN B 1 158 ? -11.594 -6.656 -9.328 1 97.81 158 GLN B CA 1
ATOM 2972 C C . GLN B 1 158 ? -11.641 -8.141 -9.68 1 97.81 158 GLN B C 1
ATOM 2974 O O . GLN B 1 158 ? -11.312 -8.992 -8.852 1 97.81 158 GLN B O 1
ATOM 2979 N N . VAL B 1 159 ? -12.008 -8.438 -10.914 1 97.56 159 VAL B N 1
ATOM 2980 C CA . VAL B 1 159 ? -12.062 -9.828 -11.367 1 97.56 159 VAL B CA 1
ATOM 2981 C C . VAL B 1 159 ? -10.664 -10.43 -11.375 1 97.56 159 VAL B C 1
ATOM 2983 O O . VAL B 1 159 ? -10.453 -11.531 -10.867 1 97.56 159 VAL B O 1
ATOM 2986 N N . ASP B 1 160 ? -9.75 -9.672 -11.922 1 97.25 160 ASP B N 1
ATOM 2987 C CA . ASP B 1 160 ? -8.383 -10.164 -12.031 1 97.25 160 ASP B CA 1
ATOM 2988 C C . ASP B 1 160 ? -7.762 -10.375 -10.656 1 97.25 160 ASP B C 1
ATOM 2990 O O . ASP B 1 160 ? -7.172 -11.43 -10.383 1 97.25 160 ASP B O 1
ATOM 2994 N N . LEU B 1 161 ? -7.887 -9.391 -9.797 1 97.81 161 LEU B N 1
ATOM 2995 C CA . LEU B 1 161 ? -7.332 -9.508 -8.453 1 97.81 161 LEU B CA 1
ATOM 2996 C C . LEU B 1 161 ? -8 -10.641 -7.688 1 97.81 161 LEU B C 1
ATOM 2998 O O . LEU B 1 161 ? -7.332 -11.406 -6.996 1 97.81 161 LEU B O 1
ATOM 3002 N N . GLY B 1 162 ? -9.328 -10.727 -7.84 1 98.31 162 GLY B N 1
ATOM 3003 C CA . GLY B 1 162 ? -10.039 -11.836 -7.219 1 98.31 162 GLY B CA 1
ATOM 3004 C C . GLY B 1 162 ? -9.531 -13.195 -7.672 1 98.31 162 GLY B C 1
ATOM 3005 O O . GLY B 1 162 ? -9.297 -14.078 -6.844 1 98.31 162 GLY B O 1
ATOM 3006 N N . THR B 1 163 ? -9.352 -13.328 -8.961 1 97.75 163 THR B N 1
ATOM 3007 C CA . THR B 1 163 ? -8.844 -14.57 -9.523 1 97.75 163 THR B CA 1
ATOM 3008 C C . THR B 1 163 ? -7.449 -14.883 -8.977 1 97.75 163 THR B C 1
ATOM 3010 O O . THR B 1 163 ? -7.168 -16.016 -8.586 1 97.75 163 THR B O 1
ATOM 3013 N N . ALA B 1 164 ? -6.609 -13.891 -8.93 1 97.81 164 ALA B N 1
ATOM 3014 C CA . ALA B 1 164 ? -5.242 -14.062 -8.445 1 97.81 164 ALA B CA 1
ATOM 3015 C C . ALA B 1 164 ? -5.227 -14.492 -6.98 1 97.81 164 ALA B C 1
ATOM 3017 O O . ALA B 1 164 ? -4.438 -15.359 -6.59 1 97.81 164 ALA B O 1
ATOM 3018 N N . ILE B 1 165 ? -6.074 -13.898 -6.176 1 98.5 165 ILE B N 1
ATOM 3019 C CA . ILE B 1 165 ? -6.148 -14.227 -4.754 1 98.5 165 ILE B CA 1
ATOM 3020 C C . ILE B 1 165 ? -6.621 -15.664 -4.586 1 98.5 165 ILE B C 1
ATOM 3022 O O . ILE B 1 165 ? -6.035 -16.438 -3.818 1 98.5 165 ILE B O 1
ATOM 3026 N N . ASP B 1 166 ? -7.66 -16.031 -5.312 1 98.5 166 ASP B N 1
ATOM 3027 C CA . ASP B 1 166 ? -8.188 -17.391 -5.215 1 98.5 166 ASP B CA 1
ATOM 3028 C C . ASP B 1 166 ? -7.141 -18.422 -5.645 1 98.5 166 ASP B C 1
ATOM 3030 O O . ASP B 1 166 ? -6.992 -19.469 -5.008 1 98.5 166 ASP B O 1
ATOM 3034 N N . GLN B 1 167 ? -6.449 -18.109 -6.676 1 97.62 167 GLN B N 1
ATOM 3035 C CA . GLN B 1 167 ? -5.391 -19 -7.141 1 97.62 167 GLN B CA 1
ATOM 3036 C C . GLN B 1 167 ? -4.254 -19.078 -6.129 1 97.62 167 GLN B C 1
ATOM 3038 O O . GLN B 1 167 ? -3.66 -20.141 -5.938 1 97.62 167 GLN B O 1
ATOM 3043 N N . LEU B 1 168 ? -3.926 -17.953 -5.504 1 97.88 168 LEU B N 1
ATOM 3044 C CA . LEU B 1 168 ? -2.904 -17.953 -4.461 1 97.88 168 LEU B CA 1
ATOM 3045 C C . LEU B 1 168 ? -3.305 -18.859 -3.307 1 97.88 168 LEU B C 1
ATOM 3047 O O . LEU B 1 168 ? -2.498 -19.672 -2.836 1 97.88 168 LEU B O 1
ATOM 3051 N N . LEU B 1 169 ? -4.539 -18.734 -2.916 1 98.06 169 LEU B N 1
ATOM 3052 C CA . LEU B 1 169 ? -5.031 -19.578 -1.827 1 98.06 169 LEU B CA 1
ATOM 3053 C C . LEU B 1 169 ? -5.012 -21.047 -2.221 1 98.06 169 LEU B C 1
ATOM 3055 O O . LEU B 1 169 ? -4.684 -21.906 -1.402 1 98.06 169 LEU B O 1
ATOM 3059 N N . GLU B 1 170 ? -5.348 -21.297 -3.465 1 97.69 170 GLU B N 1
ATOM 3060 C CA . GLU B 1 170 ? -5.262 -22.656 -3.988 1 97.69 170 GLU B CA 1
ATOM 3061 C C . GLU B 1 170 ? -3.826 -23.188 -3.943 1 97.69 170 GLU B C 1
ATOM 3063 O O . GLU B 1 170 ? -3.584 -24.328 -3.543 1 97.69 170 GLU B O 1
ATOM 3068 N N . ASP B 1 171 ? -2.908 -22.375 -4.32 1 97.19 171 ASP B N 1
ATOM 3069 C CA . ASP B 1 171 ? -1.498 -22.75 -4.332 1 97.19 171 ASP B CA 1
ATOM 3070 C C . ASP B 1 171 ? -0.988 -23.016 -2.916 1 97.19 171 ASP B C 1
ATOM 3072 O O . ASP B 1 171 ? -0.198 -23.938 -2.697 1 97.19 171 ASP B O 1
ATOM 3076 N N . ILE B 1 172 ? -1.409 -22.203 -2.021 1 97.5 172 ILE B N 1
ATOM 3077 C CA . ILE B 1 172 ? -1.012 -22.406 -0.632 1 97.5 172 ILE B CA 1
ATOM 3078 C C . ILE B 1 172 ? -1.614 -23.703 -0.101 1 97.5 172 ILE B C 1
ATOM 3080 O O . ILE B 1 172 ? -0.915 -24.516 0.509 1 97.5 172 ILE B O 1
ATOM 3084 N N . GLY B 1 173 ? -2.857 -23.875 -0.419 1 97.44 173 GLY B N 1
ATOM 3085 C CA . GLY B 1 173 ? -3.527 -25.094 0.009 1 97.44 173 GLY B CA 1
ATOM 3086 C C . GLY B 1 173 ? -2.938 -26.344 -0.607 1 97.44 173 GLY B C 1
ATOM 3087 O O . GLY B 1 173 ? -2.984 -27.422 -0.004 1 97.44 173 GLY B O 1
ATOM 3088 N N . GLY B 1 174 ? -2.369 -26.219 -1.77 1 97.06 174 GLY B N 1
ATOM 3089 C CA . GLY B 1 174 ? -1.775 -27.344 -2.473 1 97.06 174 GLY B CA 1
ATOM 3090 C C . GLY B 1 174 ? -0.291 -27.5 -2.203 1 97.06 174 GLY B C 1
ATOM 3091 O O . GLY B 1 174 ? 0.35 -28.406 -2.734 1 97.06 174 GLY B O 1
ATOM 3092 N N . GLY B 1 175 ? 0.257 -26.594 -1.427 1 97.5 175 GLY B N 1
ATOM 3093 C CA . GLY B 1 175 ? 1.652 -26.703 -1.029 1 97.5 175 GLY B CA 1
ATOM 3094 C C . GLY B 1 175 ? 2.607 -26.109 -2.051 1 97.5 175 GLY B C 1
ATOM 3095 O O . GLY B 1 175 ? 3.826 -26.156 -1.873 1 97.5 175 GLY B O 1
ATOM 3096 N N . ARG B 1 176 ? 2.123 -25.578 -3.121 1 95.88 176 ARG B N 1
ATOM 3097 C CA . ARG B 1 176 ? 2.959 -25 -4.164 1 95.88 176 ARG B CA 1
ATOM 3098 C C . ARG B 1 176 ? 3.549 -23.672 -3.713 1 95.88 176 ARG B C 1
ATOM 3100 O O . ARG B 1 176 ? 4.586 -23.234 -4.223 1 95.88 176 ARG B O 1
ATOM 3107 N N . LYS B 1 177 ? 2.844 -23 -2.77 1 96.31 177 LYS B N 1
ATOM 3108 C CA . LYS B 1 177 ? 3.32 -21.781 -2.119 1 96.31 177 LYS B CA 1
ATOM 3109 C C . LYS B 1 177 ? 3.191 -21.891 -0.601 1 96.31 177 LYS B C 1
ATOM 3111 O O . LYS B 1 177 ? 2.365 -22.641 -0.093 1 96.31 177 LYS B O 1
ATOM 3116 N N . TYR B 1 178 ? 4.031 -21.203 0.024 1 94.44 178 TYR B N 1
ATOM 3117 C CA . TYR B 1 178 ? 3.939 -21.172 1.479 1 94.44 178 TYR B CA 1
ATOM 3118 C C . TYR B 1 178 ? 3.875 -19.734 1.993 1 94.44 178 TYR B C 1
ATOM 3120 O O . TYR B 1 178 ? 4.238 -18.797 1.279 1 94.44 178 TYR B O 1
ATOM 3128 N N . MET B 1 179 ? 3.371 -19.578 3.191 1 92.12 179 MET B N 1
ATOM 3129 C CA . MET B 1 179 ? 3.164 -18.266 3.773 1 92.12 179 MET B CA 1
ATOM 3130 C C . MET B 1 179 ? 4.246 -17.938 4.801 1 92.12 179 MET B C 1
ATOM 3132 O O . MET B 1 179 ? 4.617 -18.797 5.602 1 92.12 179 MET B O 1
ATOM 3136 N N . LYS B 1 180 ? 4.801 -16.812 4.672 1 88.69 180 LYS B N 1
ATOM 3137 C CA . LYS B 1 180 ? 5.641 -16.188 5.688 1 88.69 180 LYS B CA 1
ATOM 3138 C C . LYS B 1 180 ? 5.141 -14.781 6.016 1 88.69 180 LYS B C 1
ATOM 3140 O O . LYS B 1 180 ? 5.012 -13.938 5.129 1 88.69 180 LYS B O 1
ATOM 3145 N N . VAL B 1 181 ? 4.684 -14.648 7.23 1 82 181 VAL B N 1
ATOM 3146 C CA . VAL B 1 181 ? 4.055 -13.383 7.582 1 82 181 VAL B CA 1
ATOM 3147 C C . VAL B 1 181 ? 4.914 -12.648 8.609 1 82 181 VAL B C 1
ATOM 3149 O O . VAL B 1 181 ? 5.461 -13.266 9.523 1 82 181 VAL B O 1
ATOM 3152 N N . TYR B 1 182 ? 5.051 -11.375 8.305 1 81.12 182 TYR B N 1
ATOM 3153 C CA . TYR B 1 182 ? 5.816 -10.508 9.195 1 81.12 182 TYR B CA 1
ATOM 3154 C C . TYR B 1 182 ? 4.961 -9.352 9.695 1 81.12 182 TYR B C 1
ATOM 3156 O O . TYR B 1 182 ? 3.979 -8.977 9.055 1 81.12 182 TYR B O 1
ATOM 3164 N N . ARG B 1 183 ? 5.336 -8.891 10.852 1 81.31 183 ARG B N 1
ATOM 3165 C CA . ARG B 1 183 ? 4.719 -7.648 11.305 1 81.31 183 ARG B CA 1
ATOM 3166 C C . ARG B 1 183 ? 5.262 -6.457 10.516 1 81.31 183 ARG B C 1
ATOM 3168 O O . ARG B 1 183 ? 6.398 -6.48 10.055 1 81.31 183 ARG B O 1
ATOM 3175 N N . GLN B 1 184 ? 4.531 -5.43 10.211 1 78.44 184 GLN B N 1
ATOM 3176 C CA . GLN B 1 184 ? 4.891 -4.297 9.367 1 78.44 184 GLN B CA 1
ATOM 3177 C C . GLN B 1 184 ? 5.926 -3.408 10.047 1 78.44 184 GLN B C 1
ATOM 3179 O O . GLN B 1 184 ? 6.707 -2.729 9.375 1 78.44 184 GLN B O 1
ATOM 3184 N N . MET B 1 185 ? 6.195 -3.572 11.273 1 77.56 185 MET B N 1
ATOM 3185 C CA . MET B 1 185 ? 7.207 -2.857 12.039 1 77.56 185 MET B CA 1
ATOM 3186 C C . MET B 1 185 ? 7.172 -1.364 11.734 1 77.56 185 MET B C 1
ATOM 3188 O O . MET B 1 185 ? 8.195 -0.769 11.406 1 77.56 185 MET B O 1
ATOM 3192 N N . LYS B 1 186 ? 5.922 -0.681 11.789 1 76.81 186 LYS B N 1
ATOM 3193 C CA . LYS B 1 186 ? 5.816 0.76 11.586 1 76.81 186 LYS B CA 1
ATOM 3194 C C . LYS B 1 186 ? 6.629 1.527 12.617 1 76.81 186 LYS B C 1
ATOM 3196 O O . LYS B 1 186 ? 6.504 1.279 13.82 1 76.81 186 LYS B O 1
ATOM 3201 N N . MET B 1 187 ? 7.441 2.389 12.211 1 77 187 MET B N 1
ATOM 3202 C CA . MET B 1 187 ? 8.406 3.016 13.109 1 77 187 MET B CA 1
ATOM 3203 C C . MET B 1 187 ? 7.781 4.203 13.836 1 77 187 MET B C 1
ATOM 3205 O O . MET B 1 187 ? 8.195 4.543 14.945 1 77 187 MET B O 1
ATOM 3209 N N . TYR B 1 188 ? 6.781 4.82 13.25 1 72.31 188 TYR B N 1
ATOM 3210 C CA . TYR B 1 188 ? 6.238 6.02 13.875 1 72.31 188 TYR B CA 1
ATOM 3211 C C . TYR B 1 188 ? 5.352 5.664 15.062 1 72.31 188 TYR B C 1
ATOM 3213 O O . TYR B 1 188 ? 4.926 6.543 15.812 1 72.31 188 TYR B O 1
ATOM 3221 N N . ASN B 1 189 ? 5.082 4.406 15.305 1 72 189 ASN B N 1
ATOM 3222 C CA . ASN B 1 189 ? 4.297 3.951 16.438 1 72 189 ASN B CA 1
ATOM 3223 C C . ASN B 1 189 ? 5.117 3.98 17.734 1 72 189 ASN B C 1
ATOM 3225 O O . ASN B 1 189 ? 4.559 3.895 18.828 1 72 189 ASN B O 1
ATOM 3229 N N . ASP B 1 190 ? 6.379 4.066 17.5 1 76.44 190 ASP B N 1
ATOM 3230 C CA . ASP B 1 190 ? 7.305 4.16 18.625 1 76.44 190 ASP B CA 1
ATOM 3231 C C . ASP B 1 190 ? 8.031 5.504 18.625 1 76.44 190 ASP B C 1
ATOM 3233 O O . ASP B 1 190 ? 9.016 5.684 17.906 1 76.44 190 ASP B O 1
ATOM 3237 N N . PRO B 1 191 ? 7.574 6.383 19.5 1 76.31 191 PRO B N 1
ATOM 3238 C CA . PRO B 1 191 ? 8.172 7.723 19.531 1 76.31 191 PRO B CA 1
ATOM 3239 C C . PRO B 1 191 ? 9.695 7.684 19.672 1 76.31 191 PRO B C 1
ATOM 3241 O O . PRO B 1 191 ? 10.383 8.609 19.234 1 76.31 191 PRO B O 1
ATOM 3244 N N . SER B 1 192 ? 10.211 6.652 20.234 1 77.69 192 SER B N 1
ATOM 3245 C CA . SER B 1 192 ? 11.648 6.559 20.469 1 77.69 192 SER B CA 1
ATOM 3246 C C . SER B 1 192 ? 12.398 6.285 19.172 1 77.69 192 SER B C 1
ATOM 3248 O O . SER B 1 192 ? 13.617 6.426 19.125 1 77.69 192 SER B O 1
ATOM 3250 N N . THR B 1 193 ? 11.641 6.059 18.125 1 80.31 193 THR B N 1
ATOM 3251 C CA . THR B 1 193 ? 12.297 5.727 16.859 1 80.31 193 THR B CA 1
ATOM 3252 C C . THR B 1 193 ? 12.109 6.848 15.844 1 80.31 193 THR B C 1
ATOM 3254 O O . THR B 1 193 ? 12.516 6.719 14.68 1 80.31 193 THR B O 1
ATOM 3257 N N . ASN B 1 194 ? 11.492 7.867 16.25 1 75.75 194 ASN B N 1
ATOM 3258 C CA . ASN B 1 194 ? 11.305 9.023 15.383 1 75.75 194 ASN B CA 1
ATOM 3259 C C . ASN B 1 194 ? 12.305 10.133 15.711 1 75.75 194 ASN B C 1
ATOM 3261 O O . ASN B 1 194 ? 12.164 10.812 16.734 1 75.75 194 ASN B O 1
ATOM 3265 N N . PRO B 1 195 ? 13.219 10.367 14.82 1 72.94 195 PRO B N 1
ATOM 3266 C CA . PRO B 1 195 ? 14.273 11.328 15.141 1 72.94 195 PRO B CA 1
ATOM 3267 C C . PRO B 1 195 ? 13.734 12.727 15.438 1 72.94 195 PRO B C 1
ATOM 3269 O O . PRO B 1 195 ? 14.352 13.484 16.188 1 72.94 195 PRO B O 1
ATOM 3272 N N . ILE B 1 196 ? 12.656 13.102 14.828 1 75.12 196 ILE B N 1
ATOM 3273 C CA . ILE B 1 196 ? 12.07 14.414 15.086 1 75.12 196 ILE B CA 1
ATOM 3274 C C . ILE B 1 196 ? 11.586 14.492 16.531 1 75.12 196 ILE B C 1
ATOM 3276 O O . ILE B 1 196 ? 11.648 15.547 17.156 1 75.12 196 ILE B O 1
ATOM 3280 N N . LEU B 1 197 ? 11.219 13.359 17.031 1 71.94 197 LEU B N 1
ATOM 3281 C CA . LEU B 1 197 ? 10.633 13.336 18.359 1 71.94 197 LEU B CA 1
ATOM 3282 C C . LEU B 1 197 ? 11.719 13.234 19.422 1 71.94 197 LEU B C 1
ATOM 3284 O O . LEU B 1 197 ? 11.633 13.883 20.469 1 71.94 197 LEU B O 1
ATOM 3288 N N . TYR B 1 198 ? 12.859 12.516 19.109 1 69.94 198 TYR B N 1
ATOM 3289 C CA . TYR B 1 198 ? 13.812 12.344 20.188 1 69.94 198 TYR B CA 1
ATOM 3290 C C . TYR B 1 198 ? 14.977 13.312 20.062 1 69.94 198 TYR B C 1
ATOM 3292 O O . TYR B 1 198 ? 15.773 13.477 20.984 1 69.94 198 TYR B O 1
ATOM 3300 N N . GLN B 1 199 ? 15.25 13.867 18.891 1 63.59 199 GLN B N 1
ATOM 3301 C CA . GLN B 1 199 ? 16.297 14.867 18.766 1 63.59 199 GLN B CA 1
ATOM 3302 C C . GLN B 1 199 ? 15.883 16.188 19.391 1 63.59 199 GLN B C 1
ATOM 3304 O O . GLN B 1 199 ? 16.734 17 19.766 1 63.59 199 GLN B O 1
ATOM 3309 N N . LYS B 1 200 ? 14.586 16.516 19.5 1 56 200 LYS B N 1
ATOM 3310 C CA . LYS B 1 200 ? 14.156 17.75 20.141 1 56 200 LYS B CA 1
ATOM 3311 C C . LYS B 1 200 ? 14.195 17.625 21.656 1 56 200 LYS B C 1
ATOM 3313 O O . LYS B 1 200 ? 13.852 18.562 22.375 1 56 200 LYS B O 1
ATOM 3318 N N . LYS B 1 201 ? 14.727 16.625 22.203 1 47.25 201 LYS B N 1
ATOM 3319 C CA . LYS B 1 201 ? 14.945 16.609 23.641 1 47.25 201 LYS B CA 1
ATOM 3320 C C . LYS B 1 201 ? 16.359 17.078 23.984 1 47.25 201 LYS B C 1
ATOM 3322 O O . LYS B 1 201 ? 17.312 16.797 23.25 1 47.25 201 LYS B O 1
#

Solvent-accessible surface area (backbone atoms only — not comparable to full-atom values): 22167 Å² total; per-residue (Å²): 130,53,70,47,57,52,47,52,53,41,33,51,49,28,51,52,58,48,60,72,70,69,47,81,81,60,77,86,83,79,91,45,59,83,91,38,71,65,25,51,50,30,51,48,30,37,50,51,49,38,47,54,52,51,54,49,54,60,63,41,89,81,54,54,35,64,56,37,47,54,48,52,54,50,48,53,53,48,50,49,53,50,51,53,46,37,51,50,47,35,48,51,51,50,60,75,44,60,83,48,65,59,42,96,78,38,41,54,60,69,62,54,71,28,59,51,48,52,52,51,40,53,46,50,51,52,42,53,55,29,48,50,49,31,63,39,80,91,52,53,69,68,55,21,51,54,29,42,55,52,34,53,51,47,53,51,47,52,51,51,43,35,50,15,47,48,50,49,53,49,31,35,65,69,6,52,23,54,89,80,87,76,80,83,74,70,52,80,81,38,62,88,66,29,63,73,63,54,63,75,102,132,55,70,46,58,51,48,49,55,42,33,51,48,30,51,51,60,50,59,73,69,69,45,79,79,62,77,86,82,77,89,48,55,87,90,36,70,65,29,52,49,28,50,48,28,36,51,50,51,38,49,54,52,51,54,48,54,60,64,40,90,80,54,53,35,63,57,38,48,52,47,51,53,52,49,53,52,49,50,50,53,49,52,54,46,35,52,50,47,36,48,51,52,50,60,76,46,61,83,47,66,58,44,97,80,38,41,55,61,70,63,55,71,27,59,49,48,51,51,50,42,53,46,53,50,50,42,54,54,30,50,53,50,31,63,39,79,91,52,52,70,68,53,22,51,55,29,40,55,53,34,54,51,47,53,50,47,51,52,52,44,35,52,16,46,49,50,49,52,49,30,36,65,68,7,52,22,52,89,81,86,75,80,85,75,68,51,80,81,36,60,88,65,28,63,74,63,54,64,75,103

pLDDT: mean 93.84, std 7.83, range [47.25, 98.88]

Foldseek 3Di:
DFPLVVLLVLLVVLLVVCVVPVDLPDDDDQPDDCPDLSSLSSVLLNLVNSLVVLVVQLPPPPDDPVVNVVSVVVSVVSVVVNLVSLVVNLVVLCVVLVPPAADPQADADPDGLSVLSSVLSVLSVLLVVLVCQLPPPVDDPVRNVVSVVVNVVSVVVNVVSSVVSSVVSVCSNNNNYHDDDDRPPDQVVDLVRDCVNPVVD/DFPLVVLLVLLVVLLVVCVVPVDLPDDDDQPDDDPDLSSLSSVLLNLVNSLVVLVVQLPPPPDDPVVNVVSVVVSVVSVVVNLVSLVSNLVVLCVVLVPPAADPQADADPDGLSVLSSVLSVLSVLLVVLVCQLPPPPDDPVRNVVSVVVNVVSVVVNVVSSVVSSVVSVCSNNNNYHDDDDRPPDQVVDLVRDCVNPVVD

Nearest PDB structures (foldseek):
  3jbk-assembly1_M  TM=4.153E-01  e=7.535E+00  Homo sapiens
  6yrf-assembly1_A  TM=3.694E-01  e=4.420E+00  Bacillus thuringiensis
  6v1v-assembly1_D  TM=3.300E-01  e=7.178E+00  Bacillus thuringiensis
  3jbk-assembly1_M  TM=4.151E-01  e=5.657E+00  Homo sapiens
  6yrf-assembly1_A  TM=3.693E-01  e=3.321E+00  Bacillus thuringiensis

Sequence (402 aa):
MSFTQHCNEIFNKAIDDYHVTDNVDTPINNPFERDSIDNRLYLKCWIDTVQWHLEDIIRDPHIDPLDALALKRRIDRSNQDRTDLVEQIDSYFRQKYSEVNPLPDARLNTESPAWAVDRLSILALKIYHMREQAARTDATAEHRQRCQAKLNVLLEQQVDLGTAIDQLLEDIGGGRKYMKVYRQMKMYNDPSTNPILYQKKMSFTQHCNEIFNKAIDDYHVTDNVDTPINNPFERDSIDNRLYLKCWIDTVQWHLEDIIRDPHIDPLDALALKRRIDRSNQDRTDLVEQIDSYFRQKYSEVNPLPDARLNTESPAWAVDRLSILALKIYHMREQAARTDATAEHRQRCQAKLNVLLEQQVDLGTAIDQLLEDIGGGRKYMKVYRQMKMYNDPSTNPILYQKK

Organism: Prevotella dentalis (strain ATCC 49559 / DSM 3688 / JCM 13448 / NCTC 12043 / ES 2772) (NCBI:txid908937)

InterPro domains:
  IPR025350 Protein of unknown function DUF4254 [PF14063] (41-181)

Radius of gyration: 21.56 Å; Cα contacts (8 Å, |Δi|>4): 443; chains: 2; bounding box: 52×55×53 Å